Protein AF-0000000069363353 (afdb_homodimer)

pLDDT: mean 86.97, std 22.38, range [24.91, 98.94]

Radius of gyration: 28.48 Å; Cα contacts (8 Å, |Δi|>4): 946; chains: 2; bounding box: 95×82×66 Å

Sequence (576 aa):
MSLVAIIFIVVYPNDLRLQCLVTAGCQPRPQLSAAPKPALRLLLGVFTVPDAYARRSLVRHAYLLQRASLPADAAVDVRFVLCNLTKEEQRVLVAMEIMLYDDIIILDCAENVNDGKTYDYLSSLPRVLGAGRAYDYVVKTDDDTYYLLDRLAETLRRLPREDVYLGLRVPCWGKDEVSGFMSGMGYLLSWDLVEWIATSEVVRKKMKGPEDIMTGAWLNEAGRGRNRFDMNPRMYDYPEGPDTCFRHGFTPDTIAVHKLKDDLKWAKTLQYFNVTQGLRSSKLFHIHMSLVAIIFIVVYPNDLRLQCLVTAGCQPRPQLSAAPKPALRLLLGVFTVPDAYARRSLVRHAYLLQRASLPADAAVDVRFVLCNLTKEEQRVLVAMEIMLYDDIIILDCAENVNDGKTYDYLSSLPRVLGAGRAYDYVVKTDDDTYYLLDRLAETLRRLPREDVYLGLRVPCWGKDEVSGFMSGMGYLLSWDLVEWIATSEVVRKKMKGPEDIMTGAWLNEAGRGRNRFDMNPRMYDYPEGPDTCFRHGFTPDTIAVHKLKDDLKWAKTLQYFNVTQGLRSSKLFHIH

InterPro domains:
  IPR002659 Glycosyl transferase, fa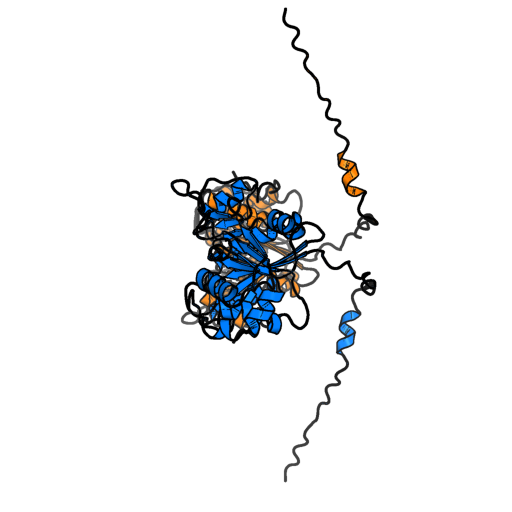mily 31 [PF01762] (54-159)
  IPR002659 Glycosyl transferase, family 31 [PTHR11214] (31-225)

Nearest PDB structures (foldseek):
  6te3-assembly1_A-2  TM=5.191E-01  e=2.453E-05  Homo sapiens
  6fxr-assembly1_A  TM=5.306E-01  e=4.024E-05  Homo sapiens
  5a08-assembly1_B  TM=4.151E-01  e=4.778E-04  Saccharomyces cerevisiae S288C
  6xhp-assembly1_A  TM=5.208E-01  e=2.663E-02  Staphylococcus aureus
  4f97-assembly1_B  TM=4.023E-01  e=3.578E-01  Streptomyces hygroscopicus subsp. limoneus

Foldseek 3Di:
DDDPDPPPPPPDPPPPPPVPPDDPPVPPPPVPPPPPQQLFEEEEEAEDELPPLVLCVLLVVLVVLLPVVADPRYHYQYAYEYEDDDDPVSVVSVVVVCVVPVRYHYFHDDDDQFAQSLLRVLLCCDVVVDDDDPGLKYKYAYSQKDFNVNLVVVVCSPDDSFLAKEAAWPPHPDPDLQQIWHDRRMIMHGNVVSNCSNDDPLNVVQRGGNRRNSVSVSCSVVVTSSNYYHPPPQAAEQADDDDDSRHDDDDQSHGMYGDNPDDVSVVVVCVVNCSCVPPDDDPVDDDD/DDDPPPPPPPPPPPPPPPVPPPDPPVPPPPVPPPPPQQLFEEEEEAEDELPPLVLCVLLVVLVVLLVVVADPRYHYQYAYEYEDDDDPVSVVSVVVVCVVPVRYDYFHDDDDQFAQSLLRVLLCCDVVVDDDDPGLKYKYAYSQKDFNVNLVVVVCSPDDSFLAKEAAWPPHPDPPLQQIWHDRNMIMHGNVVSNCSNDDPLNVVQRGGNRRNSVSVSCSVVVTSSNYYHPPPQAAEQADDDDDSRHDYDDQSHGMYGPNPDDVSVVVVCVVNCSCVPPDDDPVDDDD

Solvent-accessible surface area (backbone atoms only — not comparable to full-atom values): 32395 Å² total; per-residue (Å²): 136,84,82,78,81,82,81,78,77,76,77,78,81,71,71,72,67,58,74,71,60,71,64,82,79,69,57,66,72,63,78,64,63,74,70,75,76,55,81,38,33,36,37,41,37,28,39,59,54,77,84,44,54,49,58,49,51,53,53,48,51,60,53,58,71,43,56,83,66,39,53,91,43,48,42,74,46,67,28,38,35,26,37,54,69,87,48,72,34,42,46,45,55,50,43,47,48,35,70,75,64,66,33,58,32,36,43,97,41,75,78,59,76,38,71,26,49,62,48,53,52,47,37,41,44,57,68,48,71,36,92,66,84,82,37,42,31,39,30,49,29,35,74,31,40,50,69,38,61,44,53,44,50,61,56,52,71,76,46,75,65,57,36,28,33,34,21,34,49,36,63,70,86,54,83,60,88,65,81,40,26,37,37,67,63,31,32,35,34,11,37,60,49,36,53,43,52,48,72,33,66,74,40,71,76,51,45,62,39,61,52,31,59,41,51,24,49,46,27,52,75,69,71,41,44,74,48,63,45,66,39,66,79,23,37,29,31,51,67,76,76,78,74,52,86,51,22,40,71,91,60,91,77,41,33,31,40,19,75,34,83,46,62,54,54,42,27,53,52,41,53,74,70,49,69,61,67,78,59,73,88,50,72,42,41,72,85,126,137,84,82,79,82,80,81,78,78,77,75,78,80,70,72,73,67,59,75,70,59,71,64,80,79,68,54,66,69,63,77,66,65,76,69,76,77,55,82,37,33,37,37,41,36,28,38,56,54,77,84,44,54,49,57,51,51,53,52,48,51,61,52,59,71,44,57,83,66,38,53,91,44,48,45,76,47,66,27,38,35,27,35,54,71,87,48,74,33,43,48,44,57,52,44,48,48,35,70,75,64,66,33,58,33,38,42,98,41,75,79,59,76,37,71,25,48,61,50,53,52,48,36,41,44,57,67,49,70,35,92,65,83,81,38,40,31,40,30,50,29,36,75,32,40,49,68,37,61,44,55,46,50,58,58,52,71,76,47,74,66,56,37,27,33,35,22,34,48,35,64,70,87,53,83,62,87,66,80,40,25,36,38,67,62,31,32,35,34,11,36,61,49,36,53,44,52,47,70,35,68,74,40,70,75,52,47,62,38,62,53,31,59,40,53,25,49,46,27,50,75,69,71,40,45,73,49,62,46,66,41,65,81,22,38,28,30,50,68,74,76,77,74,51,85,53,22,40,72,91,57,92,76,41,34,32,40,19,73,35,83,45,63,54,54,42,27,54,53,39,54,74,70,49,69,61,66,79,60,72,89,52,72,43,40,72,84,125

Secondary structure (DSSP, 8-state):
------------SGGGGGGGSSSS--------------SEEEEEEEE--TT-HHHHHHHHHHHHTTGGGS-TTEEEEEEEEE----SHHHHHHHHHHHHHH--EEE-SS---SSSSHHHHHHHHHHHHS-SS---SEEEEEETT-EE-HHHHHHHHTTS-SSSEEEEEEESTT-S-SSS-EEEEEEEEEEHHHHHHHHH-HHHHTT--S-HHHHHHHHHHHHT---EEEE-TTTEEE-S-SS--SSB----SS-SEEE---SHHHHHHHHHHTTTTTTPPPBTTB---/------------SGGGGGGGTSSS--------------SEEEEEEEE--TT-HHHHHHHHHHHHTTGGGS-TTEEEEEEEEE----SHHHHHHHHHHHHHH--EEE-SS---SSSSHHHHHHHHHHHHH-SS---SEEEEEETT-EE-HHHHHHHHHTS-SSSEEEEEEESTT-S-SSS-EEEEEEEEEEHHHHHHHHH-HHHHT--SS-HHHHHHHHHHHHT---EEEE-TTSEEE-S-SS--SSB----TT-SEEE---SHHHHHHHHHHTTTTTTPPPBTTB---

Structure (mmCIF, N/CA/C/O backbone):
data_AF-0000000069363353-model_v1
#
loop_
_entity.id
_entity.type
_entity.pdbx_description
1 polymer Hexosyltransferase
#
loop_
_atom_site.group_PDB
_atom_site.id
_atom_site.type_symbol
_atom_site.label_atom_id
_atom_site.label_alt_id
_atom_site.label_comp_id
_atom_site.label_asym_id
_atom_site.label_entity_id
_atom_site.label_seq_id
_atom_site.pdbx_PDB_ins_code
_atom_site.Cartn_x
_atom_site.Cartn_y
_atom_site.Cartn_z
_atom_site.occupancy
_atom_site.B_iso_or_equiv
_atom_site.auth_seq_id
_atom_site.auth_comp_id
_atom_site.auth_asym_id
_atom_site.auth_atom_id
_atom_site.pdbx_PDB_model_num
ATOM 1 N N . MET A 1 1 ? -41.312 -34.812 34.281 1 27.86 1 MET A N 1
ATOM 2 C CA . MET A 1 1 ? -40.531 -34.031 35.25 1 27.86 1 MET A CA 1
ATOM 3 C C . MET A 1 1 ? -39.031 -34.094 34.906 1 27.86 1 MET A C 1
ATOM 5 O O . MET A 1 1 ? -38.312 -34.906 35.5 1 27.86 1 MET A O 1
ATOM 9 N N . SER A 1 2 ? -38.594 -34.094 33.625 1 30.98 2 SER A N 1
ATOM 10 C CA . SER A 1 2 ? -37.281 -34.469 33.062 1 30.98 2 SER A CA 1
ATOM 11 C C . SER A 1 2 ? -36.219 -33.5 33.5 1 30.98 2 SER A C 1
ATOM 13 O O . SER A 1 2 ? -36.344 -32.281 33.312 1 30.98 2 SER A O 1
ATOM 15 N N . LEU A 1 3 ? -35.312 -33.875 34.406 1 28.72 3 LEU A N 1
ATOM 16 C CA . LEU A 1 3 ? -34.281 -33.125 35.156 1 28.72 3 LEU A CA 1
ATOM 17 C C . LEU A 1 3 ? -33.125 -32.719 34.219 1 28.72 3 LEU A C 1
ATOM 19 O O . LEU A 1 3 ? -32.469 -33.562 33.625 1 28.72 3 LEU A O 1
ATOM 23 N N . VAL A 1 4 ? -33.188 -31.625 33.469 1 29.03 4 VAL A N 1
ATOM 24 C CA . VAL A 1 4 ? -32.188 -31.141 32.5 1 29.03 4 VAL A CA 1
ATOM 25 C C . VAL A 1 4 ? -30.953 -30.641 33.219 1 29.03 4 VAL A C 1
ATOM 27 O O . VAL A 1 4 ? -31.016 -29.688 34 1 29.03 4 VAL A O 1
ATOM 30 N N . ALA A 1 5 ? -29.922 -31.5 33.594 1 28.77 5 ALA A N 1
ATOM 31 C CA . ALA A 1 5 ? -28.734 -31.094 34.344 1 28.77 5 ALA A CA 1
ATOM 32 C C . ALA A 1 5 ? -27.875 -30.125 33.531 1 28.77 5 ALA A C 1
ATOM 34 O O . ALA A 1 5 ? -27.578 -30.375 32.344 1 28.77 5 ALA A O 1
ATOM 35 N N . ILE A 1 6 ? -27.703 -28.812 33.906 1 27.78 6 ILE A N 1
ATOM 36 C CA . ILE A 1 6 ? -27 -27.625 33.438 1 27.78 6 ILE A CA 1
ATOM 37 C C . ILE A 1 6 ? -25.5 -27.812 33.594 1 27.78 6 ILE A C 1
ATOM 39 O O . ILE A 1 6 ? -25.016 -28 34.719 1 27.78 6 ILE A O 1
ATOM 43 N N . ILE A 1 7 ? -24.797 -28.531 32.719 1 27.16 7 ILE A N 1
ATOM 44 C CA . ILE A 1 7 ? -23.375 -28.812 32.875 1 27.16 7 ILE A CA 1
ATOM 45 C C . ILE A 1 7 ? -22.578 -27.516 32.812 1 27.16 7 ILE A C 1
ATOM 47 O O . ILE A 1 7 ? -22.625 -26.797 31.812 1 27.16 7 ILE A O 1
ATOM 51 N N . PHE A 1 8 ? -22.312 -26.797 33.938 1 26.91 8 PHE A N 1
ATOM 52 C CA . PHE A 1 8 ? -21.531 -25.578 34.094 1 26.91 8 PHE A CA 1
ATOM 53 C C . PHE A 1 8 ? -20.062 -25.812 33.75 1 26.91 8 PHE A C 1
ATOM 55 O O . PHE A 1 8 ? -19.391 -26.625 34.375 1 26.91 8 PHE A O 1
ATOM 62 N N . ILE A 1 9 ? -19.703 -25.969 32.469 1 27.17 9 ILE A N 1
ATOM 63 C CA . ILE A 1 9 ? -18.297 -26.172 32.156 1 27.17 9 ILE A CA 1
ATOM 64 C C . ILE A 1 9 ? -17.5 -24.953 32.594 1 27.17 9 ILE A C 1
ATOM 66 O O . ILE A 1 9 ? -17.75 -23.828 32.156 1 27.17 9 ILE A O 1
ATOM 70 N N . VAL A 1 10 ? -17 -24.953 33.812 1 26.72 10 VAL A N 1
ATOM 71 C CA . VAL A 1 10 ? -16.125 -23.938 34.406 1 26.72 10 VAL A CA 1
ATOM 72 C C . VAL A 1 10 ? -14.812 -23.875 33.625 1 26.72 10 VAL A C 1
ATOM 74 O O . VAL A 1 10 ? -14.055 -2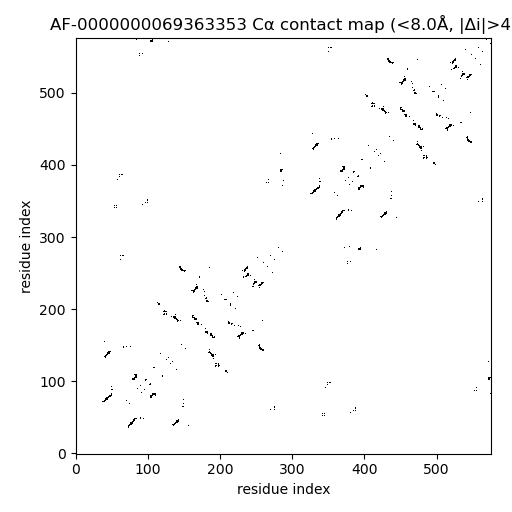4.844 33.594 1 26.72 10 VAL A O 1
ATOM 77 N N . VAL A 1 11 ? -14.828 -23.375 32.438 1 27.8 11 VAL A N 1
ATOM 78 C CA . VAL A 1 11 ? -13.57 -23.234 31.719 1 27.8 11 VAL A CA 1
ATOM 79 C C . VAL A 1 11 ? -12.633 -22.312 32.5 1 27.8 11 VAL A C 1
ATOM 81 O O . VAL A 1 11 ? -13.008 -21.188 32.844 1 27.8 11 VAL A O 1
ATOM 84 N N . TYR A 1 12 ? -11.703 -22.938 33.25 1 25.8 12 TYR A N 1
ATOM 85 C CA . TYR A 1 12 ? -10.672 -22.312 34.094 1 25.8 12 TYR A CA 1
ATOM 86 C C . TYR A 1 12 ? -9.844 -21.328 33.281 1 25.8 12 TYR A C 1
ATOM 88 O O . TYR A 1 12 ? -9.469 -21.609 32.125 1 25.8 12 TYR A O 1
ATOM 96 N N . PRO A 1 13 ? -9.789 -20 33.688 1 28.25 13 PRO A N 1
ATOM 97 C CA . PRO A 1 13 ? -9.266 -18.734 33.156 1 28.25 13 PRO A CA 1
ATOM 98 C C . PRO A 1 13 ? -7.758 -18.781 32.906 1 28.25 13 PRO A C 1
ATOM 100 O O . PRO A 1 13 ? -7.219 -17.938 32.188 1 28.25 13 PRO A O 1
ATOM 103 N N . ASN A 1 14 ? -7.031 -19.672 33.562 1 27.39 14 ASN A N 1
ATOM 104 C CA . ASN A 1 14 ? -5.648 -19.312 33.844 1 27.39 14 ASN A CA 1
ATOM 105 C C . ASN A 1 14 ? -4.762 -19.469 32.625 1 27.39 14 ASN A C 1
ATOM 107 O O . ASN A 1 14 ? -3.541 -19.328 32.719 1 27.39 14 ASN A O 1
ATOM 111 N N . ASP A 1 15 ? -5.168 -20.156 31.641 1 26.03 15 ASP A N 1
ATOM 112 C CA . ASP A 1 15 ? -4.125 -20.688 30.766 1 26.03 15 ASP A CA 1
ATOM 113 C C . ASP A 1 15 ? -3.512 -19.578 29.922 1 26.03 15 ASP A C 1
ATOM 115 O O . ASP A 1 15 ? -2.898 -19.844 28.891 1 26.03 15 ASP A O 1
ATOM 119 N N . LEU A 1 16 ? -3.797 -18.328 30.219 1 26.12 16 LEU A N 1
ATOM 120 C CA . LEU A 1 16 ? -3.24 -17.297 29.344 1 26.12 16 LEU A CA 1
ATOM 121 C C . LEU A 1 16 ? -1.721 -17.234 29.469 1 26.12 16 LEU A C 1
ATOM 123 O O . LEU A 1 16 ? -1.054 -16.547 28.688 1 26.12 16 LEU A O 1
ATOM 127 N N . ARG A 1 17 ? -1.114 -17.719 30.562 1 29.56 17 ARG A N 1
ATOM 128 C CA . ARG A 1 17 ? 0.297 -17.469 30.844 1 29.56 17 ARG A CA 1
ATOM 129 C C . ARG A 1 17 ? 1.188 -18.312 29.922 1 29.56 17 ARG A C 1
ATOM 131 O O . ARG A 1 17 ? 2.414 -18.203 29.984 1 29.56 17 ARG A O 1
ATOM 138 N N . LEU A 1 18 ? 0.654 -19.328 29.469 1 25.16 18 LEU A N 1
ATOM 139 C CA . LEU A 1 18 ? 1.618 -20.266 28.906 1 25.16 18 LEU A CA 1
ATOM 140 C C . LEU A 1 18 ? 2.232 -19.703 27.625 1 25.16 18 LEU A C 1
ATOM 142 O O . LEU A 1 18 ? 3.154 -20.297 27.062 1 25.16 18 LEU A O 1
ATOM 146 N N . GLN A 1 19 ? 1.549 -18.797 27.047 1 26.56 19 GLN A N 1
ATOM 147 C CA . GLN A 1 19 ? 2.057 -18.609 25.703 1 26.56 19 GLN A CA 1
ATOM 148 C C . GLN A 1 19 ? 3.445 -17.969 25.719 1 26.56 19 GLN A C 1
ATOM 150 O O . GLN A 1 19 ? 4.062 -17.797 24.656 1 26.56 19 GLN A O 1
ATOM 155 N N . CYS A 1 20 ? 3.836 -17.344 26.812 1 27.59 20 CYS A N 1
ATOM 156 C CA . CYS A 1 20 ? 5.141 -16.688 26.844 1 27.59 20 CYS A CA 1
ATOM 157 C C . CYS A 1 20 ? 6.266 -17.719 26.812 1 27.59 20 CYS A C 1
ATOM 159 O O . CYS A 1 20 ? 7.441 -17.359 26.797 1 27.59 20 CYS A O 1
ATOM 161 N N . LEU A 1 21 ? 5.984 -18.953 27.234 1 25.5 21 LEU A N 1
ATOM 162 C CA . LEU A 1 21 ? 7.117 -19.797 27.594 1 25.5 21 LEU A CA 1
ATOM 163 C C . LEU A 1 21 ? 7.941 -20.156 26.375 1 25.5 21 LEU A C 1
ATOM 165 O O . LEU A 1 21 ? 9.078 -20.609 26.484 1 25.5 21 LEU A O 1
ATOM 169 N N . VAL A 1 22 ? 7.352 -20.625 25.328 1 27.95 22 VAL A N 1
ATOM 170 C CA . VAL A 1 22 ? 8.219 -21.5 24.547 1 27.95 22 VAL A CA 1
ATOM 171 C C . VAL A 1 22 ? 9.414 -20.719 24.031 1 27.95 22 VAL A C 1
ATOM 173 O O . VAL A 1 22 ? 10.383 -21.297 23.531 1 27.95 22 VAL A O 1
ATOM 176 N N . THR A 1 23 ? 9.305 -19.547 23.344 1 27.72 23 THR A N 1
ATOM 177 C CA . THR A 1 23 ? 10.594 -19.219 22.75 1 27.72 23 THR A CA 1
ATOM 178 C C . THR A 1 23 ? 11.594 -18.812 23.828 1 27.72 23 THR A C 1
ATOM 180 O O . THR A 1 23 ? 11.211 -18.281 24.875 1 27.72 23 THR A O 1
ATOM 183 N N . ALA A 1 24 ? 12.914 -19.422 23.719 1 31.66 24 ALA A N 1
ATOM 184 C CA . ALA A 1 24 ? 13.953 -19.328 24.734 1 31.66 24 ALA A CA 1
ATOM 185 C C . ALA A 1 24 ? 13.914 -17.984 25.453 1 31.66 24 ALA A C 1
ATOM 187 O O . ALA A 1 24 ? 13.828 -17.922 26.672 1 31.66 24 ALA A O 1
ATOM 188 N N . GLY A 1 25 ? 15.023 -17.188 25.219 1 29.33 25 GLY A N 1
ATOM 189 C CA . GLY A 1 25 ? 15.523 -16.094 26.016 1 29.33 25 GLY A CA 1
ATOM 190 C C . GLY A 1 25 ? 14.586 -14.891 26.031 1 29.33 25 GLY A C 1
ATOM 191 O O . GLY A 1 25 ? 14.773 -13.945 25.266 1 29.33 25 GLY A O 1
ATOM 192 N N . CYS A 1 26 ? 13.383 -15.148 26 1 28.03 26 CYS A N 1
ATOM 193 C CA . CYS A 1 26 ? 12.664 -13.891 26.141 1 28.03 26 CYS A CA 1
ATOM 194 C C . CYS A 1 26 ? 13.125 -13.141 27.391 1 28.03 26 CYS A C 1
ATOM 196 O O . CYS A 1 26 ? 12.711 -13.477 28.5 1 28.03 26 CYS A O 1
ATOM 198 N N . GLN A 1 27 ? 14.516 -12.992 27.422 1 29.27 27 GLN A N 1
ATOM 199 C CA . GLN A 1 27 ? 14.891 -12.156 28.562 1 29.27 27 GLN A CA 1
ATOM 200 C C . GLN A 1 27 ? 13.883 -11.023 28.766 1 29.27 27 GLN A C 1
ATOM 202 O O . GLN A 1 27 ? 13.242 -10.578 27.812 1 29.27 27 GLN A O 1
ATOM 207 N N . PRO A 1 28 ? 13.25 -10.953 29.859 1 31.08 28 PRO A N 1
ATOM 208 C CA . PRO A 1 28 ? 12.477 -9.727 30.031 1 31.08 28 PRO A CA 1
ATOM 209 C C . PRO A 1 28 ? 13.078 -8.531 29.297 1 31.08 28 PRO A C 1
ATOM 211 O O . PRO A 1 28 ? 14.289 -8.477 29.078 1 31.08 28 PRO A O 1
ATOM 214 N N . ARG A 1 29 ? 12.398 -8.102 28.219 1 28.88 29 ARG A N 1
ATOM 215 C CA . ARG A 1 29 ? 12.969 -6.848 27.734 1 28.88 29 ARG A CA 1
ATOM 216 C C . ARG A 1 29 ? 13.703 -6.109 28.844 1 28.88 29 ARG A C 1
ATOM 218 O O . ARG A 1 29 ? 13.156 -5.922 29.938 1 28.88 29 ARG A O 1
ATOM 225 N N . PRO A 1 30 ? 15.047 -6.352 28.875 1 32.12 30 PRO A N 1
ATOM 226 C CA . PRO A 1 30 ? 15.539 -5.527 29.984 1 32.12 30 PRO A CA 1
ATOM 227 C C . PRO A 1 30 ? 14.633 -4.336 30.281 1 32.12 30 PRO A C 1
ATOM 229 O O . PRO A 1 30 ? 13.891 -3.889 29.406 1 32.12 30 PRO A O 1
ATOM 232 N N . GLN A 1 31 ? 14.258 -4.215 31.5 1 31.81 31 GLN A N 1
ATOM 233 C CA . GLN A 1 31 ? 13.711 -2.912 31.859 1 31.81 31 GLN A CA 1
ATOM 234 C C . GLN A 1 31 ? 14.266 -1.816 30.953 1 31.81 31 GLN A C 1
ATOM 236 O O . GLN A 1 31 ? 15.469 -1.544 30.969 1 31.81 31 GLN A O 1
ATOM 241 N N . LEU A 1 32 ? 13.93 -1.875 29.625 1 35.25 32 LEU A N 1
ATOM 242 C CA . LEU A 1 32 ? 14.383 -0.719 28.859 1 35.25 32 LEU A CA 1
ATOM 243 C C . LEU A 1 32 ? 14.648 0.471 29.766 1 35.25 32 LEU A C 1
ATOM 245 O O . LEU A 1 32 ? 13.805 0.831 30.594 1 35.25 32 LEU A O 1
ATOM 249 N N . SER A 1 33 ? 15.75 0.642 30.156 1 35.62 33 SER A N 1
ATOM 250 C CA . SER A 1 33 ? 15.969 2.016 30.594 1 35.62 33 SER A CA 1
ATOM 251 C C . SER A 1 33 ? 15.008 2.979 29.922 1 35.62 33 SER A C 1
ATOM 253 O O . SER A 1 33 ? 14.578 2.738 28.781 1 35.62 33 SER A O 1
ATOM 255 N N . ALA A 1 34 ? 14.141 3.621 30.5 1 42.28 34 ALA A N 1
ATOM 256 C CA . ALA A 1 34 ? 13.203 4.621 30 1 42.28 34 ALA A CA 1
ATOM 257 C C . ALA A 1 34 ? 13.742 5.285 28.734 1 42.28 34 ALA A C 1
ATOM 259 O O . ALA A 1 34 ? 14.672 6.094 28.797 1 42.28 34 ALA A O 1
ATOM 260 N N . ALA A 1 35 ? 13.875 4.465 27.641 1 53.38 35 ALA A N 1
ATOM 261 C CA . ALA A 1 35 ? 14.32 5.207 26.469 1 53.38 35 ALA A CA 1
ATOM 262 C C . ALA A 1 35 ? 13.961 6.688 26.578 1 53.38 35 ALA A C 1
ATOM 264 O O . ALA A 1 35 ? 12.852 7.035 26.984 1 53.38 35 ALA A O 1
ATOM 265 N N . PRO A 1 36 ? 14.867 7.551 26.688 1 61.12 36 PRO A N 1
ATOM 266 C CA . PRO A 1 36 ? 14.539 8.961 26.906 1 61.12 36 PRO A CA 1
ATOM 267 C C . PRO A 1 36 ? 13.422 9.453 25.984 1 61.12 36 PRO A C 1
ATOM 269 O O . PRO A 1 36 ? 13.281 8.969 24.859 1 61.12 36 PRO A O 1
ATOM 272 N N . LYS A 1 37 ? 12.281 10.062 26.484 1 73.38 37 LYS A N 1
ATOM 273 C CA . LYS A 1 37 ? 11.188 10.719 25.781 1 73.38 37 LYS A CA 1
ATOM 274 C C . LYS A 1 37 ? 11.719 11.594 24.641 1 73.38 37 LYS A C 1
ATOM 276 O O . LYS A 1 37 ? 12.648 12.383 24.844 1 73.38 37 LYS A O 1
ATOM 281 N N . PRO A 1 38 ? 11.219 11.281 23.422 1 82.12 38 PRO A N 1
ATOM 282 C CA . PRO A 1 38 ? 11.672 12.141 22.328 1 82.12 38 PRO A CA 1
ATOM 283 C C . PRO A 1 38 ? 11.531 13.625 22.641 1 82.12 38 PRO A C 1
ATOM 285 O O . PRO A 1 38 ? 10.617 14.023 23.375 1 82.12 38 PRO A O 1
ATOM 288 N N . ALA A 1 39 ? 12.422 14.344 22.125 1 88.06 39 ALA A N 1
ATOM 289 C CA . ALA A 1 39 ? 12.414 15.789 22.328 1 88.06 39 ALA A CA 1
ATOM 290 C C . ALA A 1 39 ? 11.234 16.438 21.594 1 88.06 39 ALA A C 1
ATOM 292 O O . ALA A 1 39 ? 10.75 17.5 22 1 88.06 39 ALA A O 1
ATOM 293 N N . LEU A 1 40 ? 10.766 15.773 20.578 1 95.69 40 LEU A N 1
ATOM 294 C CA . LEU A 1 40 ? 9.664 16.281 19.766 1 95.69 40 LEU A CA 1
ATOM 295 C C . LEU A 1 40 ? 8.719 15.148 19.375 1 95.69 40 LEU A C 1
ATOM 297 O O . LEU A 1 40 ? 9.156 14.109 18.875 1 95.69 40 LEU A O 1
ATOM 301 N N . ARG A 1 41 ? 7.465 15.328 19.641 1 96.5 41 ARG A N 1
ATOM 302 C CA . ARG A 1 41 ? 6.422 14.414 19.188 1 96.5 41 ARG A CA 1
ATOM 303 C C . ARG A 1 41 ? 5.395 15.133 18.328 1 96.5 41 ARG A C 1
ATOM 305 O O . ARG A 1 41 ? 4.746 16.078 18.781 1 96.5 41 ARG A O 1
ATOM 312 N N . LEU A 1 42 ? 5.277 14.703 17.141 1 97.62 42 LEU A N 1
ATOM 313 C CA . LEU A 1 42 ? 4.438 15.367 16.156 1 97.62 42 LEU A CA 1
ATOM 314 C C . LEU A 1 42 ? 3.428 14.391 15.562 1 97.62 42 LEU A C 1
ATOM 316 O O . LEU A 1 42 ? 3.785 13.281 15.172 1 97.62 42 LEU A O 1
ATOM 320 N N . LEU A 1 43 ? 2.119 14.766 15.562 1 98.25 43 LEU A N 1
ATOM 321 C CA . LEU A 1 43 ? 1.102 14.047 14.797 1 98.25 43 LEU A CA 1
ATOM 322 C C . LEU A 1 43 ? 0.805 14.766 13.484 1 98.25 43 LEU A C 1
ATOM 324 O O . LEU A 1 43 ? 0.401 15.93 13.484 1 98.25 43 LEU A O 1
ATOM 328 N N . LEU A 1 44 ? 1.077 14.125 12.445 1 98.69 44 LEU A N 1
ATOM 329 C CA . LEU A 1 44 ? 0.679 14.617 11.125 1 98.69 44 LEU A CA 1
ATOM 330 C C . LEU A 1 44 ? -0.614 13.945 10.664 1 98.69 44 LEU A C 1
ATOM 332 O O . LEU A 1 44 ? -0.601 12.797 10.227 1 98.69 44 LEU A O 1
ATOM 336 N N . GLY A 1 45 ? -1.735 14.648 10.812 1 98.81 45 GLY A N 1
ATOM 337 C CA . GLY A 1 45 ? -3.018 14.148 10.344 1 98.81 45 GLY A CA 1
ATOM 338 C C . GLY A 1 45 ? -3.279 14.453 8.883 1 98.81 45 GLY A C 1
ATOM 339 O O . GLY A 1 45 ? -3.424 15.617 8.508 1 98.81 45 GLY A O 1
ATOM 340 N N . VAL A 1 46 ? -3.342 13.445 8.055 1 98.94 46 VAL A N 1
ATOM 341 C CA . VAL A 1 46 ? -3.549 13.586 6.621 1 98.94 46 VAL A CA 1
ATOM 342 C C . VAL A 1 46 ? -5.004 13.281 6.273 1 98.94 46 VAL A C 1
ATOM 344 O O . VAL A 1 46 ? -5.422 12.117 6.301 1 98.94 46 VAL A O 1
ATOM 347 N N . PHE A 1 47 ? -5.707 14.297 5.887 1 98.81 47 PHE A N 1
ATOM 348 C CA . PHE A 1 47 ? -7.113 14.141 5.531 1 98.81 47 PHE A CA 1
ATOM 349 C C . PHE A 1 47 ? -7.254 13.453 4.18 1 98.81 47 PHE A C 1
ATOM 351 O O . PHE A 1 47 ? -6.605 13.844 3.207 1 98.81 47 PHE A O 1
ATOM 358 N N . THR A 1 48 ? -8.039 12.445 4.172 1 98.5 48 THR A N 1
ATOM 359 C CA . THR A 1 48 ? -8.352 11.68 2.969 1 98.5 48 THR A CA 1
ATOM 360 C C . THR A 1 48 ? -9.781 11.156 3.02 1 98.5 48 THR A C 1
ATOM 362 O O . THR A 1 48 ? -10.617 11.688 3.752 1 98.5 48 THR A O 1
ATOM 365 N N . VAL A 1 49 ? -10.188 10.281 2.053 1 98.44 49 VAL A N 1
ATOM 366 C CA . VAL A 1 49 ? -11.516 9.672 2.027 1 98.44 49 VAL A CA 1
ATOM 367 C C . VAL A 1 49 ? -11.375 8.148 1.966 1 98.44 49 VAL A C 1
ATOM 369 O O . VAL A 1 49 ? -10.359 7.629 1.502 1 98.44 49 VAL A O 1
ATOM 372 N N . PRO A 1 50 ? -12.336 7.445 2.439 1 98.12 50 PRO A N 1
ATOM 373 C CA . PRO A 1 50 ? -12.219 5.992 2.576 1 98.12 50 PRO A CA 1
ATOM 374 C C . PRO A 1 50 ? -11.836 5.309 1.267 1 98.12 50 PRO A C 1
ATOM 376 O O . PRO A 1 50 ? -11.047 4.359 1.27 1 98.12 50 PRO A O 1
ATOM 379 N N . ASP A 1 51 ? -12.266 5.805 0.135 1 98.06 51 ASP A N 1
ATOM 380 C CA . ASP A 1 51 ? -12.086 5.125 -1.146 1 98.06 51 ASP A CA 1
ATOM 381 C C . ASP A 1 51 ? -10.727 5.453 -1.755 1 98.06 51 ASP A C 1
ATOM 383 O O . ASP A 1 51 ? -10.336 4.863 -2.762 1 98.06 51 ASP A O 1
ATOM 387 N N . ALA A 1 52 ? -10 6.328 -1.122 1 98.12 52 ALA A N 1
ATOM 388 C CA . ALA A 1 52 ? -8.75 6.773 -1.729 1 98.12 52 ALA A CA 1
ATOM 389 C C . ALA A 1 52 ? -7.594 5.852 -1.342 1 98.12 52 ALA A C 1
ATOM 391 O O . ALA A 1 52 ? -6.547 6.316 -0.88 1 98.12 52 ALA A O 1
ATOM 392 N N . TYR A 1 53 ? -7.762 4.566 -1.668 1 98.19 53 TYR A N 1
ATOM 393 C CA . TYR A 1 53 ? -6.785 3.555 -1.284 1 98.19 53 TYR A CA 1
ATOM 394 C C . TYR A 1 53 ? -5.434 3.826 -1.934 1 98.19 53 TYR A C 1
ATOM 396 O O . TYR A 1 53 ? -4.398 3.807 -1.262 1 98.19 53 TYR A O 1
ATOM 404 N N . ALA A 1 54 ? -5.469 4.086 -3.182 1 97.5 54 ALA A N 1
ATOM 405 C CA . ALA A 1 54 ? -4.242 4.293 -3.945 1 97.5 54 ALA A CA 1
ATOM 406 C C . ALA A 1 54 ? -3.482 5.52 -3.443 1 97.5 54 ALA A C 1
ATOM 408 O O . ALA A 1 54 ? -2.258 5.48 -3.299 1 97.5 54 ALA A O 1
ATOM 409 N N . ARG A 1 55 ? -4.223 6.523 -3.195 1 98.38 55 ARG A N 1
ATOM 410 C CA . ARG A 1 55 ? -3.611 7.758 -2.717 1 98.38 55 ARG A CA 1
ATOM 411 C C . ARG A 1 55 ? -2.984 7.559 -1.34 1 98.38 55 ARG A C 1
ATOM 413 O O . ARG A 1 55 ? -1.856 7.992 -1.097 1 98.38 55 ARG A O 1
ATOM 420 N N . ARG A 1 56 ? -3.674 6.891 -0.434 1 98.69 56 ARG A N 1
ATOM 421 C CA . ARG A 1 56 ? -3.127 6.629 0.893 1 98.69 56 ARG A CA 1
ATOM 422 C C . ARG A 1 56 ? -1.863 5.777 0.806 1 98.69 56 ARG A C 1
ATOM 424 O O . ARG A 1 56 ? -0.896 6.02 1.53 1 98.69 56 ARG A O 1
ATOM 431 N N . SER A 1 57 ? -1.882 4.844 -0.083 1 98.56 57 SER A N 1
ATOM 432 C CA . SER A 1 57 ? -0.697 4.008 -0.253 1 98.56 57 SER A CA 1
ATOM 433 C C . SER A 1 57 ? 0.493 4.828 -0.736 1 98.56 57 SER A C 1
ATOM 435 O O . SER A 1 57 ? 1.602 4.695 -0.212 1 98.56 57 SER A O 1
ATOM 437 N N . LEU A 1 58 ? 0.271 5.652 -1.721 1 98.75 58 LEU A N 1
ATOM 438 C CA . LEU A 1 58 ? 1.326 6.504 -2.254 1 98.75 58 LEU A CA 1
ATOM 439 C C . LEU A 1 58 ? 1.89 7.414 -1.167 1 98.75 58 LEU A C 1
ATOM 441 O O . LEU A 1 58 ? 3.105 7.477 -0.971 1 98.75 58 LEU A O 1
ATOM 445 N N . VAL A 1 59 ? 1.005 8.047 -0.497 1 98.81 59 VAL A N 1
ATOM 446 C CA . VAL A 1 59 ? 1.397 9 0.541 1 98.81 59 VAL A CA 1
ATOM 447 C C . VAL A 1 59 ? 2.107 8.258 1.673 1 98.81 59 VAL A C 1
ATOM 449 O O . VAL A 1 59 ? 3.139 8.719 2.172 1 98.81 59 VAL A O 1
ATOM 452 N N . ARG A 1 60 ? 1.601 7.098 2.051 1 98.75 60 ARG A N 1
ATOM 453 C CA . ARG A 1 60 ? 2.221 6.258 3.07 1 98.75 60 ARG A CA 1
ATOM 454 C C . ARG A 1 60 ? 3.648 5.887 2.682 1 98.75 60 ARG A C 1
ATOM 456 O O . ARG A 1 60 ? 4.566 5.984 3.5 1 98.75 60 ARG A O 1
ATOM 463 N N . HIS A 1 61 ? 3.801 5.48 1.435 1 98.69 61 HIS A N 1
ATOM 464 C CA . HIS A 1 61 ? 5.129 5.113 0.962 1 98.69 61 HIS A CA 1
ATOM 465 C C . HIS A 1 61 ? 6.094 6.293 1.057 1 98.69 61 HIS A C 1
ATOM 467 O O . HIS A 1 61 ? 7.223 6.141 1.532 1 98.69 61 HIS A O 1
ATOM 473 N N . ALA A 1 62 ? 5.621 7.414 0.64 1 98.62 62 ALA A N 1
ATOM 474 C CA . ALA A 1 62 ? 6.453 8.617 0.652 1 98.62 62 ALA A CA 1
ATOM 475 C C . ALA A 1 62 ? 6.91 8.953 2.068 1 98.62 62 ALA A C 1
ATOM 477 O O . ALA A 1 62 ? 8.078 9.289 2.285 1 98.62 62 ALA A O 1
ATOM 478 N N . TYR A 1 63 ? 6.043 8.805 3.025 1 98.62 63 TYR A N 1
ATOM 479 C CA . TYR A 1 63 ? 6.387 9.172 4.395 1 98.62 63 TYR A CA 1
ATOM 480 C C . TYR A 1 63 ? 7.219 8.086 5.062 1 98.62 63 TYR A C 1
ATOM 482 O O . TYR A 1 63 ? 8.117 8.383 5.855 1 98.62 63 TYR A O 1
ATOM 490 N N . LEU A 1 64 ? 6.906 6.832 4.746 1 98.06 64 LEU A N 1
ATOM 491 C CA . LEU A 1 64 ? 7.695 5.742 5.309 1 98.06 64 LEU A CA 1
ATOM 492 C C . LEU A 1 64 ? 9.156 5.863 4.898 1 98.06 64 LEU A C 1
ATOM 494 O O . LEU A 1 64 ? 10.055 5.578 5.695 1 98.06 64 LEU A O 1
ATOM 498 N N . LEU A 1 65 ? 9.414 6.309 3.758 1 97.88 65 LEU A N 1
ATOM 499 C CA . LEU A 1 65 ? 10.773 6.395 3.232 1 97.88 65 LEU A CA 1
ATOM 500 C C . LEU A 1 65 ? 11.523 7.566 3.854 1 97.88 65 LEU A C 1
ATOM 502 O O . LEU A 1 65 ? 12.75 7.664 3.723 1 97.88 65 LEU A O 1
ATOM 506 N N . GLN A 1 66 ? 10.812 8.406 4.598 1 96.94 66 GLN A N 1
ATOM 507 C CA . GLN A 1 66 ? 11.461 9.523 5.27 1 96.94 66 GLN A CA 1
ATOM 508 C C . GLN A 1 66 ? 11.891 9.148 6.684 1 96.94 66 GLN A C 1
ATOM 510 O O . GLN A 1 66 ? 12.641 9.883 7.328 1 96.94 66 GLN A O 1
ATOM 515 N N . ARG A 1 67 ? 11.453 8.047 7.172 1 94.44 67 ARG A N 1
ATOM 516 C CA . ARG A 1 67 ? 11.633 7.711 8.578 1 94.44 67 ARG A CA 1
ATOM 517 C C . ARG A 1 67 ? 13.117 7.66 8.945 1 94.44 67 ARG A C 1
ATOM 519 O O . ARG A 1 67 ? 13.508 8.102 10.031 1 94.44 67 ARG A O 1
ATOM 526 N N . ALA A 1 68 ? 13.922 7.188 8.023 1 90.25 68 ALA A N 1
ATOM 527 C CA . ALA A 1 68 ? 15.352 7.008 8.289 1 90.25 68 ALA A CA 1
ATOM 528 C C . ALA A 1 68 ? 16.047 8.352 8.43 1 90.25 68 ALA A C 1
ATOM 530 O O . ALA A 1 68 ? 17.109 8.445 9.055 1 90.25 68 ALA A O 1
ATOM 531 N N . SER A 1 69 ? 15.469 9.359 7.906 1 91.94 69 SER A N 1
ATOM 532 C CA . SER A 1 69 ? 16.125 10.664 7.895 1 91.94 69 SER A CA 1
ATOM 533 C C . SER A 1 69 ? 15.664 11.531 9.062 1 91.94 69 SER A C 1
ATOM 535 O O . SER A 1 69 ? 16.188 12.633 9.273 1 91.94 69 SER A O 1
ATOM 537 N N . LEU A 1 70 ? 14.734 11.07 9.828 1 94.75 70 LEU A N 1
ATOM 538 C CA . LEU A 1 70 ? 14.234 11.844 10.969 1 94.75 70 LEU A CA 1
ATOM 539 C C . LEU A 1 70 ? 15.297 11.945 12.062 1 94.75 70 LEU A C 1
ATOM 541 O O . LEU A 1 70 ? 16.016 10.984 12.32 1 94.75 70 LEU A O 1
ATOM 545 N N . PRO A 1 71 ? 15.336 13.086 12.688 1 92.94 71 PRO A N 1
ATOM 546 C CA . PRO A 1 71 ? 16.203 13.156 13.867 1 92.94 71 PRO A CA 1
ATOM 547 C C . PRO A 1 71 ? 15.859 12.102 14.922 1 92.94 71 PRO A C 1
ATOM 549 O O . PRO A 1 71 ? 14.688 11.781 15.117 1 92.94 71 PRO A O 1
ATOM 552 N N . ALA A 1 72 ? 16.891 11.648 15.602 1 90.12 72 ALA A N 1
ATOM 553 C CA . ALA A 1 72 ? 16.75 10.547 16.547 1 90.12 72 ALA A CA 1
ATOM 554 C C . ALA A 1 72 ? 15.797 10.914 17.688 1 90.12 72 ALA A C 1
ATOM 556 O O . ALA A 1 72 ? 15.125 10.039 18.25 1 90.12 72 ALA A O 1
ATOM 557 N N . ASP A 1 73 ? 15.703 12.156 17.922 1 92.44 73 ASP A N 1
ATOM 558 C CA . ASP A 1 73 ? 14.906 12.562 19.078 1 92.44 73 ASP A CA 1
ATOM 559 C C . ASP A 1 73 ? 13.555 13.133 18.641 1 92.44 73 ASP A C 1
ATOM 561 O O . ASP A 1 73 ? 12.891 13.82 19.406 1 92.44 73 ASP A O 1
ATOM 565 N N . ALA A 1 74 ? 13.25 12.875 17.406 1 94.81 74 ALA A N 1
ATOM 566 C CA . ALA A 1 74 ? 11.945 13.297 16.891 1 94.81 74 ALA A CA 1
ATOM 567 C C . ALA A 1 74 ? 11.078 12.094 16.531 1 94.81 74 ALA A C 1
ATOM 569 O O . ALA A 1 74 ? 11.523 11.195 15.812 1 94.81 74 ALA A O 1
ATOM 570 N N . ALA A 1 75 ? 9.922 12.102 17.078 1 94.75 75 ALA A N 1
ATOM 571 C CA . ALA A 1 75 ? 8.914 11.094 16.734 1 94.75 75 ALA A CA 1
ATOM 572 C C . ALA A 1 75 ? 7.773 11.719 15.938 1 94.75 75 ALA A C 1
ATOM 574 O O . ALA A 1 75 ? 7.098 12.633 16.422 1 94.75 75 ALA A O 1
ATOM 575 N N . VAL A 1 76 ? 7.594 11.258 14.781 1 96.81 76 VAL A N 1
ATOM 576 C CA . VAL A 1 76 ? 6.531 11.766 13.922 1 96.81 76 VAL A CA 1
ATOM 577 C C . VAL A 1 76 ? 5.57 10.633 13.562 1 96.81 76 VAL A C 1
ATOM 579 O O . VAL A 1 76 ? 5.973 9.641 12.961 1 96.81 76 VAL A O 1
ATOM 582 N N . ASP A 1 77 ? 4.34 10.758 13.969 1 96.69 77 ASP A N 1
ATOM 583 C CA . ASP A 1 77 ? 3.283 9.828 13.578 1 96.69 77 ASP A CA 1
ATOM 584 C C . ASP A 1 77 ? 2.447 10.391 12.438 1 96.69 77 ASP A C 1
ATOM 586 O O . ASP A 1 77 ? 1.794 11.422 12.586 1 96.69 77 ASP A O 1
ATOM 590 N N . VAL A 1 78 ? 2.52 9.766 11.328 1 98.44 78 VAL A N 1
ATOM 591 C CA . VAL A 1 78 ? 1.657 10.109 10.203 1 98.44 78 VAL A CA 1
ATOM 592 C C . VAL A 1 78 ? 0.394 9.25 10.242 1 98.44 78 VAL A C 1
ATOM 594 O O . VAL A 1 78 ? 0.471 8.023 10.25 1 98.44 78 VAL A O 1
ATOM 597 N N . ARG A 1 79 ? -0.745 9.891 10.297 1 98.62 79 ARG A N 1
ATOM 598 C CA . ARG A 1 79 ? -1.999 9.148 10.344 1 98.62 79 ARG A CA 1
ATOM 599 C C . ARG A 1 79 ? -2.998 9.703 9.328 1 98.62 79 ARG A C 1
ATOM 601 O O . ARG A 1 79 ? -3.143 10.914 9.195 1 98.62 79 ARG A O 1
ATOM 608 N N . PHE A 1 80 ? -3.637 8.797 8.617 1 98.88 80 PHE A N 1
ATOM 609 C CA . PHE A 1 80 ? -4.695 9.164 7.684 1 98.88 80 PHE A CA 1
ATOM 610 C C . PHE A 1 80 ? -6.023 9.344 8.414 1 98.88 80 PHE A C 1
ATOM 612 O O . PHE A 1 80 ? -6.391 8.516 9.25 1 98.88 80 PHE A O 1
ATOM 619 N N . VAL A 1 81 ? -6.695 10.383 8.109 1 98.88 81 VAL A N 1
ATOM 620 C CA . VAL A 1 81 ? -7.934 10.742 8.797 1 98.88 81 VAL A CA 1
ATOM 621 C C . VAL A 1 81 ? -9.117 10.578 7.844 1 98.88 81 VAL A C 1
ATOM 623 O O . VAL A 1 81 ? -9.18 11.242 6.805 1 98.88 81 VAL A O 1
ATOM 626 N N . LEU A 1 82 ? -9.992 9.703 8.219 1 98.19 82 LEU A N 1
ATOM 627 C CA . LEU A 1 82 ? -11.211 9.398 7.477 1 98.19 82 LEU A CA 1
ATOM 628 C C . LEU A 1 82 ? -12.445 9.602 8.352 1 98.19 82 LEU A C 1
ATOM 630 O O . LEU A 1 82 ? -12.344 9.633 9.578 1 98.19 82 LEU A O 1
ATOM 634 N N . CYS A 1 83 ? -13.617 9.758 7.676 1 98.38 83 CYS A N 1
ATOM 635 C CA . CYS A 1 83 ? -14.883 9.617 8.383 1 98.38 83 CYS A CA 1
ATOM 636 C C . CYS A 1 83 ? -15.438 8.211 8.227 1 98.38 83 CYS A C 1
ATOM 638 O O . CYS A 1 83 ? -14.719 7.285 7.844 1 98.38 83 CYS A O 1
ATOM 640 N N . ASN A 1 84 ? -16.656 7.992 8.555 1 98.31 84 ASN A N 1
ATOM 641 C CA . ASN A 1 84 ? -17.297 6.684 8.633 1 98.31 84 ASN A CA 1
ATOM 642 C C . ASN A 1 84 ? -17.203 5.93 7.312 1 98.31 84 ASN A C 1
ATOM 644 O O . ASN A 1 84 ? -17.328 6.527 6.238 1 98.31 84 ASN A O 1
ATOM 648 N N . LEU A 1 85 ? -16.984 4.652 7.414 1 98.19 85 LEU A N 1
ATOM 649 C CA . LEU A 1 85 ? -16.984 3.756 6.262 1 98.19 85 LEU A CA 1
ATOM 650 C C . LEU A 1 85 ? -18.406 3.363 5.883 1 98.19 85 LEU A C 1
ATOM 652 O O . LEU A 1 85 ? -19.188 2.957 6.746 1 98.19 85 LEU A O 1
ATOM 656 N N . THR A 1 86 ? -18.719 3.428 4.594 1 97.69 86 THR A N 1
ATOM 657 C CA . THR A 1 86 ? -20.109 3.242 4.215 1 97.69 86 THR A CA 1
ATOM 658 C C . THR A 1 86 ? -20.266 2.057 3.264 1 97.69 86 THR A C 1
ATOM 660 O O . THR A 1 86 ? -21.375 1.654 2.934 1 97.69 86 THR A O 1
ATOM 663 N N . LYS A 1 87 ? -19.219 1.516 2.764 1 97.81 87 LYS A N 1
ATOM 664 C CA . LYS A 1 87 ? -19.25 0.395 1.83 1 97.81 87 LYS A CA 1
ATOM 665 C C . LYS A 1 87 ? -18.609 -0.849 2.439 1 97.81 87 LYS A C 1
ATOM 667 O O . LYS A 1 87 ? -17.734 -0.744 3.291 1 97.81 87 LYS A O 1
ATOM 672 N N . GLU A 1 88 ? -19 -1.971 1.937 1 96.75 88 GLU A N 1
ATOM 673 C CA . GLU A 1 88 ? -18.469 -3.242 2.424 1 96.75 88 GLU A CA 1
ATOM 674 C C . GLU A 1 88 ? -16.969 -3.359 2.164 1 96.75 88 GLU A C 1
ATOM 676 O O . GLU A 1 88 ? -16.219 -3.754 3.051 1 96.75 88 GLU A O 1
ATOM 681 N N . GLU A 1 89 ? -16.609 -3.037 0.973 1 98.12 89 GLU A N 1
ATOM 682 C CA . GLU A 1 89 ? -15.188 -3.184 0.629 1 98.12 89 GLU A CA 1
ATOM 683 C C . GLU A 1 89 ? -14.32 -2.23 1.444 1 98.12 89 GLU A C 1
ATOM 685 O O . GLU A 1 89 ? -13.18 -2.559 1.783 1 98.12 89 GLU A O 1
ATOM 690 N N . GLN A 1 90 ? -14.859 -1.056 1.802 1 98.5 90 GLN A N 1
ATOM 691 C CA . GLN A 1 90 ? -14.109 -0.118 2.633 1 98.5 90 GLN A CA 1
ATOM 692 C C . GLN A 1 90 ? -13.758 -0.739 3.982 1 98.5 90 GLN A C 1
ATOM 694 O O . GLN A 1 90 ? -12.633 -0.607 4.457 1 98.5 90 GLN A O 1
ATOM 699 N N . ARG A 1 91 ? -14.703 -1.395 4.547 1 98.06 91 ARG A N 1
ATOM 700 C CA . ARG A 1 91 ? -14.523 -1.966 5.879 1 98.06 91 ARG A CA 1
ATOM 701 C C . ARG A 1 91 ? -13.383 -2.98 5.895 1 98.06 91 ARG A C 1
ATOM 703 O O . ARG A 1 91 ? -12.57 -2.992 6.82 1 98.06 91 ARG A O 1
ATOM 710 N N . VAL A 1 92 ? -13.273 -3.727 4.867 1 98.38 92 VAL A N 1
ATOM 711 C CA . VAL A 1 92 ? -12.25 -4.766 4.812 1 98.38 92 VAL A CA 1
ATOM 712 C C . VAL A 1 92 ? -10.906 -4.148 4.438 1 98.38 92 VAL A C 1
ATOM 714 O O . VAL A 1 92 ? -9.891 -4.402 5.098 1 98.38 92 VAL A O 1
ATOM 717 N N . LEU A 1 93 ? -10.891 -3.35 3.393 1 98.62 93 LEU A N 1
ATOM 718 C CA . LEU A 1 93 ? -9.641 -2.812 2.873 1 98.62 93 LEU A CA 1
ATOM 719 C C . LEU A 1 93 ? -9.008 -1.84 3.865 1 98.62 93 LEU A C 1
ATOM 721 O O . LEU A 1 93 ? -7.793 -1.851 4.066 1 98.62 93 LEU A O 1
ATOM 725 N N . VAL A 1 94 ? -9.781 -1.027 4.531 1 98.62 94 VAL A N 1
ATOM 726 C CA . VAL A 1 94 ? -9.266 -0.103 5.535 1 98.62 94 VAL A CA 1
ATOM 727 C C . VAL A 1 94 ? -8.82 -0.881 6.77 1 98.62 94 VAL A C 1
ATOM 729 O O . VAL A 1 94 ? -7.809 -0.545 7.391 1 98.62 94 VAL A O 1
ATOM 732 N N . ALA A 1 95 ? -9.594 -1.909 7.141 1 98.56 95 ALA A N 1
ATOM 733 C CA . ALA A 1 95 ? -9.172 -2.762 8.25 1 98.56 95 ALA A CA 1
ATOM 734 C C . ALA A 1 95 ? -7.793 -3.357 7.992 1 98.56 95 ALA A C 1
ATOM 736 O O . ALA A 1 95 ? -6.969 -3.441 8.906 1 98.56 95 ALA A O 1
ATOM 737 N N . MET A 1 96 ? -7.527 -3.777 6.797 1 98.56 96 MET A N 1
ATOM 738 C CA . MET A 1 96 ? -6.211 -4.312 6.461 1 98.56 96 MET A CA 1
ATOM 739 C C . MET A 1 96 ? -5.129 -3.258 6.652 1 98.56 96 MET A C 1
ATOM 741 O O . MET A 1 96 ? -4.047 -3.555 7.164 1 98.56 96 MET A O 1
ATOM 745 N N . GLU A 1 97 ? -5.406 -2.02 6.234 1 98.56 97 GLU A N 1
ATOM 746 C CA . GLU A 1 97 ? -4.449 -0.936 6.434 1 98.56 97 GLU A CA 1
ATOM 747 C C . GLU A 1 97 ? -4.172 -0.716 7.918 1 98.56 97 GLU A C 1
ATOM 749 O O . GLU A 1 97 ? -3.02 -0.54 8.32 1 98.56 97 GLU A O 1
ATOM 754 N N . ILE A 1 98 ? -5.23 -0.773 8.711 1 98.56 98 ILE A N 1
ATOM 755 C CA . ILE A 1 98 ? -5.074 -0.576 10.148 1 98.56 98 ILE A CA 1
ATOM 756 C C . ILE A 1 98 ? -4.223 -1.7 10.742 1 98.56 98 ILE A C 1
ATOM 758 O O . ILE A 1 98 ? -3.305 -1.447 11.523 1 98.56 98 ILE A O 1
ATOM 762 N N . MET A 1 99 ? -4.488 -2.879 10.344 1 98.06 99 MET A N 1
ATOM 763 C CA . MET A 1 99 ? -3.789 -4.039 10.891 1 98.06 99 MET A CA 1
ATOM 764 C C . MET A 1 99 ? -2.312 -4.012 10.516 1 98.06 99 MET A C 1
ATOM 766 O O . MET A 1 99 ? -1.458 -4.422 11.305 1 98.06 99 MET A O 1
ATOM 770 N N . LEU A 1 100 ? -2.016 -3.525 9.383 1 98.06 100 LEU A N 1
ATOM 771 C CA . LEU A 1 100 ? -0.649 -3.58 8.867 1 98.06 100 LEU A CA 1
ATOM 772 C C . LEU A 1 100 ? 0.153 -2.367 9.328 1 98.06 100 LEU A C 1
ATOM 774 O O . LEU A 1 100 ? 1.344 -2.482 9.625 1 98.06 100 LEU A O 1
ATOM 778 N N . TYR A 1 101 ? -0.546 -1.188 9.375 1 97.88 101 TYR A N 1
ATOM 779 C CA . TYR A 1 101 ? 0.245 0.029 9.531 1 97.88 101 TYR A CA 1
ATOM 780 C C . TYR A 1 101 ? -0.177 0.803 10.773 1 97.88 101 TYR A C 1
ATOM 782 O O . TYR A 1 101 ? 0.558 1.672 11.25 1 97.88 101 TYR A O 1
ATOM 790 N N . ASP A 1 102 ? -1.419 0.57 11.25 1 97.5 102 ASP A N 1
ATOM 791 C CA . ASP A 1 102 ? -1.952 1.267 12.414 1 97.5 102 ASP A CA 1
ATOM 792 C C . ASP A 1 102 ? -1.823 2.779 12.258 1 97.5 102 ASP A C 1
ATOM 794 O O . ASP A 1 102 ? -1.361 3.467 13.172 1 97.5 102 ASP A O 1
ATOM 798 N N . ASP A 1 103 ? -2.203 3.236 11.062 1 98.31 103 ASP A N 1
ATOM 799 C CA . ASP A 1 103 ? -1.991 4.648 10.766 1 98.31 103 ASP A CA 1
ATOM 800 C C . ASP A 1 103 ? -3.285 5.312 10.297 1 98.31 103 ASP A C 1
ATOM 802 O O . ASP A 1 103 ? -3.258 6.219 9.461 1 98.31 103 ASP A O 1
ATOM 806 N N . ILE A 1 104 ? -4.414 4.828 10.789 1 98.5 104 ILE A N 1
ATOM 807 C CA . ILE A 1 104 ? -5.688 5.375 10.336 1 98.5 104 ILE A CA 1
ATOM 808 C C . ILE A 1 104 ? -6.5 5.844 11.547 1 98.5 104 ILE A C 1
ATOM 810 O O . ILE A 1 104 ? -6.555 5.16 12.57 1 98.5 104 ILE A O 1
ATOM 814 N N . ILE A 1 105 ? -7.02 7.004 11.461 1 98.38 105 ILE A N 1
ATOM 815 C CA . ILE A 1 105 ? -8.039 7.523 12.367 1 98.38 105 ILE A CA 1
ATOM 816 C C . ILE A 1 105 ? -9.383 7.59 11.641 1 98.38 105 ILE A C 1
ATOM 818 O O . ILE A 1 105 ? -9.492 8.188 10.57 1 98.38 105 ILE A O 1
ATOM 822 N N . ILE A 1 106 ? -10.367 6.945 12.172 1 98.62 106 ILE A N 1
ATOM 823 C CA . ILE A 1 106 ? -11.719 7.062 11.633 1 98.62 106 ILE A CA 1
ATOM 824 C C . ILE A 1 106 ? -12.586 7.898 12.57 1 98.62 106 ILE A C 1
ATOM 826 O O . ILE A 1 106 ? -12.891 7.469 13.688 1 98.62 106 ILE A O 1
ATOM 830 N N . LEU A 1 107 ? -12.914 9.031 12.141 1 98.19 107 LEU A N 1
ATOM 831 C CA . LEU A 1 107 ? -13.789 9.93 12.883 1 98.19 107 LEU A CA 1
ATOM 832 C C . LEU A 1 107 ? -15.25 9.492 12.758 1 98.19 107 LEU A C 1
ATOM 834 O O . LEU A 1 107 ? -15.617 8.812 11.797 1 98.19 107 LEU A O 1
ATOM 838 N N . ASP A 1 108 ? -16.062 9.883 13.703 1 96.56 108 ASP A N 1
ATOM 839 C CA . ASP A 1 108 ? -17.5 9.633 13.617 1 96.56 108 ASP A CA 1
ATOM 840 C C . ASP A 1 108 ? -18.219 10.758 12.883 1 96.56 108 ASP A C 1
ATOM 842 O O . ASP A 1 108 ? -18.859 11.609 13.508 1 96.56 108 ASP A O 1
ATOM 846 N N . CYS A 1 109 ? -18.156 10.719 11.602 1 97.38 109 CYS A N 1
ATOM 847 C CA . CYS A 1 109 ? -18.766 11.734 10.742 1 97.38 109 CYS A CA 1
ATOM 848 C C . CYS A 1 109 ? -19.031 11.18 9.352 1 97.38 109 CYS A C 1
ATOM 850 O O . CYS A 1 109 ? -18.516 10.117 8.992 1 97.38 109 CYS A O 1
ATOM 852 N N . ALA A 1 110 ? -19.906 11.922 8.609 1 97.31 110 ALA A N 1
ATOM 853 C CA . ALA A 1 110 ? -19.984 11.734 7.16 1 97.31 110 ALA A CA 1
ATOM 854 C C . ALA A 1 110 ? -18.859 12.5 6.453 1 97.31 110 ALA A C 1
ATOM 856 O O . ALA A 1 110 ? -18.5 13.609 6.859 1 97.31 110 ALA A O 1
ATOM 857 N N . GLU A 1 111 ? -18.375 11.883 5.414 1 96.75 111 GLU A N 1
ATOM 858 C CA . GLU A 1 111 ? -17.297 12.555 4.707 1 96.75 111 GLU A CA 1
ATOM 859 C C . GLU A 1 111 ? -17.719 13.953 4.262 1 96.75 111 GLU A C 1
ATOM 861 O O . GLU A 1 111 ? -18.844 14.148 3.787 1 96.75 111 GLU A O 1
ATOM 866 N N . ASN A 1 112 ? -16.891 14.883 4.492 1 95.31 112 ASN A N 1
ATOM 867 C CA . ASN A 1 112 ? -17.141 16.281 4.148 1 95.31 112 ASN A CA 1
ATOM 868 C C . ASN A 1 112 ? -15.836 17.078 4.098 1 95.31 112 ASN A C 1
ATOM 870 O O . ASN A 1 112 ? -14.812 16.641 4.621 1 95.31 112 ASN A O 1
ATOM 874 N N . VAL A 1 113 ? -15.852 18.234 3.484 1 91.81 113 VAL A N 1
ATOM 875 C CA . VAL A 1 113 ? -14.688 19.125 3.439 1 91.81 113 VAL A CA 1
ATOM 876 C C . VAL A 1 113 ? -14.914 20.312 4.363 1 91.81 113 VAL A C 1
ATOM 878 O O . VAL A 1 113 ? -14 20.734 5.082 1 91.81 113 VAL A O 1
ATOM 881 N N . ASN A 1 114 ? -16.125 20.781 4.414 1 94.44 114 ASN A N 1
ATOM 882 C CA . ASN A 1 114 ? -16.422 22.047 5.094 1 94.44 114 ASN A CA 1
ATOM 883 C C . ASN A 1 114 ? -17.547 21.891 6.113 1 94.44 114 ASN A C 1
ATOM 885 O O . ASN A 1 114 ? -18.141 22.875 6.551 1 94.44 114 ASN A O 1
ATOM 889 N N . ASP A 1 115 ? -17.797 20.656 6.422 1 96.25 115 ASP A N 1
ATOM 890 C CA . ASP A 1 115 ? -18.938 20.406 7.309 1 96.25 115 ASP A CA 1
ATOM 891 C C . ASP A 1 115 ? -18.469 19.828 8.641 1 96.25 115 ASP A C 1
ATOM 893 O O . ASP A 1 115 ? -19.078 18.859 9.141 1 96.25 115 ASP A O 1
ATOM 897 N N . GLY A 1 116 ? -17.297 20.312 9.133 1 96.62 116 GLY A N 1
ATOM 898 C CA . GLY A 1 116 ? -16.922 20.062 10.516 1 96.62 116 GLY A CA 1
ATOM 899 C C . GLY A 1 116 ? -15.914 18.938 10.68 1 96.62 116 GLY A C 1
ATOM 900 O O . GLY A 1 116 ? -15.531 18.609 11.805 1 96.62 116 GLY A O 1
ATOM 901 N N . LYS A 1 117 ? -15.43 18.328 9.625 1 97.94 117 LYS A N 1
ATOM 902 C CA . LYS A 1 117 ? -14.477 17.234 9.742 1 97.94 117 LYS A CA 1
ATOM 903 C C . LYS A 1 117 ? -13.227 17.672 10.5 1 97.94 117 LYS A C 1
ATOM 905 O O . LYS A 1 117 ? -12.695 16.922 11.32 1 97.94 117 LYS A O 1
ATOM 910 N N . THR A 1 118 ? -12.766 18.906 10.211 1 98.06 118 THR A N 1
ATOM 911 C CA . THR A 1 118 ? -11.578 19.422 10.883 1 98.06 118 THR A CA 1
ATOM 912 C C . THR A 1 118 ? -11.844 19.609 12.375 1 98.06 118 THR A C 1
ATOM 914 O O . THR A 1 118 ? -11 19.25 13.211 1 98.06 118 THR A O 1
ATOM 917 N N . TYR A 1 119 ? -12.984 20.125 12.711 1 97.5 119 TYR A N 1
ATOM 918 C CA . TYR A 1 119 ? -13.359 20.234 14.117 1 97.5 119 TYR A CA 1
ATOM 919 C C . TYR A 1 119 ? -13.398 18.859 14.781 1 97.5 119 TYR A C 1
ATOM 921 O O . TYR A 1 119 ? -12.859 18.672 15.867 1 97.5 119 TYR A O 1
ATOM 929 N N . ASP A 1 120 ? -14.031 17.891 14.109 1 97.75 120 ASP A N 1
ATOM 930 C CA . ASP A 1 120 ? -14.125 16.547 14.648 1 97.75 120 ASP A CA 1
ATOM 931 C C . ASP A 1 120 ? -12.742 15.938 14.883 1 97.75 120 ASP A C 1
ATOM 933 O O . ASP A 1 120 ? -12.5 15.289 15.906 1 97.75 120 ASP A O 1
ATOM 937 N N . TYR A 1 121 ? -11.906 16.188 13.953 1 98.5 121 TYR A N 1
ATOM 938 C CA . TYR A 1 121 ? -10.539 15.695 14.055 1 98.5 121 TYR A CA 1
ATOM 939 C C . TYR A 1 121 ? -9.836 16.297 15.266 1 98.5 121 TYR A C 1
ATOM 941 O O . TYR A 1 121 ? -9.438 15.578 16.188 1 98.5 121 TYR A O 1
ATOM 949 N N . LEU A 1 122 ? -9.742 17.594 15.375 1 97.94 122 LEU A N 1
ATOM 950 C CA . LEU A 1 122 ? -8.977 18.266 16.422 1 97.94 122 LEU A CA 1
ATOM 951 C C . LEU A 1 122 ? -9.609 18.047 17.781 1 97.94 122 LEU A C 1
ATOM 953 O O . LEU A 1 122 ? -8.914 17.781 18.766 1 97.94 122 LEU A O 1
ATOM 957 N N . SER A 1 123 ? -10.914 18.062 17.844 1 96.69 123 SER A N 1
ATOM 958 C CA . SER A 1 123 ? -11.594 18 19.125 1 96.69 123 SER A CA 1
ATOM 959 C C . SER A 1 123 ? -11.594 16.578 19.688 1 96.69 123 SER A C 1
ATOM 961 O O . SER A 1 123 ? -11.711 16.375 20.906 1 96.69 123 SER A O 1
ATOM 963 N N . SER A 1 124 ? -11.438 15.555 18.797 1 96.69 124 SER A N 1
ATOM 964 C CA . SER A 1 124 ? -11.508 14.18 19.266 1 96.69 124 SER A CA 1
ATOM 965 C C . SER A 1 124 ? -10.148 13.703 19.781 1 96.69 124 SER A C 1
ATOM 967 O O . SER A 1 124 ? -10.07 12.742 20.547 1 96.69 124 SER A O 1
ATOM 969 N N . LEU A 1 125 ? -9.117 14.336 19.438 1 97.38 125 LEU A N 1
ATOM 970 C CA . LEU A 1 125 ? -7.766 13.828 19.656 1 97.38 125 LEU A CA 1
ATOM 971 C C . LEU A 1 125 ? -7.477 13.656 21.141 1 97.38 125 LEU A C 1
ATOM 973 O O . LEU A 1 125 ? -6.98 12.609 21.562 1 97.38 125 LEU A O 1
ATOM 977 N N . PRO A 1 126 ? -7.793 14.656 22.016 1 95.94 126 PRO A N 1
ATOM 978 C CA . PRO A 1 126 ? -7.492 14.461 23.438 1 95.94 126 PRO A CA 1
ATOM 979 C C . PRO A 1 126 ? -8.219 13.25 24.031 1 95.94 126 PRO A C 1
ATOM 981 O O . PRO A 1 126 ? -7.668 12.562 24.891 1 95.94 126 PRO A O 1
ATOM 984 N N . ARG A 1 127 ? -9.391 13 23.531 1 93.69 127 ARG A N 1
ATOM 985 C CA . ARG A 1 127 ? -10.18 11.883 24.047 1 93.69 127 ARG A CA 1
ATOM 986 C C . ARG A 1 127 ? -9.641 10.555 23.531 1 93.69 127 ARG A C 1
ATOM 988 O O . ARG A 1 127 ? -9.484 9.602 24.312 1 93.69 127 ARG A O 1
ATOM 995 N N . VAL A 1 128 ? -9.32 10.445 22.281 1 93.44 128 VAL A N 1
ATOM 996 C CA . VAL A 1 128 ? -9 9.148 21.672 1 93.44 128 VAL A CA 1
ATOM 997 C C . VAL A 1 128 ? -7.551 8.781 21.984 1 93.44 128 VAL A C 1
ATOM 999 O O . VAL A 1 128 ? -7.188 7.602 21.984 1 93.44 128 VAL A O 1
ATOM 1002 N N . LEU A 1 129 ? -6.703 9.734 22.172 1 91.62 129 LEU A N 1
ATOM 1003 C CA . LEU A 1 129 ? -5.297 9.453 22.453 1 91.62 129 LEU A CA 1
ATOM 1004 C C . LEU A 1 129 ? -5.043 9.375 23.953 1 91.62 129 LEU A C 1
ATOM 1006 O O . LEU A 1 129 ? -3.984 8.922 24.391 1 91.62 129 LEU A O 1
ATOM 1010 N N . GLY A 1 130 ? -6.012 9.539 24.719 1 78.31 130 GLY A N 1
ATOM 1011 C CA . GLY A 1 130 ? -5.93 9.391 26.172 1 78.31 130 GLY A CA 1
ATOM 1012 C C . GLY A 1 130 ? -5.426 10.641 26.859 1 78.31 130 GLY A C 1
ATOM 1013 O O . GLY A 1 130 ? -5.145 11.648 26.219 1 78.31 130 GLY A O 1
ATOM 1014 N N . ALA A 1 131 ? -5.301 10.32 28.281 1 66.75 131 ALA A N 1
ATOM 1015 C CA . ALA A 1 131 ? -4.945 11.438 29.156 1 66.75 131 ALA A CA 1
ATOM 1016 C C . ALA A 1 131 ? -3.451 11.734 29.078 1 66.75 131 ALA A C 1
ATOM 1018 O O . ALA A 1 131 ? -2.637 10.82 28.953 1 66.75 131 ALA A O 1
ATOM 1019 N N . GLY A 1 132 ? -3.09 12.961 28.984 1 71.44 132 GLY A N 1
ATOM 1020 C CA . GLY A 1 132 ? -1.722 13.453 28.922 1 71.44 132 GLY A CA 1
ATOM 1021 C C . GLY A 1 132 ? -1.32 13.953 27.547 1 71.44 132 GLY A C 1
ATOM 1022 O O . GLY A 1 132 ? -2.062 13.781 26.578 1 71.44 132 GLY A O 1
ATOM 1023 N N . ARG A 1 133 ? -0.265 14.625 27.609 1 72.62 133 ARG A N 1
ATOM 1024 C CA . ARG A 1 133 ? 0.241 15.211 26.375 1 72.62 133 ARG A CA 1
ATOM 1025 C C . ARG A 1 133 ? 0.804 14.141 25.453 1 72.62 133 ARG A C 1
ATOM 1027 O O . ARG A 1 133 ? 1.944 13.703 25.625 1 72.62 133 ARG A O 1
ATOM 1034 N N . ALA A 1 134 ? -0.039 13.812 24.469 1 77.94 134 ALA A N 1
ATOM 1035 C CA . ALA A 1 134 ? 0.346 12.75 23.531 1 77.94 134 ALA A CA 1
ATOM 1036 C C . ALA A 1 134 ? 1.344 13.266 22.5 1 77.94 134 ALA A C 1
ATOM 1038 O O . ALA A 1 134 ? 2.271 12.547 22.125 1 77.94 134 ALA A O 1
ATOM 1039 N N . TYR A 1 135 ? 1.163 14.57 22.188 1 95.88 135 TYR A N 1
ATOM 1040 C CA . TYR A 1 135 ? 2.008 15.195 21.172 1 95.88 135 TYR A CA 1
ATOM 1041 C C . TYR A 1 135 ? 2.355 16.625 21.562 1 95.88 135 TYR A C 1
ATOM 1043 O O . TYR A 1 135 ? 1.719 17.219 22.438 1 95.88 135 TYR A O 1
ATOM 1051 N N . ASP A 1 136 ? 3.439 17.109 21.047 1 97.19 136 ASP A N 1
ATOM 1052 C CA . ASP A 1 136 ? 3.764 18.516 21.156 1 97.19 136 ASP A CA 1
ATOM 1053 C C . ASP A 1 136 ? 2.965 19.359 20.156 1 97.19 136 ASP A C 1
ATOM 1055 O O . ASP A 1 136 ? 2.498 20.438 20.484 1 97.19 136 ASP A O 1
ATOM 1059 N N . TYR A 1 137 ? 2.828 18.844 19 1 98 137 TYR A N 1
ATOM 1060 C CA . TYR A 1 137 ? 2.133 19.531 17.922 1 98 137 TYR A CA 1
ATOM 1061 C C . TYR A 1 137 ? 1.244 18.562 17.141 1 98 137 TYR A C 1
ATOM 1063 O O . TYR A 1 137 ? 1.506 17.359 17.109 1 98 137 TYR A O 1
ATOM 1071 N N . VAL A 1 138 ? 0.214 19.109 16.5 1 98.5 138 VAL A N 1
ATOM 1072 C CA . VAL A 1 138 ? -0.678 18.406 15.586 1 98.5 138 VAL A CA 1
ATOM 1073 C C . VAL A 1 138 ? -0.779 19.172 14.266 1 98.5 138 VAL A C 1
ATOM 1075 O O . VAL A 1 138 ? -0.947 20.391 14.258 1 98.5 138 VAL A O 1
ATOM 1078 N N . VAL A 1 139 ? -0.656 18.438 13.219 1 98.88 139 VAL A N 1
ATOM 1079 C CA . VAL A 1 139 ? -0.805 19.016 11.883 1 98.88 139 VAL A CA 1
ATOM 1080 C C . VAL A 1 139 ? -2.113 18.531 11.258 1 98.88 139 VAL A C 1
ATOM 1082 O O . VAL A 1 139 ? -2.471 17.359 11.367 1 98.88 139 VAL A O 1
ATOM 1085 N N . LYS A 1 140 ? -2.828 19.438 10.672 1 98.81 140 LYS A N 1
ATOM 1086 C CA . LYS A 1 140 ? -3.859 19.109 9.688 1 98.81 140 LYS A CA 1
ATOM 1087 C C . LYS A 1 140 ? -3.365 19.375 8.273 1 98.81 140 LYS A C 1
ATOM 1089 O O . LYS A 1 140 ? -2.924 20.484 7.957 1 98.81 140 LYS A O 1
ATOM 1094 N N . THR A 1 141 ? -3.381 18.422 7.441 1 98.75 141 THR A N 1
ATOM 1095 C CA . THR A 1 141 ? -3.057 18.578 6.027 1 98.75 141 THR A CA 1
ATOM 1096 C C . THR A 1 141 ? -3.895 17.625 5.176 1 98.75 141 THR A C 1
ATOM 1098 O O . THR A 1 141 ? -4.738 16.891 5.695 1 98.75 141 THR A O 1
ATOM 1101 N N . ASP A 1 142 ? -3.773 17.719 3.869 1 98.5 142 ASP A N 1
ATOM 1102 C CA . ASP A 1 142 ? -4.535 16.875 2.959 1 98.5 142 ASP A CA 1
ATOM 1103 C C . ASP A 1 142 ? -3.619 15.883 2.24 1 98.5 142 ASP A C 1
ATOM 1105 O O . ASP A 1 142 ? -2.393 15.977 2.338 1 98.5 142 ASP A O 1
ATOM 1109 N N . ASP A 1 143 ? -4.25 14.953 1.519 1 98.62 143 ASP A N 1
ATOM 1110 C CA . ASP A 1 143 ? -3.484 13.859 0.919 1 98.62 143 ASP A CA 1
ATOM 1111 C C . ASP A 1 143 ? -2.859 14.297 -0.406 1 98.62 143 ASP A C 1
ATOM 1113 O O . ASP A 1 143 ? -2.314 13.469 -1.141 1 98.62 143 ASP A O 1
ATOM 1117 N N . ASP A 1 144 ? -2.924 15.633 -0.691 1 98.75 144 ASP A N 1
ATOM 1118 C CA . ASP A 1 144 ? -2.219 16.156 -1.855 1 98.75 144 ASP A CA 1
ATOM 1119 C C . ASP A 1 144 ? -1.062 17.062 -1.434 1 98.75 144 ASP A C 1
ATOM 1121 O O . ASP A 1 144 ? -0.596 17.891 -2.219 1 98.75 144 ASP A O 1
ATOM 1125 N N . THR A 1 145 ? -0.645 16.953 -0.171 1 98.88 145 THR A N 1
ATOM 1126 C CA . THR A 1 145 ? 0.472 17.734 0.354 1 98.88 145 THR A CA 1
ATOM 1127 C C . THR A 1 145 ? 1.586 16.812 0.848 1 98.88 145 THR A C 1
ATOM 1129 O O . THR A 1 145 ? 1.324 15.836 1.552 1 98.88 145 THR A O 1
ATOM 1132 N N . TYR A 1 146 ? 2.807 17.078 0.424 1 98.88 146 TYR A N 1
ATOM 1133 C CA . TYR A 1 146 ? 3.986 16.344 0.854 1 98.88 146 TYR A CA 1
ATOM 1134 C C . TYR A 1 146 ? 4.844 17.172 1.797 1 98.88 146 TYR A C 1
ATOM 1136 O O . TYR A 1 146 ? 5.367 18.219 1.406 1 98.88 146 TYR A O 1
ATOM 1144 N N . TYR A 1 147 ? 4.973 16.719 3.057 1 98.81 147 TYR A N 1
ATOM 1145 C CA . TYR A 1 147 ? 5.836 17.359 4.039 1 98.81 147 TYR A CA 1
ATOM 1146 C C . TYR A 1 147 ? 7.223 16.719 4.047 1 98.81 147 TYR A C 1
ATOM 1148 O O . TYR A 1 147 ? 7.348 15.5 3.969 1 98.81 147 TYR A O 1
ATOM 1156 N N . LEU A 1 148 ? 8.211 17.5 4.023 1 98.62 148 LEU A N 1
ATOM 1157 C CA . LEU A 1 148 ? 9.555 17.062 4.387 1 98.62 148 LEU A CA 1
ATOM 1158 C C . LEU A 1 148 ? 9.734 17.047 5.902 1 98.62 148 LEU A C 1
ATOM 1160 O O . LEU A 1 148 ? 10.008 18.094 6.504 1 98.62 148 LEU A O 1
ATOM 1164 N N . LEU A 1 149 ? 9.664 15.906 6.5 1 98.12 149 LEU A N 1
ATOM 1165 C CA . LEU A 1 149 ? 9.477 15.742 7.934 1 98.12 149 LEU A CA 1
ATOM 1166 C C . LEU A 1 149 ? 10.734 16.156 8.703 1 98.12 149 LEU A C 1
ATOM 1168 O O . LEU A 1 149 ? 10.641 16.672 9.812 1 98.12 149 LEU A O 1
ATOM 1172 N N . ASP A 1 150 ? 11.898 15.867 8.156 1 96.75 150 ASP A N 1
ATOM 1173 C CA . ASP A 1 150 ? 13.141 16.25 8.828 1 96.75 150 ASP A CA 1
ATOM 1174 C C . ASP A 1 150 ? 13.258 17.766 8.938 1 96.75 150 ASP A C 1
ATOM 1176 O O . ASP A 1 150 ? 13.641 18.297 9.984 1 96.75 150 ASP A O 1
ATOM 1180 N N . ARG A 1 151 ? 12.875 18.469 7.887 1 97.31 151 ARG A N 1
ATOM 1181 C CA . ARG A 1 151 ? 12.906 19.922 7.891 1 97.31 151 ARG A CA 1
ATOM 1182 C C . ARG A 1 151 ? 11.867 20.5 8.844 1 97.31 151 ARG A C 1
ATOM 1184 O O . ARG A 1 151 ? 12.133 21.469 9.562 1 97.31 151 ARG A O 1
ATOM 1191 N N . LEU A 1 152 ? 10.711 19.875 8.82 1 98.19 152 LEU A N 1
ATOM 1192 C CA . LEU A 1 152 ? 9.672 20.297 9.75 1 98.19 152 LEU A CA 1
ATOM 1193 C C . LEU A 1 152 ? 10.117 20.094 11.195 1 98.19 152 LEU A C 1
ATOM 1195 O O . LEU A 1 152 ? 9.992 21.016 12.016 1 98.19 152 LEU A O 1
ATOM 1199 N N . ALA A 1 153 ? 10.664 18.969 11.469 1 97.19 153 ALA A N 1
ATOM 1200 C CA . ALA A 1 153 ? 11.109 18.656 12.82 1 97.19 153 ALA A CA 1
ATOM 1201 C C . ALA A 1 153 ? 12.195 19.625 13.281 1 97.19 153 ALA A C 1
ATOM 1203 O O . ALA A 1 153 ? 12.164 20.109 14.406 1 97.19 153 ALA A O 1
ATOM 1204 N N . GLU A 1 154 ? 13.133 19.891 12.406 1 95.81 154 GLU A N 1
ATOM 1205 C CA . GLU A 1 154 ? 14.211 20.812 12.734 1 95.81 154 GLU A CA 1
ATOM 1206 C C . GLU A 1 154 ? 13.664 22.203 13.039 1 95.81 154 GLU A C 1
ATOM 1208 O O . GLU A 1 154 ? 14.133 22.875 13.961 1 95.81 154 GLU A O 1
ATOM 1213 N N . THR A 1 155 ? 12.711 22.609 12.305 1 97.12 155 THR A N 1
ATOM 1214 C CA . THR A 1 155 ? 12.078 23.906 12.516 1 97.12 155 THR A CA 1
ATOM 1215 C C . THR A 1 155 ? 11.359 23.953 13.859 1 97.12 155 THR A C 1
ATOM 1217 O O . THR A 1 155 ? 11.508 24.906 14.617 1 97.12 155 THR A O 1
ATOM 1220 N N . LEU A 1 156 ? 10.664 22.875 14.219 1 97.56 156 LEU A N 1
ATOM 1221 C CA . LEU A 1 156 ? 9.812 22.828 15.398 1 97.56 156 LEU A CA 1
ATOM 1222 C C . LEU A 1 156 ? 10.648 22.734 16.672 1 97.56 156 LEU A C 1
ATOM 1224 O O . LEU A 1 156 ? 10.219 23.156 17.75 1 97.56 156 LEU A O 1
ATOM 1228 N N . ARG A 1 157 ? 11.805 22.234 16.547 1 93.5 157 ARG A N 1
ATOM 1229 C CA . ARG A 1 157 ? 12.68 22.047 17.688 1 93.5 157 ARG A CA 1
ATOM 1230 C C . ARG A 1 157 ? 13.039 23.391 18.328 1 93.5 157 ARG A C 1
ATOM 1232 O O . ARG A 1 157 ? 13.305 23.453 19.531 1 93.5 157 ARG A O 1
ATOM 1239 N N . ARG A 1 158 ? 12.938 24.422 17.562 1 93.31 158 ARG A N 1
ATOM 1240 C CA . ARG A 1 158 ? 13.383 25.75 18.016 1 93.31 158 ARG A CA 1
ATOM 1241 C C . ARG A 1 158 ? 12.195 26.594 18.438 1 93.31 158 ARG A C 1
ATOM 1243 O O . ARG A 1 158 ? 12.367 27.734 18.875 1 93.31 158 ARG A O 1
ATOM 1250 N N . LEU A 1 159 ? 11.031 26.031 18.375 1 96.69 159 LEU A N 1
ATOM 1251 C CA . LEU A 1 159 ? 9.828 26.812 18.641 1 96.69 159 LEU A CA 1
ATOM 1252 C C . LEU A 1 159 ? 9.258 26.484 20.016 1 96.69 159 LEU A C 1
ATOM 1254 O O . LEU A 1 159 ? 9.555 25.422 20.578 1 96.69 159 LEU A O 1
ATOM 1258 N N . PRO A 1 160 ? 8.461 27.422 20.547 1 97.06 160 PRO A N 1
ATOM 1259 C CA . PRO A 1 160 ? 7.754 27.078 21.781 1 97.06 160 PRO A CA 1
ATOM 1260 C C . PRO A 1 160 ? 6.82 25.891 21.609 1 97.06 160 PRO A C 1
ATOM 1262 O O . PRO A 1 160 ? 6.438 25.547 20.484 1 97.06 160 PRO A O 1
ATOM 1265 N N . ARG A 1 161 ? 6.492 25.328 22.734 1 96.56 161 ARG A N 1
ATOM 1266 C CA . ARG A 1 161 ? 5.629 24.156 22.688 1 96.56 161 ARG A CA 1
ATOM 1267 C C . ARG A 1 161 ? 4.188 24.516 23 1 96.56 161 ARG A C 1
ATOM 1269 O O . ARG A 1 161 ? 3.305 23.656 23.016 1 96.56 161 ARG A O 1
ATOM 1276 N N . GLU A 1 162 ? 3.99 25.844 23.203 1 97.31 162 GLU A N 1
ATOM 1277 C CA . GLU A 1 162 ? 2.658 26.297 23.594 1 97.31 162 GLU A CA 1
ATOM 1278 C C . GLU A 1 162 ? 2.191 27.453 22.703 1 97.31 162 GLU A C 1
ATOM 1280 O O . GLU A 1 162 ? 3 28.266 22.266 1 97.31 162 GLU A O 1
ATOM 1285 N N . ASP A 1 163 ? 0.877 27.391 22.484 1 98.19 163 ASP A N 1
ATOM 1286 C CA . ASP A 1 163 ? 0.164 28.484 21.812 1 98.19 163 ASP A CA 1
ATOM 1287 C C . ASP A 1 163 ? 0.749 28.75 20.438 1 98.19 163 ASP A C 1
ATOM 1289 O O . ASP A 1 163 ? 0.87 29.906 20.016 1 98.19 163 ASP A O 1
ATOM 1293 N N . VAL A 1 164 ? 1.138 27.688 19.797 1 98.25 164 VAL A N 1
ATOM 1294 C CA . VAL A 1 164 ? 1.795 27.812 18.5 1 98.25 164 VAL A CA 1
ATOM 1295 C C . VAL A 1 164 ? 0.786 27.562 17.375 1 98.25 164 VAL A C 1
ATOM 1297 O O . VAL A 1 164 ? 0.003 26.625 17.438 1 98.25 164 VAL A O 1
ATOM 1300 N N . TYR A 1 165 ? 0.745 28.438 16.438 1 98.25 165 TYR A N 1
ATOM 1301 C CA . TYR A 1 165 ? 0.012 28.375 15.188 1 98.25 165 TYR A CA 1
ATOM 1302 C C . TYR A 1 165 ? 0.938 28.609 14 1 98.25 165 TYR A C 1
ATOM 1304 O O . TYR A 1 165 ? 1.438 29.734 13.82 1 98.25 165 TYR A O 1
ATOM 1312 N N . LEU A 1 166 ? 1.226 27.531 13.227 1 98.06 166 LEU A N 1
ATOM 1313 C CA . LEU A 1 166 ? 2.258 27.594 12.203 1 98.06 166 LEU A CA 1
ATOM 1314 C C . LEU A 1 166 ? 1.713 27.125 10.859 1 98.06 166 LEU A C 1
ATOM 1316 O O . LEU A 1 166 ? 0.959 26.141 10.789 1 98.06 166 LEU A O 1
ATOM 1320 N N . GLY A 1 167 ? 2.02 27.719 9.719 1 97.44 167 GLY A N 1
ATOM 1321 C CA . GLY A 1 167 ? 1.655 27.391 8.352 1 97.44 167 GLY A CA 1
ATOM 1322 C C . GLY A 1 167 ? 2.035 28.453 7.352 1 97.44 167 GLY A C 1
ATOM 1323 O O . GLY A 1 167 ? 2.973 29.219 7.582 1 97.44 167 GLY A O 1
ATOM 1324 N N . LEU A 1 168 ? 1.438 28.359 6.27 1 96.69 168 LEU A N 1
ATOM 1325 C CA . LEU A 1 168 ? 1.539 29.469 5.312 1 96.69 168 LEU A CA 1
ATOM 1326 C C . LEU A 1 168 ? 0.464 30.516 5.57 1 96.69 168 LEU A C 1
ATOM 1328 O O . LEU A 1 168 ? -0.728 30.234 5.414 1 96.69 168 LEU A O 1
ATOM 1332 N N . ARG A 1 169 ? 0.868 31.656 5.832 1 95 169 ARG A N 1
ATOM 1333 C CA . ARG A 1 169 ? -0.051 32.719 6.258 1 95 169 ARG A CA 1
ATOM 1334 C C . ARG A 1 169 ? -0.816 33.281 5.066 1 95 169 ARG A C 1
ATOM 1336 O O . ARG A 1 169 ? -0.237 33.5 4.004 1 95 169 ARG A O 1
ATOM 1343 N N . VAL A 1 170 ? -2.053 33.531 5.336 1 93.25 170 VAL A N 1
ATOM 1344 C CA . VAL A 1 170 ? -2.932 34.219 4.395 1 93.25 170 VAL A CA 1
ATOM 1345 C C . VAL A 1 170 ? -3.564 35.406 5.062 1 93.25 170 VAL A C 1
ATOM 1347 O O . VAL A 1 170 ? -4.145 35.312 6.145 1 93.25 170 VAL A O 1
ATOM 1350 N N . PRO A 1 171 ? -3.604 36.594 4.406 1 90.38 171 PRO A N 1
ATOM 1351 C CA . PRO A 1 171 ? -2.902 36.875 3.154 1 90.38 171 PRO A CA 1
ATOM 1352 C C . PRO A 1 171 ? -1.385 36.875 3.312 1 90.38 171 PRO A C 1
ATOM 1354 O O . PRO A 1 171 ? -0.873 37.062 4.418 1 90.38 171 PRO A O 1
ATOM 1357 N N . CYS A 1 172 ? -0.848 36.688 2.164 1 86.25 172 CYS A N 1
ATOM 1358 C CA . CYS A 1 172 ? 0.61 36.688 2.164 1 86.25 172 CYS A CA 1
ATOM 1359 C C . CYS A 1 172 ? 1.138 38.094 2.518 1 86.25 172 CYS A C 1
ATOM 1361 O O . CYS A 1 172 ? 0.568 39.094 2.102 1 86.25 172 CYS A O 1
ATOM 1363 N N . TRP A 1 173 ? 2.127 38.219 3.293 1 73.38 173 TRP A N 1
ATOM 1364 C CA . TRP A 1 173 ? 2.879 39.406 3.604 1 73.38 173 TRP A CA 1
ATOM 1365 C C . TRP A 1 173 ? 2.006 40.438 4.34 1 73.38 173 TRP A C 1
ATOM 1367 O O . TRP A 1 173 ? 2.26 41.625 4.281 1 73.38 173 TRP A O 1
ATOM 1377 N N . GLY A 1 174 ? 0.933 39.844 4.785 1 68.06 174 GLY A N 1
ATOM 1378 C CA . GLY A 1 174 ? 0.088 40.75 5.527 1 68.06 174 GLY A CA 1
ATOM 1379 C C . GLY A 1 174 ? 0.773 41.344 6.742 1 68.06 174 GLY A C 1
ATOM 1380 O O . GLY A 1 174 ? 1.631 40.719 7.352 1 68.06 174 GLY A O 1
ATOM 1381 N N . LYS A 1 175 ? 0.586 42.688 6.906 1 65.12 175 LYS A N 1
ATOM 1382 C CA . LYS A 1 175 ? 1.223 43.469 7.965 1 65.12 175 LYS A CA 1
ATOM 1383 C C . LYS A 1 175 ? 0.598 43.156 9.32 1 65.12 175 LYS A C 1
ATOM 1385 O O . LYS A 1 175 ? 1.266 43.25 10.359 1 65.12 175 LYS A O 1
ATOM 1390 N N . ASP A 1 176 ? -0.694 42.781 9.219 1 64.88 176 ASP A N 1
ATOM 1391 C CA . ASP A 1 176 ? -1.359 42.562 10.5 1 64.88 176 ASP A CA 1
ATOM 1392 C C . ASP A 1 176 ? -1.146 41.125 10.984 1 64.88 176 ASP A C 1
ATOM 1394 O O . ASP A 1 176 ? -1.589 40.188 10.336 1 64.88 176 ASP A O 1
ATOM 1398 N N . GLU A 1 177 ? -0.327 41.031 12.023 1 61.97 177 GLU A N 1
ATOM 1399 C CA . GLU A 1 177 ? 0.151 39.719 12.508 1 61.97 177 GLU A CA 1
ATOM 1400 C C . GLU A 1 177 ? -0.993 38.906 13.078 1 61.97 177 GLU A C 1
ATOM 1402 O O . GLU A 1 177 ? -0.916 37.656 13.109 1 61.97 177 GLU A O 1
ATOM 1407 N N . VAL A 1 178 ? -2.16 39.531 13.273 1 65.25 178 VAL A N 1
ATOM 1408 C CA . VAL A 1 178 ? -3.148 38.812 14.062 1 65.25 178 VAL A CA 1
ATOM 1409 C C . VAL A 1 178 ? -4.355 38.469 13.188 1 65.25 178 VAL A C 1
ATOM 1411 O O . VAL A 1 178 ? -5.043 37.469 13.43 1 65.25 178 VAL A O 1
ATOM 1414 N N . SER A 1 179 ? -4.57 39.094 12.102 1 70.88 179 SER A N 1
ATOM 1415 C CA . SER A 1 179 ? -5.852 38.938 11.422 1 70.88 179 SER A CA 1
ATOM 1416 C C . SER A 1 179 ? -5.77 37.906 10.305 1 70.88 179 SER A C 1
ATOM 1418 O O . SER A 1 179 ? -6.793 37.531 9.734 1 70.88 179 SER A O 1
ATOM 1420 N N . GLY A 1 180 ? -4.93 37.062 10.242 1 89.06 180 GLY A N 1
ATOM 1421 C CA . GLY A 1 180 ? -4.785 36.094 9.172 1 89.06 180 GLY A CA 1
ATOM 1422 C C . GLY A 1 180 ? -4.945 34.656 9.648 1 89.06 180 GLY A C 1
ATOM 1423 O O . GLY A 1 180 ? -5.426 34.438 10.758 1 89.06 180 GLY A O 1
ATOM 1424 N N . PHE A 1 181 ? -5.004 33.812 8.734 1 95.38 181 PHE A N 1
ATOM 1425 C CA . PHE A 1 181 ? -5.059 32.406 9.039 1 95.38 181 PHE A CA 1
ATOM 1426 C C . PHE A 1 181 ? -3.992 31.641 8.258 1 95.38 181 PHE A C 1
ATOM 1428 O O . PHE A 1 181 ? -3.305 32.219 7.414 1 95.38 181 PHE A O 1
ATOM 1435 N N . MET A 1 182 ? -3.732 30.438 8.68 1 96.75 182 MET A N 1
ATOM 1436 C CA . MET A 1 182 ? -2.795 29.594 7.957 1 96.75 182 MET A CA 1
ATOM 1437 C C . MET A 1 182 ? -3.514 28.781 6.879 1 96.75 182 MET A C 1
ATOM 1439 O O . MET A 1 182 ? -4.59 28.234 7.121 1 96.75 182 MET A O 1
ATOM 1443 N N . SER A 1 183 ? -2.949 28.688 5.738 1 96.75 183 SER A N 1
ATOM 1444 C CA . SER A 1 183 ? -3.51 28.078 4.531 1 96.75 183 SER A CA 1
ATOM 1445 C C . SER A 1 183 ? -3.928 26.641 4.777 1 96.75 183 SER A C 1
ATOM 1447 O O . SER A 1 183 ? -3.254 25.906 5.508 1 96.75 183 SER A O 1
ATOM 1449 N N . GLY A 1 184 ? -4.895 26.188 3.955 1 97.38 184 GLY A N 1
ATOM 1450 C CA . GLY A 1 184 ? -5.453 24.859 4.047 1 97.38 184 GLY A CA 1
ATOM 1451 C C . GLY A 1 184 ? -4.527 23.781 3.498 1 97.38 184 GLY A C 1
ATOM 1452 O O . GLY A 1 184 ? -4.805 22.594 3.631 1 97.38 184 GLY A O 1
ATOM 1453 N N . MET A 1 185 ? -3.471 24.234 2.848 1 97.5 185 MET A N 1
ATOM 1454 C CA . MET A 1 185 ? -2.512 23.219 2.4 1 97.5 185 MET A CA 1
ATOM 1455 C C . MET A 1 185 ? -2.004 22.406 3.576 1 97.5 185 MET A C 1
ATOM 1457 O O . MET A 1 185 ? -1.663 21.219 3.414 1 97.5 185 MET A O 1
ATOM 1461 N N . GLY A 1 186 ? -1.894 23.047 4.727 1 98.38 186 GLY A N 1
ATOM 1462 C CA . GLY A 1 186 ? -1.522 22.406 5.984 1 98.38 186 GLY A CA 1
ATOM 1463 C C . GLY A 1 186 ? -1.104 23.406 7.051 1 98.38 186 GLY A C 1
ATOM 1464 O O . GLY A 1 186 ? -0.447 24.406 6.75 1 98.38 186 GLY A O 1
ATOM 1465 N N . TYR A 1 187 ? -1.477 23.141 8.242 1 98.69 187 TYR A N 1
ATOM 1466 C CA . TYR A 1 187 ? -1.084 23.984 9.359 1 98.69 187 TYR A CA 1
ATOM 1467 C C . TYR A 1 187 ? -0.952 23.172 10.641 1 98.69 187 TYR A C 1
ATOM 1469 O O . TYR A 1 187 ? -1.42 22.031 10.719 1 98.69 187 TYR A O 1
ATOM 1477 N N . LEU A 1 188 ? -0.284 23.766 11.562 1 98.69 188 LEU A N 1
ATOM 1478 C CA . LEU A 1 188 ? 0.133 23.094 12.789 1 98.69 188 LEU A CA 1
ATOM 1479 C C . LEU A 1 188 ? -0.341 23.859 14.016 1 98.69 188 LEU A C 1
ATOM 1481 O O . LEU A 1 188 ? -0.249 25.094 14.055 1 98.69 188 LEU A O 1
ATOM 1485 N N . LEU A 1 189 ? -0.858 23.125 15 1 98.62 189 LEU A N 1
ATOM 1486 C CA . LEU A 1 189 ? -1.235 23.656 16.312 1 98.62 189 LEU A CA 1
ATOM 1487 C C . LEU A 1 189 ? -0.469 22.953 17.422 1 98.62 189 LEU A C 1
ATOM 1489 O O . LEU A 1 189 ? -0.274 21.734 17.375 1 98.62 189 LEU A O 1
ATOM 1493 N N . SER A 1 190 ? -0.046 23.734 18.406 1 98.25 190 SER A N 1
ATOM 1494 C CA . SER A 1 190 ? 0.459 23.078 19.609 1 98.25 190 SER A CA 1
ATOM 1495 C C . SER A 1 190 ? -0.647 22.328 20.328 1 98.25 190 SER A C 1
ATOM 1497 O O . SER A 1 190 ? -1.827 22.656 20.203 1 98.25 190 SER A O 1
ATOM 1499 N N . TRP A 1 191 ? -0.265 21.375 21.109 1 97.5 191 TRP A N 1
ATOM 1500 C CA . TRP A 1 191 ? -1.203 20.453 21.75 1 97.5 191 TRP A CA 1
ATOM 1501 C C . TRP A 1 191 ? -2.174 21.203 22.656 1 97.5 191 TRP A C 1
ATOM 1503 O O . TRP A 1 191 ? -3.354 20.844 22.734 1 97.5 191 TRP A O 1
ATOM 1513 N N . ASP A 1 192 ? -1.71 22.234 23.328 1 97.06 192 ASP A N 1
ATOM 1514 C CA . ASP A 1 192 ? -2.572 22.984 24.234 1 97.06 192 ASP A CA 1
ATOM 1515 C C . ASP A 1 192 ? -3.734 23.625 23.469 1 97.06 192 ASP A C 1
ATOM 1517 O O . ASP A 1 192 ? -4.844 23.734 24 1 97.06 192 ASP A O 1
ATOM 1521 N N . LEU A 1 193 ? -3.455 24.062 22.266 1 97.88 193 LEU A N 1
ATOM 1522 C CA . LEU A 1 193 ? -4.531 24.609 21.453 1 97.88 193 LEU A CA 1
ATOM 1523 C C . LEU A 1 193 ? -5.531 23.531 21.062 1 97.88 193 LEU A C 1
ATOM 1525 O O . LEU A 1 193 ? -6.734 23.781 21 1 97.88 193 LEU A O 1
ATOM 1529 N N . VAL A 1 194 ? -5.059 22.344 20.781 1 97.88 194 VAL A N 1
ATOM 1530 C CA . VAL A 1 194 ? -5.926 21.219 20.453 1 97.88 194 VAL A CA 1
ATOM 1531 C C . VAL A 1 194 ? -6.82 20.891 21.656 1 97.88 194 VAL A C 1
ATOM 1533 O O . VAL A 1 194 ? -8.023 20.672 21.5 1 97.88 194 VAL A O 1
ATOM 1536 N N . GLU A 1 195 ? -6.27 20.891 22.812 1 97 195 GLU A N 1
ATOM 1537 C CA . GLU A 1 195 ? -7.047 20.672 24.031 1 97 195 GLU A CA 1
ATOM 1538 C C . GLU A 1 195 ? -8.109 21.75 24.203 1 97 195 GLU A C 1
ATOM 1540 O O . GLU A 1 195 ? -9.242 21.453 24.594 1 97 195 GLU A O 1
ATOM 1545 N N . TRP A 1 196 ? -7.695 22.938 23.953 1 97.44 196 TRP A N 1
ATOM 1546 C CA . TRP A 1 196 ? -8.633 24.047 24.062 1 97.44 196 TRP A CA 1
ATOM 1547 C C . TRP A 1 196 ? -9.789 23.891 23.094 1 97.44 196 TRP A C 1
ATOM 1549 O O . TRP A 1 196 ? -10.953 24.094 23.453 1 97.44 196 TRP A O 1
ATOM 1559 N N . ILE A 1 197 ? -9.508 23.547 21.875 1 97.56 197 ILE A N 1
ATOM 1560 C CA . ILE A 1 197 ? -10.516 23.375 20.828 1 97.56 197 ILE A CA 1
ATOM 1561 C C . ILE A 1 197 ? -11.539 22.328 21.281 1 97.56 197 ILE A C 1
ATOM 1563 O O . ILE A 1 197 ? -12.734 22.484 21.047 1 97.56 197 ILE A O 1
ATOM 1567 N N . ALA A 1 198 ? -11.109 21.312 21.953 1 96.19 198 ALA A N 1
ATOM 1568 C CA . ALA A 1 198 ? -11.953 20.188 22.359 1 96.19 198 ALA A CA 1
ATOM 1569 C C . ALA A 1 198 ? -13.016 20.656 23.359 1 96.19 198 ALA A C 1
ATOM 1571 O O . ALA A 1 198 ? -14.055 20 23.5 1 96.19 198 ALA A O 1
ATOM 1572 N N . THR A 1 199 ? -12.82 21.797 24 1 96.38 199 THR A N 1
ATOM 1573 C CA . THR A 1 199 ? -13.719 22.156 25.094 1 96.38 199 THR A CA 1
ATOM 1574 C C . THR A 1 199 ? -14.281 23.562 24.891 1 96.38 199 THR A C 1
ATOM 1576 O O . THR A 1 199 ? -15.125 24.016 25.672 1 96.38 199 THR A O 1
ATOM 1579 N N . SER A 1 200 ? -13.906 24.219 23.906 1 97.19 200 SER A N 1
ATOM 1580 C CA . SER A 1 200 ? -14.219 25.625 23.734 1 97.19 200 SER A CA 1
ATOM 1581 C C . SER A 1 200 ? -15.625 25.812 23.172 1 97.19 200 SER A C 1
ATOM 1583 O O . SER A 1 200 ? -15.969 25.234 22.141 1 97.19 200 SER A O 1
ATOM 1585 N N . GLU A 1 201 ? -16.344 26.703 23.734 1 95.12 201 GLU A N 1
ATOM 1586 C CA . GLU A 1 201 ? -17.672 27.062 23.234 1 95.12 201 GLU A CA 1
ATOM 1587 C C . GLU A 1 201 ? -17.562 27.906 21.969 1 95.12 201 GLU A C 1
ATOM 1589 O O . GLU A 1 201 ? -18.406 27.812 21.078 1 95.12 201 GLU A O 1
ATOM 1594 N N . VAL A 1 202 ? -16.531 28.688 21.953 1 94 202 VAL A N 1
ATOM 1595 C CA . VAL A 1 202 ? -16.281 29.531 20.797 1 94 202 VAL A CA 1
ATOM 1596 C C . VAL A 1 202 ? -16.172 28.656 19.531 1 94 202 VAL A C 1
ATOM 1598 O O . VAL A 1 202 ? -16.766 28.969 18.516 1 94 202 VAL A O 1
ATOM 1601 N N . VAL A 1 203 ? -15.477 27.578 19.641 1 96.12 203 VAL A N 1
ATOM 1602 C CA . VAL A 1 203 ? -15.219 26.672 18.516 1 96.12 203 VAL A CA 1
ATOM 1603 C C . VAL A 1 203 ? -16.5 25.922 18.172 1 96.12 203 VAL A C 1
ATOM 1605 O O . VAL A 1 203 ? -16.844 25.797 16.984 1 96.12 203 VAL A O 1
ATOM 1608 N N . ARG A 1 204 ? -17.25 25.5 19.078 1 93.81 204 ARG A N 1
ATOM 1609 C CA . ARG A 1 204 ? -18.438 24.688 18.891 1 93.81 204 ARG A CA 1
ATOM 1610 C C . ARG A 1 204 ? -19.5 25.453 18.109 1 93.81 204 ARG A C 1
ATOM 1612 O O . ARG A 1 204 ? -20.312 24.844 17.391 1 93.81 204 ARG A O 1
ATOM 1619 N N . LYS A 1 205 ? -19.453 26.703 18.172 1 92.5 205 LYS A N 1
ATOM 1620 C CA . LYS A 1 205 ? -20.469 27.531 17.516 1 92.5 205 LYS A CA 1
ATOM 1621 C C . LYS A 1 205 ? -20.094 27.797 16.062 1 92.5 205 LYS A C 1
ATOM 1623 O O . LYS A 1 205 ? -20.906 28.312 15.289 1 92.5 205 LYS A O 1
ATOM 1628 N N . LYS A 1 206 ? -18.891 27.453 15.664 1 92.5 206 LYS A N 1
ATOM 1629 C CA . LYS A 1 206 ? -18.375 27.781 14.336 1 92.5 206 LYS A CA 1
ATOM 1630 C C . LYS A 1 206 ? -17.641 26.609 13.719 1 92.5 206 LYS A C 1
ATOM 1632 O O . LYS A 1 206 ? -16.516 26.75 13.234 1 92.5 206 LYS A O 1
ATOM 1637 N N . MET A 1 207 ? -18.297 25.547 13.594 1 89.44 207 MET A N 1
ATOM 1638 C CA . MET A 1 207 ? -17.625 24.312 13.188 1 89.44 207 MET A CA 1
ATOM 1639 C C . MET A 1 207 ? -17.625 24.156 11.672 1 89.44 207 MET A C 1
ATOM 1641 O O . MET A 1 207 ? -16.828 23.406 11.117 1 89.44 207 MET A O 1
ATOM 1645 N N . LYS A 1 208 ? -18.578 24.859 11 1 91.81 208 LYS A N 1
ATOM 1646 C CA . LYS A 1 208 ? -18.781 24.641 9.57 1 91.81 208 LYS A CA 1
ATOM 1647 C C . LYS A 1 208 ? -18.219 25.781 8.742 1 91.81 208 LYS A C 1
ATOM 1649 O O . LYS A 1 208 ? -18.312 26.953 9.133 1 91.81 208 LYS A O 1
ATOM 1654 N N . GLY A 1 209 ? -17.625 25.391 7.586 1 94.56 209 GLY A N 1
ATOM 1655 C CA . GLY A 1 209 ? -17 26.359 6.688 1 94.56 209 GLY A CA 1
ATOM 1656 C C . GLY A 1 209 ? -15.625 25.938 6.219 1 94.56 209 GLY A C 1
ATOM 1657 O O . GLY A 1 209 ? -15.133 24.859 6.586 1 94.56 209 GLY A O 1
ATOM 1658 N N . PRO A 1 210 ? -15.039 26.812 5.352 1 95.81 210 PRO A N 1
ATOM 1659 C CA . PRO A 1 210 ? -13.656 26.484 4.988 1 95.81 210 PRO A CA 1
ATOM 1660 C C . PRO A 1 210 ? -12.75 26.328 6.203 1 95.81 210 PRO A C 1
ATOM 1662 O O . PRO A 1 210 ? -12.594 27.266 6.992 1 95.81 210 PRO A O 1
ATOM 1665 N N . GLU A 1 211 ? -12.242 25.188 6.336 1 96.19 211 GLU A N 1
ATOM 1666 C CA . GLU A 1 211 ? -11.688 24.75 7.613 1 96.19 211 GLU A CA 1
ATOM 1667 C C . GLU A 1 211 ? -10.508 25.609 8.039 1 96.19 211 GLU A C 1
ATOM 1669 O O . GLU A 1 211 ? -10.305 25.844 9.227 1 96.19 211 GLU A O 1
ATOM 1674 N N . ASP A 1 212 ? -9.617 26.125 7.094 1 96.19 212 ASP A N 1
ATOM 1675 C CA . ASP A 1 212 ? -8.461 26.938 7.465 1 96.19 212 ASP A CA 1
ATOM 1676 C C . ASP A 1 212 ? -8.891 28.328 7.93 1 96.19 212 ASP A C 1
ATOM 1678 O O . ASP A 1 212 ? -8.367 28.844 8.914 1 96.19 212 ASP A O 1
ATOM 1682 N N . ILE A 1 213 ? -9.891 28.859 7.277 1 95.38 213 ILE A N 1
ATOM 1683 C CA . ILE A 1 213 ? -10.445 30.141 7.684 1 95.38 213 ILE A CA 1
ATOM 1684 C C . ILE A 1 213 ? -11.094 30.016 9.062 1 95.38 213 ILE A C 1
ATOM 1686 O O . ILE A 1 213 ? -10.898 30.875 9.93 1 95.38 213 ILE A O 1
ATOM 1690 N N . MET A 1 214 ? -11.828 28.938 9.266 1 95.94 214 MET A N 1
ATOM 1691 C CA . MET A 1 214 ? -12.5 28.719 10.547 1 95.94 214 MET A CA 1
ATOM 1692 C C . MET A 1 214 ? -11.492 28.578 11.672 1 95.94 214 MET A C 1
ATOM 1694 O O . MET A 1 214 ? -11.664 29.156 12.75 1 95.94 214 MET A O 1
ATOM 1698 N N . THR A 1 215 ? -10.43 27.875 11.445 1 97 215 THR A N 1
ATOM 1699 C CA . THR A 1 215 ? -9.406 27.688 12.469 1 97 215 THR A CA 1
ATOM 1700 C C . THR A 1 215 ? -8.781 29.016 12.859 1 97 215 THR A C 1
ATOM 1702 O O . THR A 1 215 ? -8.617 29.312 14.039 1 97 215 THR A O 1
ATOM 1705 N N . GLY A 1 216 ? -8.438 29.812 11.852 1 96.06 216 GLY A N 1
ATOM 1706 C CA . GLY A 1 216 ? -7.945 31.141 12.133 1 96.06 216 GLY A CA 1
ATOM 1707 C C . GLY A 1 216 ? -8.922 31.984 12.93 1 96.06 216 GLY A C 1
ATOM 1708 O O . GLY A 1 216 ? -8.531 32.688 13.875 1 96.06 216 GLY A O 1
ATOM 1709 N N . ALA A 1 217 ? -10.156 31.891 12.594 1 95.06 217 ALA A N 1
ATOM 1710 C CA . ALA A 1 217 ? -11.195 32.656 13.258 1 95.06 217 ALA A CA 1
ATOM 1711 C C . ALA A 1 217 ? -11.336 32.25 14.719 1 95.06 217 ALA A C 1
ATOM 1713 O O . ALA A 1 217 ? -11.508 33.094 15.602 1 95.06 217 ALA A O 1
ATOM 1714 N N . TRP A 1 218 ? -11.328 30.906 14.992 1 97.19 218 TRP A N 1
ATOM 1715 C CA . TRP A 1 218 ? -11.383 30.422 16.359 1 97.19 218 TRP A CA 1
ATOM 1716 C C . TRP A 1 218 ? -10.297 31.047 17.219 1 97.19 218 TRP A C 1
ATOM 1718 O O . TRP A 1 218 ? -10.57 31.594 18.281 1 97.19 218 TRP A O 1
ATOM 1728 N N . LEU A 1 219 ? -9.094 31.047 16.719 1 96.75 219 LEU A N 1
ATOM 1729 C CA . LEU A 1 219 ? -7.926 31.5 17.453 1 96.75 219 LEU A CA 1
ATOM 1730 C C . LEU A 1 219 ? -7.949 33 17.641 1 96.75 219 LEU A C 1
ATOM 1732 O O . LEU A 1 219 ? -7.664 33.531 18.734 1 96.75 219 LEU A O 1
ATOM 1736 N N . ASN A 1 220 ? -8.32 33.719 16.625 1 94.56 220 ASN A N 1
ATOM 1737 C CA . ASN A 1 220 ? -8.391 35.156 16.672 1 94.56 220 ASN A CA 1
ATOM 1738 C C . ASN A 1 220 ? -9.422 35.625 17.703 1 94.56 220 ASN A C 1
ATOM 1740 O O . ASN A 1 220 ? -9.141 36.531 18.516 1 94.56 220 ASN A O 1
ATOM 1744 N N . GLU A 1 221 ? -10.516 35.062 17.656 1 94.56 221 GLU A N 1
ATOM 1745 C CA . GLU A 1 221 ? -11.602 35.469 18.547 1 94.56 221 GLU A CA 1
ATOM 1746 C C . GLU A 1 221 ? -11.242 35.188 20.016 1 94.56 221 GLU A C 1
ATOM 1748 O O . GLU A 1 221 ? -11.578 36 20.891 1 94.56 221 GLU A O 1
ATOM 1753 N N . ALA A 1 222 ? -10.586 34.125 20.25 1 96 222 ALA A N 1
ATOM 1754 C CA . ALA A 1 222 ? -10.273 33.719 21.625 1 96 222 ALA A CA 1
ATOM 1755 C C . ALA A 1 222 ? -8.938 34.312 22.078 1 96 222 ALA A C 1
ATOM 1757 O O . ALA A 1 222 ? -8.555 34.156 23.234 1 96 222 ALA A O 1
ATOM 1758 N N . GLY A 1 223 ? -8.18 34.969 21.172 1 94.88 223 GLY A N 1
ATOM 1759 C CA . GLY A 1 223 ? -6.855 35.469 21.516 1 94.88 223 GLY A CA 1
ATOM 1760 C C . GLY A 1 223 ? -5.848 34.375 21.797 1 94.88 223 GLY A C 1
ATOM 1761 O O . GLY A 1 223 ? -5.062 34.469 22.734 1 94.88 223 GLY A O 1
ATOM 1762 N N . ARG A 1 224 ? -5.953 33.344 21.016 1 96.44 224 ARG A N 1
ATOM 1763 C CA . ARG A 1 224 ? -5.047 32.188 21.156 1 96.44 224 ARG A CA 1
ATOM 1764 C C . ARG A 1 224 ? -4.191 32.031 19.906 1 96.44 224 ARG A C 1
ATOM 1766 O O . ARG A 1 224 ? -4.406 32.719 18.891 1 96.44 224 ARG A O 1
ATOM 1773 N N . GLY A 1 22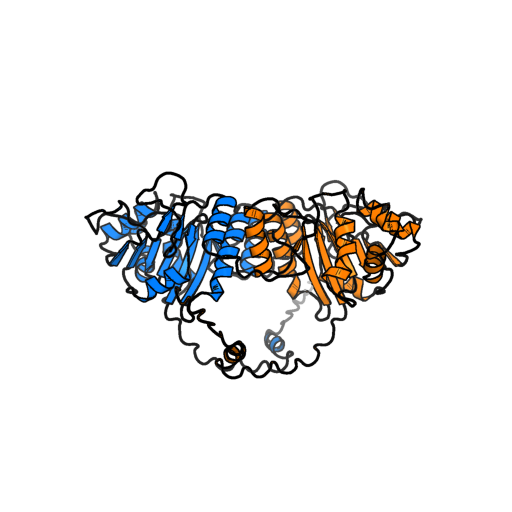5 ? -3.26 31.156 20.016 1 96.38 225 GLY A N 1
ATOM 1774 C CA . GLY A 1 225 ? -2.357 31 18.891 1 96.38 225 GLY A CA 1
ATOM 1775 C C . GLY A 1 225 ? -1.543 32.25 18.578 1 96.38 225 GLY A C 1
ATOM 1776 O O . GLY A 1 225 ? -1.433 32.656 17.422 1 96.38 225 GLY A O 1
ATOM 1777 N N . ARG A 1 226 ? -1.038 32.844 19.578 1 94.69 226 ARG A N 1
ATOM 1778 C CA . ARG A 1 226 ? -0.35 34.125 19.422 1 94.69 226 ARG A CA 1
ATOM 1779 C C . ARG A 1 226 ? 1.073 33.906 18.906 1 94.69 226 ARG A C 1
ATOM 1781 O O . ARG A 1 226 ? 1.652 34.812 18.297 1 94.69 226 ARG A O 1
ATOM 1788 N N . ASN A 1 227 ? 1.634 32.75 19.266 1 95.44 227 ASN A N 1
ATOM 1789 C CA . ASN A 1 227 ? 2.902 32.406 18.625 1 95.44 227 ASN A CA 1
ATOM 1790 C C . ASN A 1 227 ? 2.697 31.859 17.219 1 95.44 227 ASN A C 1
ATOM 1792 O O . ASN A 1 227 ? 2.498 30.672 17.016 1 95.44 227 ASN A O 1
ATOM 1796 N N . ARG A 1 228 ? 2.734 32.812 16.312 1 95.12 228 ARG A N 1
ATOM 1797 C CA . ARG A 1 228 ? 2.471 32.469 14.914 1 95.12 228 ARG A CA 1
ATOM 1798 C C . ARG A 1 228 ? 3.762 32.469 14.102 1 95.12 228 ARG A C 1
ATOM 1800 O O . ARG A 1 228 ? 4.617 33.344 14.266 1 95.12 228 ARG A O 1
ATOM 1807 N N . PHE A 1 229 ? 3.883 31.453 13.344 1 95.44 229 PHE A N 1
ATOM 1808 C CA . PHE A 1 229 ? 5.086 31.312 12.531 1 95.44 229 PHE A CA 1
ATOM 1809 C C . PHE A 1 229 ? 4.723 31.047 11.07 1 95.44 229 PHE A C 1
ATOM 1811 O O . PHE A 1 229 ? 4.141 30.016 10.75 1 95.44 229 PHE A O 1
ATOM 1818 N N . ASP A 1 230 ? 5.02 32.031 10.234 1 95.06 230 ASP A N 1
ATOM 1819 C CA . ASP A 1 230 ? 4.805 31.922 8.797 1 95.06 230 ASP A CA 1
ATOM 1820 C C . ASP A 1 230 ? 5.945 31.156 8.125 1 95.06 230 ASP A C 1
ATOM 1822 O O . ASP A 1 230 ? 7.113 31.531 8.258 1 95.06 230 ASP A O 1
ATOM 1826 N N . MET A 1 231 ? 5.625 30.141 7.359 1 95.5 231 MET A N 1
ATOM 1827 C CA . MET A 1 231 ? 6.637 29.266 6.75 1 95.5 231 MET A CA 1
ATOM 1828 C C . MET A 1 231 ? 6.883 29.672 5.297 1 95.5 231 MET A C 1
ATOM 1830 O O . MET A 1 231 ? 7.602 28.969 4.574 1 95.5 231 MET A O 1
ATOM 1834 N N . ASN A 1 232 ? 6.207 30.75 4.906 1 93.31 232 ASN A N 1
ATOM 1835 C CA . ASN A 1 232 ? 6.594 31.281 3.605 1 93.31 232 ASN A CA 1
ATOM 1836 C C . ASN A 1 232 ? 8.086 31.578 3.539 1 93.31 232 ASN A C 1
ATOM 1838 O O . ASN A 1 232 ? 8.641 32.219 4.445 1 93.31 232 ASN A O 1
ATOM 1842 N N . PRO A 1 233 ? 8.781 31.125 2.453 1 95.5 233 PRO A N 1
ATOM 1843 C CA . PRO A 1 233 ? 8.336 30.438 1.23 1 95.5 233 PRO A CA 1
ATOM 1844 C C . PRO A 1 233 ? 8.562 28.938 1.274 1 95.5 233 PRO A C 1
ATOM 1846 O O . PRO A 1 233 ? 8.711 28.297 0.228 1 95.5 233 PRO A O 1
ATOM 1849 N N . ARG A 1 234 ? 8.656 28.328 2.467 1 97.88 234 ARG A N 1
ATOM 1850 C CA . ARG A 1 234 ? 9.062 26.938 2.615 1 97.88 234 ARG A CA 1
ATOM 1851 C C . ARG A 1 234 ? 7.879 25.984 2.438 1 97.88 234 ARG A C 1
ATOM 1853 O O . ARG A 1 234 ? 8.047 24.766 2.43 1 97.88 234 ARG A O 1
ATOM 1860 N N . MET A 1 235 ? 6.676 26.516 2.395 1 98.19 235 MET A N 1
ATOM 1861 C CA . MET A 1 235 ? 5.445 25.812 2.029 1 98.19 235 MET A CA 1
ATOM 1862 C C . MET A 1 235 ? 4.801 26.453 0.806 1 98.19 235 MET A C 1
ATOM 1864 O O . MET A 1 235 ? 4.605 27.672 0.768 1 98.19 235 MET A O 1
ATOM 1868 N N . TYR A 1 236 ? 4.504 25.688 -0.141 1 98.19 236 TYR A N 1
ATOM 1869 C CA . TYR A 1 236 ? 4.039 26.297 -1.384 1 98.19 236 TYR A CA 1
ATOM 1870 C C . TYR A 1 236 ? 3.326 25.266 -2.256 1 98.19 236 TYR A C 1
ATOM 1872 O O . TYR A 1 236 ? 3.377 24.062 -1.983 1 98.19 236 TYR A O 1
ATOM 1880 N N . ASP A 1 237 ? 2.648 25.719 -3.293 1 98.19 237 ASP A N 1
ATOM 1881 C CA . ASP A 1 237 ? 1.968 24.875 -4.273 1 98.19 237 ASP A CA 1
ATOM 1882 C C . ASP A 1 237 ? 2.951 24.312 -5.301 1 98.19 237 ASP A C 1
ATOM 1884 O O . ASP A 1 237 ? 3.979 24.938 -5.582 1 98.19 237 ASP A O 1
ATOM 1888 N N . TYR A 1 238 ? 2.576 23.172 -5.785 1 98.56 238 TYR A N 1
ATOM 1889 C CA . TYR A 1 238 ? 3.332 22.578 -6.883 1 98.56 238 TYR A CA 1
ATOM 1890 C C . TYR A 1 238 ? 3.562 23.594 -7.992 1 98.56 238 TYR A C 1
ATOM 1892 O O . TYR A 1 238 ? 2.656 24.359 -8.352 1 98.56 238 TYR A O 1
ATOM 1900 N N . PRO A 1 239 ? 4.762 23.641 -8.602 1 96.81 239 PRO A N 1
ATOM 1901 C CA . PRO A 1 239 ? 5.117 24.703 -9.547 1 96.81 239 PRO A CA 1
ATOM 1902 C C . PRO A 1 239 ? 4.469 24.516 -10.914 1 96.81 239 PRO A C 1
ATOM 1904 O O . PRO A 1 239 ? 5.125 24.078 -11.859 1 96.81 239 PRO A O 1
ATOM 1907 N N . GLU A 1 240 ? 3.234 24.828 -10.922 1 94 240 GLU A N 1
ATOM 1908 C CA . GLU A 1 240 ? 2.5 24.859 -12.188 1 94 240 GLU A CA 1
ATOM 1909 C C . GLU A 1 240 ? 1.937 26.25 -12.461 1 94 240 GLU A C 1
ATOM 1911 O O . GLU A 1 240 ? 0.983 26.688 -11.805 1 94 240 GLU A O 1
ATOM 1916 N N . GLY A 1 241 ? 2.561 27.031 -13.367 1 91.06 241 GLY A N 1
ATOM 1917 C CA . GLY A 1 241 ? 2.158 28.406 -13.664 1 91.06 241 GLY A CA 1
ATOM 1918 C C . GLY A 1 241 ? 3.154 29.438 -13.18 1 91.06 241 GLY A C 1
ATOM 1919 O O . GLY A 1 241 ? 4.262 29.094 -12.758 1 91.06 241 GLY A O 1
ATOM 1920 N N . PRO A 1 242 ? 2.738 30.688 -13.148 1 93.44 242 PRO A N 1
ATOM 1921 C CA . PRO A 1 242 ? 3.643 31.75 -12.711 1 93.44 242 PRO A CA 1
ATOM 1922 C C . PRO A 1 242 ? 3.863 31.766 -11.203 1 93.44 242 PRO A C 1
ATOM 1924 O O . PRO A 1 242 ? 2.996 31.328 -10.445 1 93.44 242 PRO A O 1
ATOM 1927 N N . ASP A 1 243 ? 4.949 32.312 -10.805 1 94 243 ASP A N 1
ATOM 1928 C CA . ASP A 1 243 ? 5.273 32.438 -9.383 1 94 243 ASP A CA 1
ATOM 1929 C C . ASP A 1 243 ? 4.332 33.406 -8.68 1 94 243 ASP A C 1
ATOM 1931 O O . ASP A 1 243 ? 3.98 34.438 -9.234 1 94 243 ASP A O 1
ATOM 1935 N N . THR A 1 244 ? 3.902 33 -7.543 1 92.94 244 THR A N 1
ATOM 1936 C CA . THR A 1 244 ? 3.158 33.812 -6.594 1 92.94 244 THR A CA 1
ATOM 1937 C C . THR A 1 244 ? 3.689 33.625 -5.176 1 92.94 244 THR A C 1
ATOM 1939 O O . THR A 1 244 ? 4.684 32.938 -4.973 1 92.94 244 THR A O 1
ATOM 1942 N N . CYS A 1 245 ? 3.092 34.219 -4.305 1 90.06 245 CYS A N 1
ATOM 1943 C CA . CYS A 1 245 ? 3.473 34.031 -2.908 1 90.06 245 CYS A CA 1
ATOM 1944 C C . CYS A 1 245 ? 3.168 32.594 -2.461 1 90.06 245 CYS A C 1
ATOM 1946 O O . CYS A 1 245 ? 3.824 32.062 -1.561 1 90.06 245 CYS A O 1
ATOM 1948 N N . PHE A 1 246 ? 2.295 31.922 -3.166 1 92.69 246 PHE A N 1
ATOM 1949 C CA . PHE A 1 246 ? 1.853 30.578 -2.773 1 92.69 246 PHE A CA 1
ATOM 1950 C C . PHE A 1 246 ? 2.482 29.516 -3.662 1 92.69 246 PHE A C 1
ATOM 1952 O O . PHE A 1 246 ? 2.295 28.328 -3.436 1 92.69 246 PHE A O 1
ATOM 1959 N N . ARG A 1 247 ? 3.092 29.984 -4.684 1 95.88 247 ARG A N 1
ATOM 1960 C CA . ARG A 1 247 ? 3.58 29.047 -5.691 1 95.88 247 ARG A CA 1
ATOM 1961 C C . ARG A 1 247 ? 4.926 29.5 -6.25 1 95.88 247 ARG A C 1
ATOM 1963 O O . ARG A 1 247 ? 5.07 30.641 -6.688 1 95.88 247 ARG A O 1
ATOM 1970 N N . HIS A 1 248 ? 5.82 28.625 -6.289 1 96.81 248 HIS A N 1
ATOM 1971 C CA . HIS A 1 248 ? 7.121 28.828 -6.914 1 96.81 248 HIS A CA 1
ATOM 1972 C C . HIS A 1 248 ? 7.816 27.5 -7.188 1 96.81 248 HIS A C 1
ATOM 1974 O O . HIS A 1 248 ? 7.277 26.438 -6.875 1 96.81 248 HIS A O 1
ATOM 1980 N N . GLY A 1 249 ? 8.992 27.578 -7.828 1 97.25 249 GLY A N 1
ATOM 1981 C CA . GLY A 1 249 ? 9.742 26.375 -8.109 1 97.25 249 GLY A CA 1
ATOM 1982 C C . GLY A 1 249 ? 10.211 25.656 -6.859 1 97.25 249 GLY A C 1
ATOM 1983 O O . GLY A 1 249 ? 10.25 26.25 -5.777 1 97.25 249 GLY A O 1
ATOM 1984 N N . PHE A 1 250 ? 10.562 24.391 -7.094 1 98.06 250 PHE A N 1
ATOM 1985 C CA . PHE A 1 250 ? 11.086 23.609 -5.98 1 98.06 250 PHE A CA 1
ATOM 1986 C C . PHE A 1 250 ? 12.328 24.266 -5.398 1 98.06 250 PHE A C 1
ATOM 1988 O O . PHE A 1 250 ? 13.172 24.781 -6.141 1 98.06 250 PHE A O 1
ATOM 1995 N N . THR A 1 251 ? 12.422 24.266 -4.105 1 97.31 251 THR A N 1
ATOM 1996 C CA . THR A 1 251 ? 13.625 24.75 -3.428 1 97.31 251 THR A CA 1
ATOM 1997 C C . THR A 1 251 ? 14.102 23.734 -2.393 1 97.31 251 THR A C 1
ATOM 1999 O O . THR A 1 251 ? 13.305 23.016 -1.799 1 97.31 251 THR A O 1
ATOM 2002 N N . PRO A 1 252 ? 15.406 23.641 -2.096 1 96.44 252 PRO A N 1
ATOM 2003 C CA . PRO A 1 252 ? 15.938 22.672 -1.145 1 96.44 252 PRO A CA 1
ATOM 2004 C C . PRO A 1 252 ? 15.406 22.875 0.271 1 96.44 252 PRO A C 1
ATOM 2006 O O . PRO A 1 252 ? 15.266 21.906 1.027 1 96.44 252 PRO A O 1
ATOM 2009 N N . ASP A 1 253 ? 15.156 24.125 0.609 1 96.62 253 ASP A N 1
ATOM 2010 C CA . ASP A 1 253 ? 14.656 24.406 1.953 1 96.62 253 ASP A CA 1
ATOM 2011 C C . ASP A 1 253 ? 13.133 24.375 1.991 1 96.62 253 ASP A C 1
ATOM 2013 O O . ASP A 1 253 ? 12.492 25.344 2.387 1 96.62 253 ASP A O 1
ATOM 2017 N N . THR A 1 254 ? 12.547 23.312 1.572 1 98.44 254 THR A N 1
ATOM 2018 C CA . THR A 1 254 ? 11.102 23.109 1.504 1 98.44 254 THR A CA 1
ATOM 2019 C C . THR A 1 254 ? 10.609 22.328 2.725 1 98.44 254 THR A C 1
ATOM 2021 O O . THR A 1 254 ? 11.25 21.375 3.156 1 98.44 254 THR A O 1
ATOM 2024 N N . ILE A 1 255 ? 9.508 22.781 3.248 1 98.5 255 ILE A N 1
ATOM 2025 C CA . ILE A 1 255 ? 8.836 22.062 4.32 1 98.5 255 ILE A CA 1
ATOM 2026 C C . ILE A 1 255 ? 7.645 21.297 3.758 1 98.5 255 ILE A C 1
ATOM 2028 O O . ILE A 1 255 ? 7.379 20.156 4.168 1 98.5 255 ILE A O 1
ATOM 2032 N N . ALA A 1 256 ? 6.938 21.922 2.797 1 98.75 256 ALA A N 1
ATOM 2033 C CA . ALA A 1 256 ? 5.777 21.234 2.238 1 98.75 256 ALA A CA 1
ATOM 2034 C C . ALA A 1 256 ? 5.52 21.672 0.8 1 98.75 256 ALA A C 1
ATOM 2036 O O . ALA A 1 256 ? 5.691 22.844 0.459 1 98.75 256 ALA A O 1
ATOM 2037 N N . VAL A 1 257 ? 5.133 20.75 -0.001 1 98.88 257 VAL A N 1
ATOM 2038 C CA . VAL A 1 257 ? 4.652 21 -1.355 1 98.88 257 VAL A CA 1
ATOM 2039 C C . VAL A 1 257 ? 3.193 20.578 -1.472 1 98.88 257 VAL A C 1
ATOM 2041 O O . VAL A 1 257 ? 2.854 19.422 -1.184 1 98.88 257 VAL A O 1
ATOM 2044 N N . HIS A 1 258 ? 2.363 21.469 -1.884 1 98.75 258 HIS A N 1
ATOM 2045 C CA . HIS A 1 258 ? 0.92 21.266 -1.957 1 98.75 258 HIS A CA 1
ATOM 2046 C C . HIS A 1 258 ? 0.451 21.156 -3.404 1 98.75 258 HIS A C 1
ATOM 2048 O O . HIS A 1 258 ? 1.203 21.484 -4.328 1 98.75 258 HIS A O 1
ATOM 2054 N N . LYS A 1 259 ? -0.787 20.656 -3.66 1 98.5 259 LYS A N 1
ATOM 2055 C CA . LYS A 1 259 ? -1.469 20.5 -4.941 1 98.5 259 LYS A CA 1
ATOM 2056 C C . LYS A 1 259 ? -0.857 19.359 -5.754 1 98.5 259 LYS A C 1
ATOM 2058 O O . LYS A 1 259 ? -0.714 19.469 -6.973 1 98.5 259 LYS A O 1
ATOM 2063 N N . LEU A 1 260 ? -0.414 18.359 -5.016 1 98.75 260 LEU A N 1
ATOM 2064 C CA . LEU A 1 260 ? -0.012 17.125 -5.676 1 98.75 260 LEU A CA 1
ATOM 2065 C C . LEU A 1 260 ? -1.227 16.266 -5.996 1 98.75 260 LEU A C 1
ATOM 2067 O O . LEU A 1 260 ? -1.479 15.266 -5.316 1 98.75 260 LEU A O 1
ATOM 2071 N N . LYS A 1 261 ? -1.849 16.578 -7.09 1 97.88 261 LYS A N 1
ATOM 2072 C CA . LYS A 1 261 ? -3.191 16.078 -7.379 1 97.88 261 LYS A CA 1
ATOM 2073 C C . LYS A 1 261 ? -3.139 14.758 -8.141 1 97.88 261 LYS A C 1
ATOM 2075 O O . LYS A 1 261 ? -4.133 14.031 -8.203 1 97.88 261 LYS A O 1
ATOM 2080 N N . ASP A 1 262 ? -1.981 14.461 -8.75 1 97.88 262 ASP A N 1
ATOM 2081 C CA . ASP A 1 262 ? -1.87 13.234 -9.531 1 97.88 262 ASP A CA 1
ATOM 2082 C C . ASP A 1 262 ? -0.505 12.578 -9.336 1 97.88 262 ASP A C 1
ATOM 2084 O O . ASP A 1 262 ? 0.38 13.156 -8.703 1 97.88 262 ASP A O 1
ATOM 2088 N N . ASP A 1 263 ? -0.373 11.43 -9.883 1 98.31 263 ASP A N 1
ATOM 2089 C CA . ASP A 1 263 ? 0.817 10.609 -9.672 1 98.31 263 ASP A CA 1
ATOM 2090 C C . ASP A 1 263 ? 2.057 11.281 -10.258 1 98.31 263 ASP A C 1
ATOM 2092 O O . ASP A 1 263 ? 3.15 11.172 -9.695 1 98.31 263 ASP A O 1
ATOM 2096 N N . LEU A 1 264 ? 1.86 11.883 -11.375 1 98.38 264 LEU A N 1
ATOM 2097 C CA . LEU A 1 264 ? 3.004 12.516 -12.023 1 98.38 264 LEU A CA 1
ATOM 2098 C C . LEU A 1 264 ? 3.557 13.656 -11.172 1 98.38 264 LEU A C 1
ATOM 2100 O O . LEU A 1 264 ? 4.773 13.781 -11.008 1 98.38 264 LEU A O 1
ATOM 2104 N N . LYS A 1 265 ? 2.727 14.492 -10.609 1 98.69 265 LYS A N 1
ATOM 2105 C CA . LYS A 1 265 ? 3.162 15.578 -9.734 1 98.69 265 LYS A CA 1
ATOM 2106 C C . LYS A 1 265 ? 3.861 15.039 -8.492 1 98.69 265 LYS A C 1
ATOM 2108 O O . LYS A 1 265 ? 4.879 15.586 -8.055 1 98.69 265 LYS A O 1
ATOM 2113 N N . TRP A 1 266 ? 3.289 14 -7.945 1 98.81 266 TRP A N 1
ATOM 2114 C CA . TRP A 1 266 ? 3.955 13.328 -6.832 1 98.81 266 TRP A CA 1
ATOM 2115 C C . TRP A 1 266 ? 5.336 12.836 -7.242 1 98.81 266 TRP A C 1
ATOM 2117 O O . TRP A 1 266 ? 6.328 13.094 -6.551 1 98.81 266 TRP A O 1
ATOM 2127 N N . ALA A 1 267 ? 5.41 12.164 -8.352 1 98.62 267 ALA A N 1
ATOM 2128 C CA . ALA A 1 267 ? 6.664 11.578 -8.812 1 98.62 267 ALA A CA 1
ATOM 2129 C C . ALA A 1 267 ? 7.73 12.648 -9.023 1 98.62 267 ALA A C 1
ATOM 2131 O O . ALA A 1 267 ? 8.867 12.5 -8.578 1 98.62 267 ALA A O 1
ATOM 2132 N N . LYS A 1 268 ? 7.34 13.727 -9.648 1 98.5 268 LYS A N 1
ATOM 2133 C CA . LYS A 1 268 ? 8.281 14.82 -9.906 1 98.5 268 LYS A CA 1
ATOM 2134 C C . LYS A 1 268 ? 8.773 15.445 -8.609 1 98.5 268 LYS A C 1
ATOM 2136 O O . LYS A 1 268 ? 9.953 15.758 -8.469 1 98.5 268 LYS A O 1
ATOM 2141 N N . THR A 1 269 ? 7.895 15.633 -7.711 1 98.81 269 THR A N 1
ATOM 2142 C CA . THR A 1 269 ? 8.25 16.188 -6.41 1 98.81 269 THR A CA 1
ATOM 2143 C C . THR A 1 269 ? 9.211 15.266 -5.668 1 98.81 269 THR A C 1
ATOM 2145 O O . THR A 1 269 ? 10.25 15.703 -5.176 1 98.81 269 THR A O 1
ATOM 2148 N N . LEU A 1 270 ? 8.867 13.977 -5.637 1 98.62 270 LEU A N 1
ATOM 2149 C CA . LEU A 1 270 ? 9.672 12.992 -4.926 1 98.62 270 LEU A CA 1
ATOM 2150 C C . LEU A 1 270 ? 11.047 12.844 -5.578 1 98.62 270 LEU A C 1
ATOM 2152 O O . LEU A 1 270 ? 12.047 12.633 -4.891 1 98.62 270 LEU A O 1
ATOM 2156 N N . GLN A 1 271 ? 11.078 12.961 -6.848 1 97.56 271 GLN A N 1
ATOM 2157 C CA . GLN A 1 271 ? 12.344 12.922 -7.574 1 97.56 271 GLN A CA 1
ATOM 2158 C C . GLN A 1 271 ? 13.211 14.125 -7.219 1 97.56 271 GLN A C 1
ATOM 2160 O O . GLN A 1 271 ? 14.414 13.984 -6.988 1 97.56 271 GLN A O 1
ATOM 2165 N N . TYR A 1 272 ? 12.578 15.297 -7.184 1 98.12 272 TYR A N 1
ATOM 2166 C CA . TYR A 1 272 ? 13.344 16.484 -6.84 1 98.12 272 TYR A CA 1
ATOM 2167 C C . TYR A 1 272 ? 14.008 16.344 -5.477 1 98.12 272 TYR A C 1
ATOM 2169 O O . TYR A 1 272 ? 15.156 16.75 -5.289 1 98.12 272 TYR A O 1
ATOM 2177 N N . PHE A 1 273 ? 13.352 15.719 -4.594 1 97.94 273 PHE A N 1
ATOM 2178 C CA . PHE A 1 273 ? 13.867 15.641 -3.234 1 97.94 273 PHE A CA 1
ATOM 2179 C C . PHE A 1 273 ? 14.625 14.328 -3.02 1 97.94 273 PHE A C 1
ATOM 2181 O O . PHE A 1 273 ? 14.859 13.922 -1.881 1 97.94 273 PHE A O 1
ATOM 2188 N N . ASN A 1 274 ? 14.914 13.547 -4.043 1 96.25 274 ASN A N 1
ATOM 2189 C CA . ASN A 1 274 ? 15.812 12.398 -4.082 1 96.25 274 ASN A CA 1
ATOM 2190 C C . ASN A 1 274 ? 15.305 11.258 -3.201 1 96.25 274 ASN A C 1
ATOM 2192 O O . ASN A 1 274 ? 16.094 10.578 -2.543 1 96.25 274 ASN A O 1
ATOM 2196 N N . VAL A 1 275 ? 13.992 11.109 -3.189 1 96.44 275 VAL A N 1
ATOM 2197 C CA . VAL A 1 275 ? 13.375 10.125 -2.301 1 96.44 275 VAL A CA 1
ATOM 2198 C C . VAL A 1 275 ? 13.781 8.719 -2.73 1 96.44 275 VAL A C 1
ATOM 2200 O O . VAL A 1 275 ? 13.93 7.824 -1.893 1 96.44 275 VAL A O 1
ATOM 2203 N N . THR A 1 276 ? 13.984 8.469 -4.039 1 95.81 276 THR A N 1
ATOM 2204 C CA . THR A 1 276 ? 14.266 7.121 -4.52 1 95.81 276 THR A CA 1
ATOM 2205 C C . THR A 1 276 ? 15.742 6.969 -4.867 1 95.81 276 THR A C 1
ATOM 2207 O O . THR A 1 276 ? 16.125 6.012 -5.539 1 95.81 276 THR A O 1
ATOM 2210 N N . GLN A 1 277 ? 16.547 7.883 -4.469 1 92.31 277 GLN A N 1
ATOM 2211 C CA . GLN A 1 277 ? 17.969 7.867 -4.809 1 92.31 277 GLN A CA 1
ATOM 2212 C C . GLN A 1 277 ? 18.672 6.68 -4.164 1 92.31 277 GLN A C 1
ATOM 2214 O O . GLN A 1 277 ? 19.688 6.195 -4.684 1 92.31 277 GLN A O 1
ATOM 2219 N N . GLY A 1 278 ? 18.156 6.129 -3.074 1 91.5 278 GLY A N 1
ATOM 2220 C CA . GLY A 1 278 ? 18.781 5.031 -2.363 1 91.5 278 GLY A CA 1
ATOM 2221 C C . GLY A 1 278 ? 18.422 3.668 -2.92 1 91.5 278 GLY A C 1
ATOM 2222 O O . GLY A 1 278 ? 18.75 2.641 -2.322 1 91.5 278 GLY A O 1
ATOM 2223 N N . LEU A 1 279 ? 17.75 3.635 -4.059 1 94.75 279 LEU A N 1
ATOM 2224 C CA . LEU A 1 279 ? 17.375 2.355 -4.652 1 94.75 279 LEU A CA 1
ATOM 2225 C C . LEU A 1 279 ? 18.625 1.546 -5.023 1 94.75 279 LEU A C 1
ATOM 2227 O O . LEU A 1 279 ? 19.469 2.014 -5.793 1 94.75 279 LEU A O 1
ATOM 2231 N N . ARG A 1 280 ? 18.734 0.399 -4.531 1 93.81 280 ARG A N 1
ATOM 2232 C CA . ARG A 1 280 ? 19.875 -0.463 -4.785 1 93.81 280 ARG A CA 1
ATOM 2233 C C . ARG A 1 280 ? 19.781 -1.13 -6.152 1 93.81 280 ARG A C 1
ATOM 2235 O O . ARG A 1 280 ? 18.672 -1.338 -6.664 1 93.81 280 ARG A O 1
ATOM 2242 N N . SER A 1 281 ? 20.906 -1.46 -6.602 1 93.44 281 SER A N 1
ATOM 2243 C CA . SER A 1 281 ? 20.922 -2.256 -7.824 1 93.44 281 SER A CA 1
ATOM 2244 C C . SER A 1 281 ? 20.578 -3.713 -7.543 1 93.44 281 SER A C 1
ATOM 2246 O O . SER A 1 281 ? 20.875 -4.23 -6.461 1 93.44 281 SER A O 1
ATOM 2248 N N . SER A 1 282 ? 19.891 -4.273 -8.469 1 94.31 282 SER A N 1
ATOM 2249 C CA . SER A 1 282 ? 19.5 -5.672 -8.352 1 94.31 282 SER A CA 1
ATOM 2250 C C . SER A 1 282 ? 19.312 -6.309 -9.719 1 94.31 282 SER A C 1
ATOM 2252 O O . SER A 1 282 ? 18.969 -5.625 -10.688 1 94.31 282 SER A O 1
ATOM 2254 N N . LYS A 1 283 ? 19.516 -7.602 -9.781 1 93.38 283 LYS A N 1
ATOM 2255 C CA . LYS A 1 283 ? 19.234 -8.336 -11.016 1 93.38 283 LYS A CA 1
ATOM 2256 C C . LYS A 1 283 ? 17.734 -8.516 -11.219 1 93.38 283 LYS A C 1
ATOM 2258 O O . LYS A 1 283 ? 17.297 -8.875 -12.312 1 93.38 283 LYS A O 1
ATOM 2263 N N . LEU A 1 284 ? 16.984 -8.234 -10.203 1 94.88 284 LEU A N 1
ATOM 2264 C CA . LEU A 1 284 ? 15.547 -8.484 -10.25 1 94.88 284 LEU A CA 1
ATOM 2265 C C . LEU A 1 284 ? 14.812 -7.355 -10.969 1 94.88 284 LEU A C 1
ATOM 2267 O O . LEU A 1 284 ? 13.656 -7.516 -11.359 1 94.88 284 LEU A O 1
ATOM 2271 N N . PHE A 1 285 ? 15.469 -6.223 -11.023 1 96.38 285 PHE A N 1
ATOM 2272 C CA . PHE A 1 285 ? 14.781 -5.109 -11.664 1 96.38 285 PHE A CA 1
ATOM 2273 C C . PHE A 1 285 ? 15.773 -4.164 -12.328 1 96.38 285 PHE A C 1
ATOM 2275 O O . PHE A 1 285 ? 16.969 -4.184 -12.016 1 96.38 285 PHE A O 1
ATOM 2282 N N . HIS A 1 286 ? 15.312 -3.416 -13.25 1 93.19 286 HIS A N 1
ATOM 2283 C CA . HIS A 1 286 ? 15.992 -2.303 -13.906 1 93.19 286 HIS A CA 1
ATOM 2284 C C . HIS A 1 286 ? 15.062 -1.107 -14.07 1 93.19 286 HIS A C 1
ATOM 2286 O O . HIS A 1 286 ? 13.977 -1.234 -14.641 1 93.19 286 HIS A O 1
ATOM 2292 N N . ILE A 1 287 ? 15.438 -0.071 -13.32 1 88.75 287 ILE A N 1
ATOM 2293 C CA . ILE A 1 287 ? 14.633 1.145 -13.406 1 88.75 287 ILE A CA 1
ATOM 2294 C C . ILE A 1 287 ? 15.367 2.191 -14.242 1 88.75 287 ILE A C 1
ATOM 2296 O O . ILE A 1 287 ? 16.484 2.607 -13.891 1 88.75 287 ILE A O 1
ATOM 2300 N N . HIS A 1 288 ? 15.227 2.277 -15.594 1 73.44 288 HIS A N 1
ATOM 2301 C CA . HIS A 1 288 ? 15.898 3.223 -16.484 1 73.44 288 HIS A CA 1
ATOM 2302 C C . HIS A 1 288 ? 15.203 4.582 -16.453 1 73.44 288 HIS A C 1
ATOM 2304 O O . HIS A 1 288 ? 14 4.664 -16.234 1 73.44 288 HIS A O 1
ATOM 2310 N N . MET B 1 1 ? 54.219 29.891 -20.734 1 27.56 1 MET B N 1
ATOM 2311 C CA . MET B 1 1 ? 54.594 28.578 -20.172 1 27.56 1 MET B CA 1
ATOM 2312 C C . MET B 1 1 ? 53.812 28.297 -18.891 1 27.56 1 MET B C 1
ATOM 2314 O O . MET B 1 1 ? 54.25 28.719 -17.812 1 27.56 1 MET B O 1
ATOM 2318 N N . SER B 1 2 ? 52.469 28.484 -18.859 1 30.67 2 SER B N 1
ATOM 2319 C CA . SER B 1 2 ? 51.562 28.594 -17.734 1 30.67 2 SER B CA 1
ATOM 2320 C C . SER B 1 2 ? 51.438 27.266 -16.984 1 30.67 2 SER B C 1
ATOM 2322 O O . SER B 1 2 ? 51.188 26.219 -17.594 1 30.67 2 SER B O 1
ATOM 2324 N N . LEU B 1 3 ? 52 27.109 -15.758 1 27.12 3 LEU B N 1
ATOM 2325 C CA . LEU B 1 3 ? 52.25 25.984 -14.859 1 27.12 3 LEU B CA 1
ATOM 2326 C C . LEU B 1 3 ? 50.938 25.453 -14.289 1 27.12 3 LEU B C 1
ATOM 2328 O O . LEU B 1 3 ? 50.25 26.156 -13.57 1 27.12 3 LEU B O 1
ATOM 2332 N N . VAL B 1 4 ? 50.156 24.578 -14.945 1 28.48 4 VAL B N 1
ATOM 2333 C CA . VAL B 1 4 ? 48.844 24.031 -14.562 1 28.48 4 VAL B CA 1
ATOM 2334 C C . VAL B 1 4 ? 49.031 23.031 -13.422 1 28.48 4 VAL B C 1
ATOM 2336 O O . VAL B 1 4 ? 49.656 21.984 -13.602 1 28.48 4 VAL B O 1
ATOM 2339 N N . ALA B 1 5 ? 49.188 23.391 -12.094 1 26.81 5 ALA B N 1
ATOM 2340 C CA . ALA B 1 5 ? 49.406 22.453 -11 1 26.81 5 ALA B CA 1
ATOM 2341 C C . ALA B 1 5 ? 48.219 21.531 -10.797 1 26.81 5 ALA B C 1
ATOM 2343 O O . ALA B 1 5 ? 47.062 22.016 -10.664 1 26.81 5 ALA B O 1
ATOM 2344 N N . ILE B 1 6 ? 48.188 20.203 -11.188 1 26.92 6 ILE B N 1
ATOM 2345 C CA . ILE B 1 6 ? 47.25 19.094 -11.133 1 26.92 6 ILE B CA 1
ATOM 2346 C C . ILE B 1 6 ? 47.094 18.641 -9.68 1 26.92 6 ILE B C 1
ATOM 2348 O O . ILE B 1 6 ? 48.031 18.234 -9.039 1 26.92 6 ILE B O 1
ATOM 2352 N N . ILE B 1 7 ? 46.281 19.312 -8.828 1 26.52 7 ILE B N 1
ATOM 2353 C CA . ILE B 1 7 ? 46.188 18.938 -7.426 1 26.52 7 ILE B CA 1
ATOM 2354 C C . ILE B 1 7 ? 45.531 17.547 -7.316 1 26.52 7 ILE B C 1
ATOM 2356 O O . ILE B 1 7 ? 44.406 17.344 -7.805 1 26.52 7 ILE B O 1
ATOM 2360 N N . PHE B 1 8 ? 46.281 16.438 -7.219 1 26.05 8 PHE B N 1
ATOM 2361 C CA . PHE B 1 8 ? 45.906 15.039 -7.047 1 26.05 8 PHE B CA 1
ATOM 2362 C C . PHE B 1 8 ? 45.25 14.828 -5.688 1 26.05 8 PHE B C 1
ATOM 2364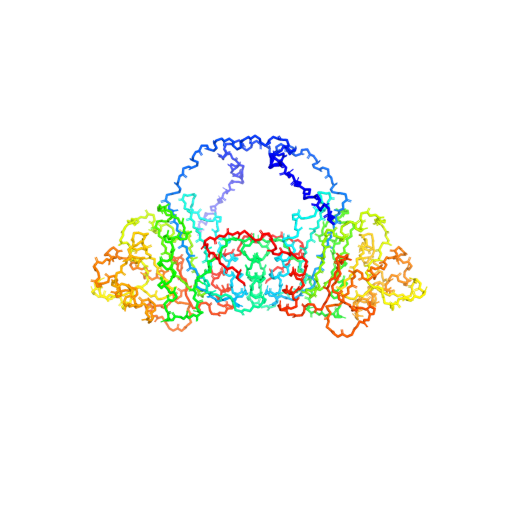 O O . PHE B 1 8 ? 45.875 15.047 -4.648 1 26.05 8 PHE B O 1
ATOM 2371 N N . ILE B 1 9 ? 44 15.25 -5.465 1 25.91 9 ILE B N 1
ATOM 2372 C CA . ILE B 1 9 ? 43.375 14.984 -4.168 1 25.91 9 ILE B CA 1
ATOM 2373 C C . ILE B 1 9 ? 43.25 13.477 -3.949 1 25.91 9 ILE B C 1
ATOM 2375 O O . ILE B 1 9 ? 42.625 12.781 -4.738 1 25.91 9 ILE B O 1
ATOM 2379 N N . VAL B 1 10 ? 44.219 12.867 -3.348 1 26.66 10 VAL B N 1
ATOM 2380 C CA . VAL B 1 10 ? 44.281 11.469 -2.941 1 26.66 10 VAL B CA 1
ATOM 2381 C C . VAL B 1 10 ? 43.188 11.188 -1.914 1 26.66 10 VAL B C 1
ATOM 2383 O O . VAL B 1 10 ? 43.188 11.75 -0.818 1 26.66 10 VAL B O 1
ATOM 2386 N N . VAL B 1 11 ? 42 11.148 -2.305 1 27.58 11 VAL B N 1
ATOM 2387 C CA . VAL B 1 11 ? 40.938 10.797 -1.367 1 27.58 11 VAL B CA 1
ATOM 2388 C C . VAL B 1 11 ? 41.125 9.375 -0.849 1 27.58 11 VAL B C 1
ATOM 2390 O O . VAL B 1 11 ? 41.25 8.438 -1.636 1 27.58 11 VAL B O 1
ATOM 2393 N N . TYR B 1 12 ? 41.812 9.281 0.326 1 25.05 12 TYR B N 1
ATOM 2394 C CA . TYR B 1 12 ? 42.156 8.047 1.034 1 25.05 12 TYR B CA 1
ATOM 2395 C C . TYR B 1 12 ? 40.906 7.191 1.233 1 25.05 12 TYR B C 1
ATOM 2397 O O . TYR B 1 12 ? 39.844 7.703 1.609 1 25.05 12 TYR B O 1
ATOM 2405 N N . PRO B 1 13 ? 40.844 5.938 0.689 1 27.73 13 PRO B N 1
ATOM 2406 C CA . PRO B 1 13 ? 39.812 4.891 0.535 1 27.73 13 PRO B CA 1
ATOM 2407 C C . PRO B 1 13 ? 39.281 4.398 1.872 1 27.73 13 PRO B C 1
ATOM 2409 O O . PRO B 1 13 ? 38.188 3.82 1.922 1 27.73 13 PRO B O 1
ATOM 2412 N N . ASN B 1 14 ? 40.031 4.473 2.969 1 27.08 14 ASN B N 1
ATOM 2413 C CA . ASN B 1 14 ? 39.875 3.465 4.012 1 27.08 14 ASN B CA 1
ATOM 2414 C C . ASN B 1 14 ? 38.656 3.766 4.887 1 27.08 14 ASN B C 1
ATOM 2416 O O . ASN B 1 14 ? 38.438 3.102 5.902 1 27.08 14 ASN B O 1
ATOM 2420 N N . ASP B 1 15 ? 38.125 4.883 4.867 1 25.91 15 ASP B N 1
ATOM 2421 C CA . ASP B 1 15 ? 37.344 5.242 6.047 1 25.91 15 ASP B CA 1
ATOM 2422 C C . ASP B 1 15 ? 36.031 4.469 6.086 1 25.91 15 ASP B C 1
ATOM 2424 O O . ASP B 1 15 ? 35.062 4.883 6.754 1 25.91 15 ASP B O 1
ATOM 2428 N N . LEU B 1 16 ? 35.844 3.445 5.281 1 26.88 16 LEU B N 1
ATOM 2429 C CA . LEU B 1 16 ? 34.562 2.754 5.328 1 26.88 16 LEU B CA 1
ATOM 2430 C C . LEU B 1 16 ? 34.375 2.045 6.668 1 26.88 16 LEU B C 1
ATOM 2432 O O . LEU B 1 16 ? 33.281 1.577 6.977 1 26.88 16 LEU B O 1
ATOM 2436 N N . ARG B 1 17 ? 35.438 1.706 7.414 1 30.06 17 ARG B N 1
ATOM 2437 C CA . ARG B 1 17 ? 35.344 0.824 8.57 1 30.06 17 ARG B CA 1
ATOM 2438 C C . ARG B 1 17 ? 34.688 1.537 9.75 1 30.06 17 ARG B C 1
ATOM 2440 O O . ARG B 1 17 ? 34.375 0.914 10.773 1 30.06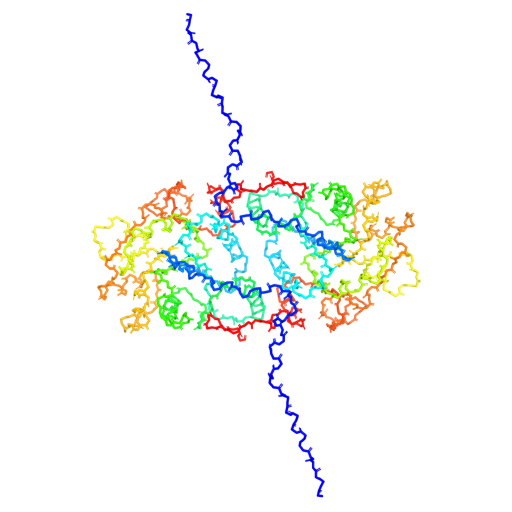 17 ARG B O 1
ATOM 2447 N N . LEU B 1 18 ? 34.781 2.758 9.734 1 24.91 18 LEU B N 1
ATOM 2448 C CA . LEU B 1 18 ? 34.469 3.365 11.023 1 24.91 18 LEU B CA 1
ATOM 2449 C C . LEU B 1 18 ? 33 3.283 11.32 1 24.91 18 LEU B C 1
ATOM 2451 O O . LEU B 1 18 ? 32.531 3.637 12.414 1 24.91 18 LEU B O 1
ATOM 2455 N N . GLN B 1 19 ? 32.219 3.135 10.305 1 26.61 19 GLN B N 1
ATOM 2456 C CA . GLN B 1 19 ? 30.844 3.408 10.695 1 26.61 19 GLN B CA 1
ATOM 2457 C C . GLN B 1 19 ? 30.312 2.328 11.633 1 26.61 19 GLN B C 1
ATOM 2459 O O . GLN B 1 19 ? 29.188 2.432 12.133 1 26.61 19 GLN B O 1
ATOM 2464 N N . CYS B 1 20 ? 30.922 1.158 11.664 1 27.77 20 CYS B N 1
ATOM 2465 C CA . CYS B 1 20 ? 30.422 0.107 12.539 1 27.77 20 CYS B CA 1
ATOM 2466 C C . CYS B 1 20 ? 30.641 0.469 14.008 1 27.77 20 CYS B C 1
ATOM 2468 O O . CYS B 1 20 ? 30.219 -0.263 14.898 1 27.77 20 CYS B O 1
ATOM 2470 N N . LEU B 1 21 ? 31.625 1.357 14.297 1 25.41 21 LEU B N 1
ATOM 2471 C CA . LEU B 1 21 ? 32.094 1.408 15.68 1 25.41 21 LEU B CA 1
ATOM 2472 C C . LEU B 1 21 ? 30.984 1.961 16.594 1 25.41 21 LEU B C 1
ATOM 2474 O O . LEU B 1 21 ? 31.031 1.765 17.812 1 25.41 21 LEU B O 1
ATOM 2478 N N . VAL B 1 22 ? 30.406 3.07 16.297 1 27.98 22 VAL B N 1
ATOM 2479 C CA . VAL B 1 22 ? 29.906 3.791 17.453 1 27.98 22 VAL B CA 1
ATOM 2480 C C . VAL B 1 22 ? 28.812 2.969 18.141 1 27.98 22 VAL B C 1
ATOM 2482 O O . VAL B 1 22 ? 28.359 3.311 19.234 1 27.98 22 VAL B O 1
ATOM 2485 N N . THR B 1 23 ? 27.734 2.498 17.5 1 27.62 23 THR B N 1
ATOM 2486 C CA . THR B 1 23 ? 26.781 1.999 18.484 1 27.62 23 THR B CA 1
ATOM 2487 C C . THR B 1 23 ? 27.328 0.759 19.188 1 27.62 23 THR B C 1
ATOM 2489 O O . THR B 1 23 ? 28.109 0.01 18.609 1 27.62 23 THR B O 1
ATOM 2492 N N . ALA B 1 24 ? 27.156 0.743 20.656 1 31.2 24 ALA B N 1
ATOM 2493 C CA . ALA B 1 24 ? 27.797 -0.23 21.547 1 31.2 24 ALA B CA 1
ATOM 2494 C C . ALA B 1 24 ? 27.922 -1.593 20.859 1 31.2 24 ALA B C 1
ATOM 2496 O O . ALA B 1 24 ? 29.016 -2.133 20.719 1 31.2 24 ALA B O 1
ATOM 2497 N N . GLY B 1 25 ? 27.234 -2.578 21.531 1 29.08 25 GLY B N 1
ATOM 2498 C CA . GLY B 1 25 ? 27.422 -4.02 21.453 1 29.08 25 GLY B CA 1
ATOM 2499 C C . GLY B 1 25 ? 27.078 -4.59 20.094 1 29.08 25 GLY B C 1
ATOM 2500 O O . GLY B 1 25 ? 25.969 -5.074 19.875 1 29.08 25 GLY B O 1
ATOM 2501 N N . CYS B 1 26 ? 27.391 -3.871 19.141 1 28.23 26 CYS B N 1
ATOM 2502 C CA . CYS B 1 26 ? 27.109 -4.637 17.922 1 28.23 26 CYS B CA 1
ATOM 2503 C C . CYS B 1 26 ? 27.797 -6.004 17.984 1 28.23 26 CYS B C 1
ATOM 2505 O O . CYS B 1 26 ? 29 -6.113 17.766 1 28.23 26 CYS B O 1
ATOM 2507 N N . GLN B 1 27 ? 27.484 -6.695 19.141 1 28.97 27 GLN B N 1
ATOM 2508 C CA . GLN B 1 27 ? 28.047 -8.039 19.078 1 28.97 27 GLN B CA 1
ATOM 2509 C C . GLN B 1 27 ? 27.938 -8.617 17.672 1 28.97 27 GLN B C 1
ATOM 2511 O O . GLN B 1 27 ? 27.047 -8.25 16.922 1 28.97 27 GLN B O 1
ATOM 2516 N N . PRO B 1 28 ? 29 -8.922 17.062 1 30.69 28 PRO B N 1
ATOM 2517 C CA . PRO B 1 28 ? 28.781 -9.648 15.812 1 30.69 28 PRO B CA 1
ATOM 2518 C C . PRO B 1 28 ? 27.469 -10.438 15.82 1 30.69 28 PRO B C 1
ATOM 2520 O O . PRO B 1 28 ? 27 -10.859 16.891 1 30.69 28 PRO B O 1
ATOM 2523 N N . ARG B 1 29 ? 26.5 -9.984 15.055 1 29.34 29 ARG B N 1
ATOM 2524 C CA . ARG B 1 29 ? 25.406 -10.938 15.016 1 29.34 29 ARG B CA 1
ATOM 2525 C C . ARG B 1 29 ? 25.891 -12.344 15.352 1 29.34 29 ARG B C 1
ATOM 2527 O O . ARG B 1 29 ? 26.875 -12.812 14.797 1 29.34 29 ARG B O 1
ATOM 2534 N N . PRO B 1 30 ? 25.719 -12.719 16.641 1 32.38 30 PRO B N 1
ATOM 2535 C CA . PRO B 1 30 ? 26.219 -14.094 16.703 1 32.38 30 PRO B CA 1
ATOM 2536 C C . PRO B 1 30 ? 26.172 -14.805 15.352 1 32.38 30 PRO B C 1
ATOM 2538 O O . PRO B 1 30 ? 25.375 -14.438 14.484 1 32.38 30 PRO B O 1
ATOM 2541 N N . GLN B 1 31 ? 27.266 -15.297 14.938 1 30.92 31 GLN B N 1
ATOM 2542 C CA . GLN B 1 31 ? 27.156 -16.266 13.852 1 30.92 31 GLN B CA 1
ATOM 2543 C C . GLN B 1 31 ? 25.797 -16.969 13.875 1 30.92 31 GLN B C 1
ATOM 2545 O O . GLN B 1 31 ? 25.453 -17.641 14.844 1 30.92 31 GLN B O 1
ATOM 2550 N N . LEU B 1 32 ? 24.656 -16.141 13.594 1 35.12 32 LEU B N 1
ATOM 2551 C CA . LEU B 1 32 ? 23.422 -16.922 13.492 1 35.12 32 LEU B CA 1
ATOM 2552 C C . LEU B 1 32 ? 23.734 -18.391 13.273 1 35.12 32 LEU B C 1
ATOM 2554 O O . LEU B 1 32 ? 24.5 -18.75 12.375 1 35.12 32 LEU B O 1
ATOM 2558 N N . SER B 1 33 ? 23.859 -19.062 14.227 1 36.97 33 SER B N 1
ATOM 2559 C CA . SER B 1 33 ? 23.703 -20.484 13.953 1 36.97 33 SER B CA 1
ATOM 2560 C C . SER B 1 33 ? 22.875 -20.719 12.695 1 36.97 33 SER B C 1
ATOM 2562 O O . SER B 1 33 ? 21.984 -19.922 12.383 1 36.97 33 SER B O 1
ATOM 2564 N N . ALA B 1 34 ? 23.312 -21.281 11.609 1 42.66 34 ALA B N 1
ATOM 2565 C CA . ALA B 1 34 ? 22.672 -21.641 10.344 1 42.66 34 ALA B CA 1
ATOM 2566 C C . ALA B 1 34 ? 21.172 -21.859 10.516 1 42.66 34 ALA B C 1
ATOM 2568 O O . ALA B 1 34 ? 20.75 -22.859 11.102 1 42.66 34 ALA B O 1
ATOM 2569 N N . ALA B 1 35 ? 20.391 -20.828 10.977 1 50.78 35 ALA B N 1
ATOM 2570 C CA . ALA B 1 35 ? 18.969 -21.125 11.008 1 50.78 35 ALA B CA 1
ATOM 2571 C C . ALA B 1 35 ? 18.625 -22.25 10.023 1 50.78 35 ALA B C 1
ATOM 2573 O O . ALA B 1 35 ? 19.156 -22.297 8.914 1 50.78 35 ALA B O 1
ATOM 2574 N N . PRO B 1 36 ? 18.203 -23.375 10.492 1 59.94 36 PRO B N 1
ATOM 2575 C CA . PRO B 1 36 ? 17.953 -24.484 9.578 1 59.94 36 PRO B CA 1
ATOM 2576 C C . PRO B 1 36 ? 17.188 -24.078 8.328 1 59.94 36 PRO B C 1
ATOM 2578 O O . PRO B 1 36 ? 16.375 -23.141 8.367 1 59.94 36 PRO B O 1
ATOM 2581 N N . LYS B 1 37 ? 17.688 -24.312 7.059 1 73 37 LYS B N 1
ATOM 2582 C CA . LYS B 1 37 ? 17.016 -24.109 5.773 1 73 37 LYS B CA 1
ATOM 2583 C C . LYS B 1 37 ? 15.555 -24.531 5.84 1 73 37 LYS B C 1
ATOM 2585 O O . LYS B 1 37 ? 15.234 -25.609 6.328 1 73 37 LYS B O 1
ATOM 2590 N N . PRO B 1 38 ? 14.688 -23.547 5.535 1 81.31 38 PRO B N 1
ATOM 2591 C CA . PRO B 1 38 ? 13.281 -23.938 5.535 1 81.31 38 PRO B CA 1
ATOM 2592 C C . PRO B 1 38 ? 13.031 -25.234 4.762 1 81.31 38 PRO B C 1
ATOM 2594 O O . PRO B 1 38 ? 13.742 -25.531 3.803 1 81.31 38 PRO B O 1
ATOM 2597 N N . ALA B 1 39 ? 12.086 -25.938 5.23 1 88.06 39 ALA B N 1
ATOM 2598 C CA . ALA B 1 39 ? 11.711 -27.203 4.59 1 88.06 39 ALA B CA 1
ATOM 2599 C C . ALA B 1 39 ? 11.07 -26.953 3.225 1 88.06 39 ALA B C 1
ATOM 2601 O O . ALA B 1 39 ? 11.141 -27.797 2.338 1 88.06 39 ALA B O 1
ATOM 2602 N N . LEU B 1 40 ? 10.5 -25.781 3.061 1 95.75 40 LEU B N 1
ATOM 2603 C CA . LEU B 1 40 ? 9.828 -25.406 1.822 1 95.75 40 LEU B CA 1
ATOM 2604 C C . LEU B 1 40 ? 10.125 -23.953 1.46 1 95.75 40 LEU B C 1
ATOM 2606 O O . LEU B 1 40 ? 9.984 -23.062 2.297 1 95.75 40 LEU B O 1
ATOM 2610 N N . ARG B 1 41 ? 10.578 -23.734 0.27 1 96.56 41 ARG B N 1
ATOM 2611 C CA . ARG B 1 41 ? 10.758 -22.391 -0.276 1 96.56 41 ARG B CA 1
ATOM 2612 C C . ARG B 1 41 ? 9.938 -22.203 -1.546 1 96.56 41 ARG B C 1
ATOM 2614 O O . ARG B 1 41 ? 10.125 -22.922 -2.531 1 96.56 41 ARG B O 1
ATOM 2621 N N . LEU B 1 42 ? 9.07 -21.281 -1.499 1 97.62 42 LEU B N 1
ATOM 2622 C CA . LEU B 1 42 ? 8.109 -21.062 -2.578 1 97.62 42 LEU B CA 1
ATOM 2623 C C . LEU B 1 42 ? 8.172 -19.625 -3.076 1 97.62 42 LEU B C 1
ATOM 2625 O O . LEU B 1 42 ? 8.18 -18.688 -2.277 1 97.62 42 LEU B O 1
ATOM 2629 N N . LEU B 1 43 ? 8.328 -19.422 -4.414 1 98.25 43 LEU B N 1
ATOM 2630 C CA . LEU B 1 43 ? 8.141 -18.125 -5.035 1 98.25 43 LEU B CA 1
ATOM 2631 C C . LEU B 1 43 ? 6.754 -18 -5.664 1 98.25 43 LEU B C 1
ATOM 2633 O O . LEU B 1 43 ? 6.402 -18.797 -6.543 1 98.25 43 LEU B O 1
ATOM 2637 N N . LEU B 1 44 ? 6.008 -17.141 -5.172 1 98.69 44 LEU B N 1
ATOM 2638 C CA . LEU B 1 44 ? 4.73 -16.797 -5.789 1 98.69 44 LEU B CA 1
ATOM 2639 C C . LEU B 1 44 ? 4.859 -15.562 -6.668 1 98.69 44 LEU B C 1
ATOM 2641 O O . LEU B 1 44 ? 4.895 -14.438 -6.164 1 98.69 44 LEU B O 1
ATOM 2645 N N . GLY B 1 45 ? 4.969 -15.758 -7.984 1 98.81 45 GLY B N 1
ATOM 2646 C CA . GLY B 1 45 ? 5.023 -14.656 -8.93 1 98.81 45 GLY B CA 1
ATOM 2647 C C . GLY B 1 45 ? 3.652 -14.164 -9.352 1 98.81 45 GLY B C 1
ATOM 2648 O O . GLY B 1 45 ? 2.902 -14.883 -10.008 1 98.81 45 GLY B O 1
ATOM 2649 N N . VAL B 1 46 ? 3.314 -12.953 -8.984 1 98.94 46 VAL B N 1
ATOM 2650 C CA . VAL B 1 46 ? 2.016 -12.359 -9.281 1 98.94 46 VAL B CA 1
ATOM 2651 C C . VAL B 1 46 ? 2.145 -11.398 -10.461 1 98.94 46 VAL B C 1
ATOM 2653 O O . VAL B 1 46 ? 2.709 -10.312 -10.328 1 98.94 46 VAL B O 1
ATOM 2656 N N . PHE B 1 47 ? 1.562 -11.789 -11.562 1 98.81 47 PHE B N 1
ATOM 2657 C CA . PHE B 1 47 ? 1.617 -10.961 -12.766 1 98.81 47 PHE B CA 1
ATOM 2658 C C . PHE B 1 47 ? 0.696 -9.758 -12.641 1 98.81 47 PHE B C 1
ATOM 2660 O O . PHE B 1 47 ? -0.469 -9.898 -12.258 1 98.81 47 PHE B O 1
ATOM 2667 N N . THR B 1 48 ? 1.257 -8.633 -12.891 1 98.5 48 THR B N 1
ATOM 2668 C CA . THR B 1 48 ? 0.543 -7.359 -12.875 1 98.5 48 THR B CA 1
ATOM 2669 C C . THR B 1 48 ? 1.11 -6.41 -13.922 1 98.5 48 THR B C 1
ATOM 2671 O O . THR B 1 48 ? 1.747 -6.848 -14.883 1 98.5 48 THR B O 1
ATOM 2674 N N . VAL B 1 49 ? 0.664 -5.125 -13.93 1 98.44 49 VAL B N 1
ATOM 2675 C CA . VAL B 1 49 ? 1.17 -4.109 -14.844 1 98.44 49 VAL B CA 1
ATOM 2676 C C . VAL B 1 49 ? 1.665 -2.9 -14.062 1 98.44 49 VAL B C 1
ATOM 2678 O O . VAL B 1 49 ? 1.222 -2.66 -12.93 1 98.44 49 VAL B O 1
ATOM 2681 N N . PRO B 1 50 ? 2.578 -2.17 -14.602 1 98.12 50 PRO B N 1
ATOM 2682 C CA . PRO B 1 50 ? 3.229 -1.092 -13.852 1 98.12 50 PRO B CA 1
ATOM 2683 C C . PRO B 1 50 ? 2.23 -0.107 -13.25 1 98.12 50 PRO B C 1
ATOM 2685 O O . PRO B 1 50 ? 2.422 0.36 -12.117 1 98.12 50 PRO B O 1
ATOM 2688 N N . ASP B 1 51 ? 1.119 0.152 -13.883 1 98.06 51 ASP B N 1
ATOM 2689 C CA . ASP B 1 51 ? 0.19 1.198 -13.469 1 98.06 51 ASP B CA 1
ATOM 2690 C C . ASP B 1 51 ? -0.786 0.679 -12.414 1 98.06 51 ASP B C 1
ATOM 2692 O O . ASP B 1 51 ? -1.553 1.452 -11.836 1 98.06 51 ASP B O 1
ATOM 2696 N N . ALA B 1 52 ? -0.713 -0.585 -12.125 1 98.19 52 ALA B N 1
ATOM 2697 C CA . ALA B 1 52 ? -1.706 -1.157 -11.219 1 98.19 52 ALA B CA 1
ATOM 2698 C C . ALA B 1 52 ? -1.265 -1.021 -9.766 1 98.19 52 ALA B C 1
ATOM 2700 O O . ALA B 1 52 ? -1.247 -2.002 -9.016 1 98.19 52 ALA B O 1
ATOM 2701 N N . TYR B 1 53 ? -1.027 0.228 -9.359 1 98.19 53 TYR B N 1
ATOM 2702 C CA . TYR B 1 53 ? -0.514 0.509 -8.023 1 98.19 53 TYR B CA 1
ATOM 2703 C C . TYR B 1 53 ? -1.502 0.056 -6.957 1 98.19 53 TYR B C 1
ATOM 2705 O O . TYR B 1 53 ? -1.121 -0.621 -5.996 1 98.19 53 TYR B O 1
ATOM 2713 N N . ALA B 1 54 ? -2.707 0.41 -7.145 1 97.56 54 ALA B N 1
ATOM 2714 C CA . ALA B 1 54 ? -3.744 0.112 -6.16 1 97.56 54 ALA B CA 1
ATOM 2715 C C . ALA B 1 54 ? -3.934 -1.394 -6 1 97.56 54 ALA B C 1
ATOM 2717 O O . ALA B 1 54 ? -4.066 -1.895 -4.883 1 97.56 54 ALA B O 1
ATOM 2718 N N . ARG B 1 55 ? -3.93 -2.035 -7.098 1 98.38 55 ARG B N 1
ATOM 2719 C CA . ARG B 1 55 ? -4.109 -3.482 -7.074 1 98.38 55 ARG B CA 1
ATOM 2720 C C . ARG B 1 55 ? -2.938 -4.168 -6.379 1 98.38 55 ARG B C 1
ATOM 2722 O O . ARG B 1 55 ? -3.139 -5.059 -5.551 1 98.38 55 ARG B O 1
ATOM 2729 N N . ARG B 1 56 ? -1.714 -3.762 -6.68 1 98.69 56 ARG B N 1
ATOM 2730 C CA . ARG B 1 56 ? -0.546 -4.344 -6.027 1 98.69 56 ARG B CA 1
ATOM 2731 C C . ARG B 1 56 ? -0.58 -4.094 -4.523 1 98.69 56 ARG B C 1
ATOM 2733 O O . ARG B 1 56 ? -0.236 -4.977 -3.734 1 98.69 56 ARG B O 1
ATOM 2740 N N . SER B 1 57 ? -1.017 -2.938 -4.156 1 98.56 57 SER B N 1
ATOM 2741 C CA . SER B 1 57 ? -1.112 -2.639 -2.732 1 98.56 57 SER B CA 1
ATOM 2742 C C . SER B 1 57 ? -2.123 -3.549 -2.043 1 98.56 57 SER B C 1
ATOM 2744 O O . SER B 1 57 ? -1.847 -4.094 -0.973 1 98.56 57 SER B O 1
ATOM 2746 N N . LEU B 1 58 ? -3.271 -3.695 -2.639 1 98.75 58 LEU B N 1
ATOM 2747 C CA . LEU B 1 58 ? -4.309 -4.559 -2.086 1 98.75 58 LEU B CA 1
ATOM 2748 C C . LEU B 1 58 ? -3.807 -5.992 -1.941 1 98.75 58 LEU B C 1
ATOM 2750 O O . LEU B 1 58 ? -3.922 -6.59 -0.87 1 98.75 58 LEU B O 1
ATOM 2754 N N . VAL B 1 59 ? -3.256 -6.461 -2.996 1 98.81 59 VAL B N 1
ATOM 2755 C CA . VAL B 1 59 ? -2.775 -7.84 -3.025 1 98.81 59 VAL B CA 1
ATOM 2756 C C . VAL B 1 59 ? -1.636 -8.008 -2.021 1 98.81 59 VAL B C 1
ATOM 2758 O O . VAL B 1 59 ? -1.593 -8.992 -1.284 1 98.81 59 VAL B O 1
ATOM 2761 N N . ARG B 1 60 ? -0.734 -7.039 -1.951 1 98.75 60 ARG B N 1
ATOM 2762 C CA . ARG B 1 60 ? 0.363 -7.047 -0.989 1 98.75 60 ARG B CA 1
ATOM 2763 C C . ARG B 1 60 ? -0.163 -7.121 0.441 1 98.75 60 ARG B C 1
ATOM 2765 O O . ARG B 1 60 ? 0.327 -7.914 1.248 1 98.75 60 ARG B O 1
ATOM 2772 N N . HIS B 1 61 ? -1.163 -6.297 0.714 1 98.69 61 HIS B N 1
ATOM 2773 C CA . HIS B 1 61 ? -1.741 -6.297 2.053 1 98.69 61 HIS B CA 1
ATOM 2774 C C . HIS B 1 61 ? -2.322 -7.664 2.4 1 98.69 61 HIS B C 1
ATOM 2776 O O . HIS B 1 61 ? -2.092 -8.18 3.496 1 98.69 61 HIS B O 1
ATOM 2782 N N . ALA B 1 62 ? -3.018 -8.211 1.463 1 98.62 62 ALA B N 1
ATOM 2783 C CA . ALA B 1 62 ? -3.652 -9.508 1.68 1 98.62 62 ALA B CA 1
ATOM 2784 C C . ALA B 1 62 ? -2.613 -10.578 1.994 1 98.62 62 ALA B C 1
ATOM 2786 O O . ALA B 1 62 ? -2.809 -11.398 2.898 1 98.62 62 ALA B O 1
ATOM 2787 N N . TYR B 1 63 ? -1.502 -10.555 1.314 1 98.62 63 TYR B N 1
ATOM 2788 C CA . TYR B 1 63 ? -0.495 -11.594 1.507 1 98.62 63 TYR B CA 1
ATOM 2789 C C . TYR B 1 63 ? 0.335 -11.328 2.756 1 98.62 63 TYR B C 1
ATOM 2791 O O . TYR B 1 63 ? 0.735 -12.258 3.457 1 98.62 63 TYR B O 1
ATOM 2799 N N . LEU B 1 64 ? 0.608 -10.039 3.016 1 98.06 64 LEU B N 1
ATOM 2800 C CA . LEU B 1 64 ? 1.353 -9.711 4.227 1 98.06 64 LEU B CA 1
ATOM 2801 C C . LEU B 1 64 ? 0.61 -10.188 5.469 1 98.06 64 LEU B C 1
ATOM 2803 O O . LEU B 1 64 ? 1.23 -10.648 6.43 1 98.06 64 LEU B O 1
ATOM 2807 N N . LEU B 1 65 ? -0.648 -10.148 5.461 1 97.88 65 LEU B N 1
ATOM 2808 C CA . LEU B 1 65 ? -1.457 -10.5 6.621 1 97.88 65 LEU B CA 1
ATOM 2809 C C . LEU B 1 65 ? -1.52 -12.016 6.793 1 97.88 65 LEU B C 1
ATOM 2811 O O . LEU B 1 65 ? -1.958 -12.508 7.836 1 97.88 65 LEU B O 1
ATOM 2815 N N . GLN B 1 66 ? -1.015 -12.75 5.812 1 96.94 66 GLN B N 1
ATOM 2816 C CA . GLN B 1 66 ? -0.989 -14.203 5.922 1 96.94 66 GLN B CA 1
ATOM 2817 C C . GLN B 1 66 ? 0.326 -14.688 6.527 1 96.94 66 GLN B C 1
ATOM 2819 O O . GLN B 1 66 ? 0.454 -15.859 6.891 1 96.94 66 GLN B O 1
ATOM 2824 N N . ARG B 1 67 ? 1.29 -13.844 6.637 1 94.38 67 ARG B N 1
ATOM 2825 C CA . ARG B 1 67 ? 2.643 -14.258 6.992 1 94.38 67 ARG B CA 1
ATOM 2826 C C . ARG B 1 67 ? 2.662 -14.953 8.352 1 94.38 67 ARG B C 1
ATOM 2828 O O . ARG B 1 67 ? 3.377 -15.938 8.539 1 94.38 67 ARG B O 1
ATOM 2835 N N . ALA B 1 68 ? 1.834 -14.469 9.258 1 90.31 68 ALA B N 1
ATOM 2836 C CA . ALA B 1 68 ? 1.827 -14.992 10.625 1 90.31 68 ALA B CA 1
ATOM 2837 C C . ALA B 1 68 ? 1.278 -16.422 10.664 1 90.31 68 ALA B C 1
ATOM 2839 O O . ALA B 1 68 ? 1.567 -17.172 11.594 1 90.31 68 ALA B O 1
ATOM 2840 N N . SER B 1 69 ? 0.552 -16.781 9.672 1 92.06 69 SER B N 1
ATOM 2841 C CA . SER B 1 69 ? -0.106 -18.078 9.68 1 92.06 69 SER B CA 1
ATOM 2842 C C . SER B 1 69 ? 0.719 -19.125 8.93 1 92.06 69 SER B C 1
ATOM 2844 O O . SER B 1 69 ? 0.361 -20.297 8.906 1 92.06 69 SER B O 1
ATOM 2846 N N . LEU B 1 70 ? 1.79 -18.734 8.328 1 94.81 70 LEU B N 1
ATOM 2847 C CA . LEU B 1 70 ? 2.629 -19.672 7.582 1 94.81 70 LEU B CA 1
ATOM 2848 C C . LEU B 1 70 ? 3.336 -20.641 8.523 1 94.81 70 LEU B C 1
ATOM 2850 O O . LEU B 1 70 ? 3.768 -20.25 9.609 1 94.81 70 LEU B O 1
ATOM 2854 N N . PRO B 1 71 ? 3.457 -21.844 8.086 1 93 71 PRO B N 1
ATOM 2855 C CA . PRO B 1 71 ? 4.293 -22.75 8.867 1 93 71 PRO B CA 1
ATOM 2856 C C . PRO B 1 71 ? 5.715 -22.234 9.07 1 93 71 PRO B C 1
ATOM 2858 O O . PRO B 1 71 ? 6.277 -21.609 8.164 1 93 71 PRO B O 1
ATOM 2861 N N . ALA B 1 72 ? 6.273 -22.547 10.211 1 90.31 72 ALA B N 1
ATOM 2862 C CA . ALA B 1 72 ? 7.574 -22.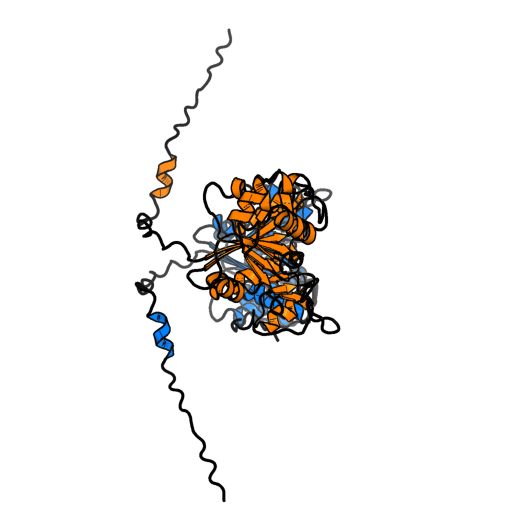016 10.602 1 90.31 72 ALA B CA 1
ATOM 2863 C C . ALA B 1 72 ? 8.664 -22.453 9.625 1 90.31 72 ALA B C 1
ATOM 2865 O O . ALA B 1 72 ? 9.648 -21.75 9.43 1 90.31 72 ALA B O 1
ATOM 2866 N N . ASP B 1 73 ? 8.422 -23.547 9.008 1 92.62 73 ASP B N 1
ATOM 2867 C CA . ASP B 1 73 ? 9.477 -24.078 8.148 1 92.62 73 ASP B CA 1
ATOM 2868 C C . ASP B 1 73 ? 9.164 -23.828 6.676 1 92.62 73 ASP B C 1
ATOM 2870 O O . ASP B 1 73 ? 9.727 -24.484 5.797 1 92.62 73 ASP B O 1
ATOM 2874 N N . ALA B 1 74 ? 8.242 -22.969 6.461 1 94.94 74 ALA B N 1
ATOM 2875 C CA . ALA B 1 74 ? 7.906 -22.594 5.09 1 94.94 74 ALA B CA 1
ATOM 2876 C C . ALA B 1 74 ? 8.234 -21.125 4.832 1 94.94 74 ALA B C 1
ATOM 2878 O O . ALA B 1 74 ? 7.844 -20.25 5.605 1 94.94 74 ALA B O 1
ATOM 2879 N N . ALA B 1 75 ? 8.984 -20.922 3.809 1 94.88 75 ALA B N 1
ATOM 2880 C CA . ALA B 1 75 ? 9.281 -19.562 3.338 1 94.88 75 ALA B CA 1
ATOM 2881 C C . ALA B 1 75 ? 8.586 -19.281 2.01 1 94.88 75 ALA B C 1
ATOM 2883 O O . ALA B 1 75 ? 8.82 -19.969 1.018 1 94.88 75 ALA B O 1
ATOM 2884 N N . VAL B 1 76 ? 7.75 -18.328 2.018 1 96.88 76 VAL B N 1
ATOM 2885 C CA . VAL B 1 76 ? 7.023 -17.953 0.809 1 96.88 76 VAL B CA 1
ATOM 2886 C C . VAL B 1 76 ? 7.348 -16.516 0.436 1 96.88 76 VAL B C 1
ATOM 2888 O O . VAL B 1 76 ? 7.098 -15.586 1.215 1 96.88 76 VAL B O 1
ATOM 2891 N N . ASP B 1 77 ? 7.934 -16.312 -0.709 1 96.75 77 ASP B N 1
ATOM 2892 C CA . ASP B 1 77 ? 8.172 -14.977 -1.263 1 96.75 77 ASP B CA 1
ATOM 2893 C C . ASP B 1 77 ? 7.113 -14.617 -2.301 1 96.75 77 ASP B C 1
ATOM 2895 O O . ASP B 1 77 ? 7 -15.273 -3.336 1 96.75 77 ASP B O 1
ATOM 2899 N N . VAL B 1 78 ? 6.355 -13.648 -1.991 1 98.44 78 VAL B N 1
ATOM 2900 C CA . VAL B 1 78 ? 5.406 -13.102 -2.955 1 98.44 78 VAL B CA 1
ATOM 2901 C C . VAL B 1 78 ? 6.047 -11.938 -3.711 1 98.44 78 VAL B C 1
ATOM 2903 O O . VAL B 1 78 ? 6.508 -10.977 -3.102 1 98.44 78 VAL B O 1
ATOM 2906 N N . ARG B 1 79 ? 6.109 -12.047 -5.02 1 98.62 79 ARG B N 1
ATOM 2907 C CA . ARG B 1 79 ? 6.711 -10.984 -5.816 1 98.62 79 ARG B CA 1
ATOM 2908 C C . ARG B 1 79 ? 5.812 -10.602 -6.988 1 98.62 79 ARG B C 1
ATOM 2910 O O . ARG B 1 79 ? 5.258 -11.477 -7.66 1 98.62 79 ARG B O 1
ATOM 2917 N N . PHE B 1 80 ? 5.66 -9.32 -7.18 1 98.88 80 PHE B N 1
ATOM 2918 C CA . PHE B 1 80 ? 4.918 -8.805 -8.32 1 98.88 80 PHE B CA 1
ATOM 2919 C C . PHE B 1 80 ? 5.797 -8.758 -9.562 1 98.88 80 PHE B C 1
ATOM 2921 O O . PHE B 1 80 ? 6.949 -8.32 -9.5 1 98.88 80 PHE B O 1
ATOM 2928 N N . VAL B 1 81 ? 5.277 -9.203 -10.648 1 98.88 81 VAL B N 1
ATOM 2929 C CA . VAL B 1 81 ? 6.031 -9.328 -11.891 1 98.88 81 VAL B CA 1
ATOM 2930 C C . VAL B 1 81 ? 5.504 -8.328 -12.914 1 98.88 81 VAL B C 1
ATOM 2932 O O . VAL B 1 81 ? 4.332 -8.375 -13.297 1 98.88 81 VAL B O 1
ATOM 2935 N N . LEU B 1 82 ? 6.367 -7.453 -13.297 1 98.19 82 LEU B N 1
ATOM 2936 C CA . LEU B 1 82 ? 6.094 -6.41 -14.281 1 98.19 82 LEU B CA 1
ATOM 2937 C C . LEU B 1 82 ? 7.07 -6.492 -15.445 1 98.19 82 LEU B C 1
ATOM 2939 O O . LEU B 1 82 ? 8.141 -7.098 -15.328 1 98.19 82 LEU B O 1
ATOM 2943 N N . CYS B 1 83 ? 6.668 -5.863 -16.594 1 98.38 83 CYS B N 1
ATOM 2944 C CA . CYS B 1 83 ? 7.641 -5.574 -17.641 1 98.38 83 CYS B CA 1
ATOM 2945 C C . CYS B 1 83 ? 8.156 -4.148 -17.516 1 98.38 83 CYS B C 1
ATOM 2947 O O . CYS B 1 83 ? 8.008 -3.508 -16.484 1 98.38 83 CYS B O 1
ATOM 2949 N N . ASN B 1 84 ? 8.812 -3.648 -18.5 1 98.31 84 ASN B N 1
ATOM 2950 C CA . ASN B 1 84 ? 9.523 -2.375 -18.5 1 98.31 84 ASN B CA 1
ATOM 2951 C C . ASN B 1 84 ? 8.602 -1.219 -18.125 1 98.31 84 ASN B C 1
ATOM 2953 O O . ASN B 1 84 ? 7.441 -1.187 -18.531 1 98.31 84 ASN B O 1
ATOM 2957 N N . LEU B 1 85 ? 9.133 -0.312 -17.359 1 98.19 85 LEU B N 1
ATOM 2958 C CA . LEU B 1 85 ? 8.445 0.925 -17.016 1 98.19 85 LEU B CA 1
ATOM 2959 C C . LEU B 1 85 ? 8.57 1.952 -18.141 1 98.19 85 LEU B C 1
ATOM 2961 O O . LEU B 1 85 ? 9.664 2.197 -18.641 1 98.19 85 LEU B O 1
ATOM 2965 N N . THR B 1 86 ? 7.465 2.598 -18.469 1 97.69 86 THR B N 1
ATOM 2966 C CA . THR B 1 86 ? 7.5 3.451 -19.656 1 97.69 86 THR B CA 1
ATOM 2967 C C . THR B 1 86 ? 7.137 4.887 -19.297 1 97.69 86 THR B C 1
ATOM 2969 O O . THR B 1 86 ? 7.238 5.789 -20.141 1 97.69 86 THR B O 1
ATOM 2972 N N . LYS B 1 87 ? 6.668 5.141 -18.125 1 97.81 87 LYS B N 1
ATOM 2973 C CA . LYS B 1 87 ? 6.27 6.477 -17.703 1 97.81 87 LYS B CA 1
ATOM 2974 C C . LYS B 1 87 ? 7.148 6.969 -16.547 1 97.81 87 LYS B C 1
ATOM 2976 O O . LYS B 1 87 ? 7.672 6.168 -15.773 1 97.81 87 LYS B O 1
ATOM 2981 N N . GLU B 1 88 ? 7.223 8.25 -16.422 1 96.75 88 GLU B N 1
ATOM 2982 C CA . GLU B 1 88 ? 8.023 8.859 -15.367 1 96.75 88 GLU B CA 1
ATOM 2983 C C . GLU B 1 88 ? 7.5 8.5 -13.984 1 96.75 88 GLU B C 1
ATOM 2985 O O . GLU B 1 88 ? 8.273 8.133 -13.094 1 96.75 88 GLU B O 1
ATOM 2990 N N . GLU B 1 89 ? 6.223 8.609 -13.836 1 98.12 89 GLU B N 1
ATOM 2991 C CA . GLU B 1 89 ? 5.652 8.344 -12.516 1 98.12 89 GLU B CA 1
ATOM 2992 C C . GLU B 1 89 ? 5.82 6.875 -12.133 1 98.12 89 GLU B C 1
ATOM 2994 O O . GLU B 1 89 ? 5.992 6.555 -10.953 1 98.12 89 GLU B O 1
ATOM 2999 N N . GLN B 1 90 ? 5.812 5.98 -13.133 1 98.5 90 GLN B N 1
ATOM 3000 C CA . GLN B 1 90 ? 6.031 4.566 -12.844 1 98.5 90 GLN B CA 1
ATOM 3001 C C . GLN B 1 90 ? 7.398 4.34 -12.203 1 98.5 90 GLN B C 1
ATOM 3003 O O . GLN B 1 90 ? 7.516 3.594 -11.227 1 98.5 90 GLN B O 1
ATOM 3008 N N . ARG B 1 91 ? 8.375 4.973 -12.734 1 98 91 ARG B N 1
ATOM 3009 C CA . ARG B 1 91 ? 9.75 4.781 -12.273 1 98 91 ARG B CA 1
ATOM 3010 C C . ARG B 1 91 ? 9.891 5.164 -10.805 1 98 91 ARG B C 1
ATOM 3012 O O . ARG B 1 91 ? 10.531 4.445 -10.031 1 98 91 ARG B O 1
ATOM 3019 N N . VAL B 1 92 ? 9.234 6.191 -10.414 1 98.38 92 VAL B N 1
ATOM 3020 C CA . VAL B 1 92 ? 9.359 6.668 -9.039 1 98.38 92 VAL B CA 1
ATOM 3021 C C . VAL B 1 92 ? 8.484 5.82 -8.117 1 98.38 92 VAL B C 1
ATOM 3023 O O . VAL B 1 92 ? 8.945 5.348 -7.078 1 98.38 92 VAL B O 1
ATOM 3026 N N . LEU B 1 93 ? 7.238 5.629 -8.5 1 98.62 93 LEU B N 1
ATOM 3027 C CA . LEU B 1 93 ? 6.285 4.945 -7.633 1 98.62 93 LEU B CA 1
ATOM 3028 C C . LEU B 1 93 ? 6.664 3.477 -7.461 1 98.62 93 LEU B C 1
ATOM 3030 O O . LEU B 1 93 ? 6.574 2.932 -6.359 1 98.62 93 LEU B O 1
ATOM 3034 N N . VAL B 1 94 ? 7.125 2.816 -8.492 1 98.62 94 VAL B N 1
ATOM 3035 C CA . VAL B 1 94 ? 7.559 1.426 -8.398 1 98.62 94 VAL B CA 1
ATOM 3036 C C . VAL B 1 94 ? 8.859 1.342 -7.609 1 98.62 94 VAL B C 1
ATOM 3038 O O . VAL B 1 94 ? 9.062 0.41 -6.824 1 98.62 94 VAL B O 1
ATOM 3041 N N . ALA B 1 95 ? 9.766 2.309 -7.836 1 98.56 95 ALA B N 1
ATOM 3042 C CA . ALA B 1 95 ? 10.992 2.352 -7.043 1 98.56 95 ALA B CA 1
ATOM 3043 C C . ALA B 1 95 ? 10.68 2.424 -5.551 1 98.56 95 ALA B C 1
ATOM 3045 O O . ALA B 1 95 ? 11.344 1.776 -4.738 1 98.56 95 ALA B O 1
ATOM 3046 N N . MET B 1 96 ? 9.703 3.188 -5.172 1 98.5 96 MET B N 1
ATOM 3047 C CA . MET B 1 96 ? 9.312 3.27 -3.766 1 98.5 96 MET B CA 1
ATOM 3048 C C . MET B 1 96 ? 8.836 1.914 -3.252 1 98.5 96 MET B C 1
ATOM 3050 O O . MET B 1 96 ? 9.172 1.518 -2.135 1 98.5 96 MET B O 1
ATOM 3054 N N . GLU B 1 97 ? 8.055 1.208 -4.062 1 98.56 97 GLU B N 1
ATOM 3055 C CA . GLU B 1 97 ? 7.605 -0.126 -3.672 1 98.56 97 GLU B CA 1
ATOM 3056 C C . GLU B 1 97 ? 8.789 -1.065 -3.467 1 98.56 97 GLU B C 1
ATOM 3058 O O . GLU B 1 97 ? 8.828 -1.824 -2.494 1 98.56 97 GLU B O 1
ATOM 3063 N N . ILE B 1 98 ? 9.766 -0.975 -4.371 1 98.56 98 ILE B N 1
ATOM 3064 C CA . ILE B 1 98 ? 10.945 -1.83 -4.27 1 98.56 98 ILE B CA 1
ATOM 3065 C C . ILE B 1 98 ? 11.711 -1.501 -2.992 1 98.56 98 ILE B C 1
ATOM 3067 O O . ILE B 1 98 ? 12.117 -2.402 -2.252 1 98.56 98 ILE B O 1
ATOM 3071 N N . MET B 1 99 ? 11.875 -0.275 -2.719 1 98.06 99 MET B N 1
ATOM 3072 C CA . MET B 1 99 ? 12.648 0.164 -1.563 1 98.06 99 MET B CA 1
ATOM 3073 C C . MET B 1 99 ? 11.977 -0.254 -0.262 1 98.06 99 MET B C 1
ATOM 3075 O O . MET B 1 99 ? 12.648 -0.592 0.712 1 98.06 99 MET B O 1
ATOM 3079 N N . LEU B 1 100 ? 10.703 -0.265 -0.254 1 98.12 100 LEU B N 1
ATOM 3080 C CA . LEU B 1 100 ? 9.961 -0.518 0.979 1 98.12 100 LEU B CA 1
ATOM 3081 C C . LEU B 1 100 ? 9.734 -2.012 1.179 1 98.12 100 LEU B C 1
ATOM 3083 O O . LEU B 1 100 ? 9.781 -2.506 2.307 1 98.12 100 LEU B O 1
ATOM 3087 N N . TYR B 1 101 ? 9.477 -2.723 0.033 1 97.88 101 TYR B N 1
ATOM 3088 C CA . TYR B 1 101 ? 8.977 -4.078 0.213 1 97.88 101 TYR B CA 1
ATOM 3089 C C . TYR B 1 101 ? 9.883 -5.094 -0.463 1 97.88 101 TYR B C 1
ATOM 3091 O O . TYR B 1 101 ? 9.812 -6.293 -0.17 1 97.88 101 TYR B O 1
ATOM 3099 N N . ASP B 1 102 ? 10.672 -4.641 -1.468 1 97.44 102 ASP B N 1
ATOM 3100 C CA . ASP B 1 102 ? 11.57 -5.52 -2.213 1 97.44 102 ASP B CA 1
ATOM 3101 C C . ASP B 1 102 ? 10.82 -6.727 -2.77 1 97.44 102 ASP B C 1
ATOM 3103 O O . ASP B 1 102 ? 11.273 -7.863 -2.629 1 97.44 102 ASP B O 1
ATOM 3107 N N . ASP B 1 103 ? 9.656 -6.43 -3.357 1 98.31 103 ASP B N 1
ATOM 3108 C CA . ASP B 1 103 ? 8.797 -7.523 -3.797 1 98.31 103 ASP B CA 1
ATOM 3109 C C . ASP B 1 103 ? 8.414 -7.363 -5.266 1 98.31 103 ASP B C 1
ATOM 3111 O O . ASP B 1 103 ? 7.312 -7.738 -5.668 1 98.31 103 ASP B O 1
ATOM 3115 N N . ILE B 1 104 ? 9.289 -6.758 -6.043 1 98.5 104 ILE B N 1
ATOM 3116 C CA . ILE B 1 104 ? 8.961 -6.523 -7.445 1 98.5 104 ILE B CA 1
ATOM 3117 C C . ILE B 1 104 ? 10.047 -7.121 -8.336 1 98.5 104 ILE B C 1
ATOM 3119 O O . ILE B 1 104 ? 11.234 -6.992 -8.047 1 98.5 104 ILE B O 1
ATOM 3123 N N . ILE B 1 105 ? 9.648 -7.824 -9.328 1 98.38 105 ILE B N 1
ATOM 3124 C CA . ILE B 1 105 ? 10.492 -8.258 -10.438 1 98.38 105 ILE B CA 1
ATOM 3125 C C . ILE B 1 105 ? 10.117 -7.48 -11.695 1 98.38 105 ILE B C 1
ATOM 3127 O O . ILE B 1 105 ? 8.953 -7.457 -12.102 1 98.38 105 ILE B O 1
ATOM 3131 N N . ILE B 1 106 ? 11.047 -6.812 -12.281 1 98.62 106 ILE B N 1
ATOM 3132 C CA . ILE B 1 106 ? 10.82 -6.148 -13.555 1 98.62 106 ILE B CA 1
ATOM 3133 C C . ILE B 1 106 ? 11.539 -6.91 -14.672 1 98.62 106 ILE B C 1
ATOM 3135 O O . ILE B 1 106 ? 12.773 -6.938 -14.719 1 98.62 106 ILE B O 1
ATOM 3139 N N . LEU B 1 107 ? 10.797 -7.5 -15.484 1 98.19 107 LEU B N 1
ATOM 3140 C CA . LEU B 1 107 ? 11.305 -8.227 -16.641 1 98.19 107 LEU B CA 1
ATOM 3141 C C . LEU B 1 107 ? 11.68 -7.258 -17.766 1 98.19 107 LEU B C 1
ATOM 3143 O O . LEU B 1 107 ? 11.164 -6.141 -17.828 1 98.19 107 LEU B O 1
ATOM 3147 N N . ASP B 1 108 ? 12.562 -7.676 -18.641 1 96.56 108 ASP B N 1
ATOM 3148 C CA . ASP B 1 108 ? 12.906 -6.883 -19.812 1 96.56 108 ASP B CA 1
ATOM 3149 C C . ASP B 1 108 ? 11.977 -7.207 -20.984 1 96.56 108 ASP B C 1
ATOM 3151 O O . ASP B 1 108 ? 12.359 -7.922 -21.906 1 96.56 108 ASP B O 1
ATOM 3155 N N . CYS B 1 109 ? 10.828 -6.633 -20.953 1 97.31 109 CYS B N 1
ATOM 3156 C CA . CYS B 1 109 ? 9.812 -6.844 -21.969 1 97.31 109 CYS B CA 1
ATOM 3157 C C . CYS B 1 109 ? 8.828 -5.684 -22.016 1 97.31 109 CYS B C 1
ATOM 3159 O O . CYS B 1 109 ? 8.797 -4.859 -21.094 1 97.31 109 CYS B O 1
ATOM 3161 N N . ALA B 1 110 ? 8.07 -5.621 -23.156 1 97.31 110 ALA B N 1
ATOM 3162 C CA . ALA B 1 110 ? 6.863 -4.805 -23.188 1 97.31 110 ALA B CA 1
ATOM 3163 C C . ALA B 1 110 ? 5.688 -5.543 -22.547 1 97.31 110 ALA B C 1
ATOM 3165 O O . ALA B 1 110 ? 5.551 -6.758 -22.703 1 97.31 110 ALA B O 1
ATOM 3166 N N . GLU B 1 111 ? 4.879 -4.77 -21.875 1 96.81 111 GLU B N 1
ATOM 3167 C CA . GLU B 1 111 ? 3.744 -5.418 -21.234 1 96.81 111 GLU B CA 1
ATOM 3168 C C . GLU B 1 111 ? 2.906 -6.199 -22.234 1 96.81 111 GLU B C 1
ATOM 3170 O O . GLU B 1 111 ? 2.65 -5.719 -23.344 1 96.81 111 GLU B O 1
ATOM 3175 N N . ASN B 1 112 ? 2.586 -7.371 -21.891 1 95.38 112 ASN B N 1
ATOM 3176 C CA . ASN B 1 112 ? 1.796 -8.266 -22.734 1 95.38 112 ASN B CA 1
ATOM 3177 C C . ASN B 1 112 ? 1.155 -9.383 -21.922 1 95.38 112 ASN B C 1
ATOM 3179 O O . ASN B 1 112 ? 1.562 -9.641 -20.781 1 95.38 112 ASN B O 1
ATOM 3183 N N . VAL B 1 113 ? 0.154 -10.055 -22.453 1 91.75 113 VAL B N 1
ATOM 3184 C CA . VAL B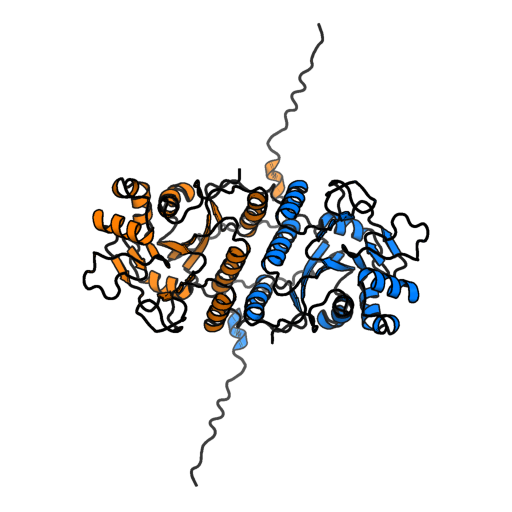 1 113 ? -0.482 -11.195 -21.812 1 91.75 113 VAL B CA 1
ATOM 3185 C C . VAL B 1 113 ? -0.06 -12.492 -22.5 1 91.75 113 VAL B C 1
ATOM 3187 O O . VAL B 1 113 ? 0.223 -13.492 -21.828 1 91.75 113 VAL B O 1
ATOM 3190 N N . ASN B 1 114 ? 0.083 -12.43 -23.797 1 94.44 114 ASN B N 1
ATOM 3191 C CA . ASN B 1 114 ? 0.273 -13.641 -24.594 1 94.44 114 ASN B CA 1
ATOM 3192 C C . ASN B 1 114 ? 1.5 -13.539 -25.5 1 94.44 114 ASN B C 1
ATOM 3194 O O . ASN B 1 114 ? 1.658 -14.32 -26.438 1 94.44 114 ASN B O 1
ATOM 3198 N N . ASP B 1 115 ? 2.293 -12.555 -25.188 1 96.25 115 ASP B N 1
ATOM 3199 C CA . ASP B 1 115 ? 3.434 -12.328 -26.062 1 96.25 115 ASP B CA 1
ATOM 3200 C C . ASP B 1 115 ? 4.75 -12.602 -25.344 1 96.25 115 ASP B C 1
ATOM 3202 O O . ASP B 1 115 ? 5.695 -11.82 -25.438 1 96.25 115 ASP B O 1
ATOM 3206 N N . GLY B 1 116 ? 4.754 -13.672 -24.469 1 96.62 116 GLY B N 1
ATOM 3207 C CA . GLY B 1 116 ? 6.008 -14.227 -24 1 96.62 116 GLY B CA 1
ATOM 3208 C C . GLY B 1 116 ? 6.359 -13.773 -22.594 1 96.62 116 GLY B C 1
ATOM 3209 O O . GLY B 1 116 ? 7.406 -14.148 -22.047 1 96.62 116 GLY B O 1
ATOM 3210 N N . LYS B 1 117 ? 5.535 -12.992 -21.922 1 97.94 117 LYS B N 1
ATOM 3211 C CA . LYS B 1 117 ? 5.852 -12.523 -20.578 1 97.94 117 LYS B CA 1
ATOM 3212 C C . LYS B 1 117 ? 6.082 -13.695 -19.625 1 97.94 117 LYS B C 1
ATOM 3214 O O . LYS B 1 117 ? 6.988 -13.656 -18.781 1 97.94 117 LYS B O 1
ATOM 3219 N N . THR B 1 118 ? 5.254 -14.734 -19.766 1 98.06 118 THR B N 1
ATOM 3220 C CA . THR B 1 118 ? 5.395 -15.906 -18.906 1 98.06 118 THR B CA 1
ATOM 3221 C C . THR B 1 118 ? 6.723 -16.609 -19.172 1 98.06 118 THR B C 1
ATOM 3223 O O . THR B 1 118 ? 7.414 -17.016 -18.234 1 98.06 118 THR B O 1
ATOM 3226 N N . TYR B 1 119 ? 7.07 -16.75 -20.422 1 97.5 119 TYR B N 1
ATOM 3227 C CA . TYR B 1 119 ? 8.375 -17.312 -20.75 1 97.5 119 TYR B CA 1
ATOM 3228 C C . TYR B 1 119 ? 9.5 -16.484 -20.156 1 97.5 119 TYR B C 1
ATOM 3230 O O . TYR B 1 119 ? 10.43 -17.016 -19.547 1 97.5 119 TYR B O 1
ATOM 3238 N N . ASP B 1 120 ? 9.414 -15.156 -20.312 1 97.75 120 ASP B N 1
ATOM 3239 C CA . ASP B 1 120 ? 10.438 -14.258 -19.781 1 97.75 120 ASP B CA 1
ATOM 3240 C C . ASP B 1 120 ? 10.57 -14.406 -18.266 1 97.75 120 ASP B C 1
ATOM 3242 O O . ASP B 1 120 ? 11.68 -14.422 -17.734 1 97.75 120 ASP B O 1
ATOM 3246 N N . TYR B 1 121 ? 9.461 -14.508 -17.672 1 98.5 121 TYR B N 1
ATOM 3247 C CA . TYR B 1 121 ? 9.438 -14.688 -16.219 1 98.5 121 TYR B CA 1
ATOM 3248 C C . TYR B 1 121 ? 10.133 -15.977 -15.82 1 98.5 121 TYR B C 1
ATOM 3250 O O . TYR B 1 121 ? 11.148 -15.953 -15.109 1 98.5 121 TYR B O 1
ATOM 3258 N N . LEU B 1 122 ? 9.711 -17.109 -16.297 1 97.94 122 LEU B N 1
ATOM 3259 C CA . LEU B 1 122 ? 10.219 -18.406 -15.875 1 97.94 122 LEU B CA 1
ATOM 3260 C C . LEU B 1 122 ? 11.672 -18.594 -16.297 1 97.94 122 LEU B C 1
ATOM 3262 O O . LEU B 1 122 ? 12.492 -19.078 -15.523 1 97.94 122 LEU B O 1
ATOM 3266 N N . SER B 1 123 ? 12 -18.125 -17.484 1 96.69 123 SER B N 1
ATOM 3267 C CA . SER B 1 123 ? 13.336 -18.391 -18.016 1 96.69 123 SER B CA 1
ATOM 3268 C C . SER B 1 123 ? 14.375 -17.484 -17.375 1 96.69 123 SER B C 1
ATOM 3270 O O . SER B 1 123 ? 15.562 -17.812 -17.344 1 96.69 123 SER B O 1
ATOM 3272 N N . SER B 1 124 ? 13.938 -16.312 -16.797 1 96.62 124 SER B N 1
ATOM 3273 C CA . SER B 1 124 ? 14.906 -15.383 -16.25 1 96.62 124 SER B CA 1
ATOM 3274 C C . SER B 1 124 ? 15.25 -15.742 -14.805 1 96.62 124 SER B C 1
ATOM 3276 O O . SER B 1 124 ? 16.297 -15.328 -14.289 1 96.62 124 SER B O 1
ATOM 3278 N N . LEU B 1 125 ? 14.469 -16.5 -14.164 1 97.31 125 LEU B N 1
ATOM 3279 C CA . LEU B 1 125 ? 14.555 -16.688 -12.719 1 97.31 125 LEU B CA 1
ATOM 3280 C C . LEU B 1 125 ? 15.883 -17.328 -12.336 1 97.31 125 LEU B C 1
ATOM 3282 O O . LEU B 1 125 ? 16.562 -16.844 -11.414 1 97.31 125 LEU B O 1
ATOM 3286 N N . PRO B 1 126 ? 16.359 -18.406 -13.023 1 95.94 126 PRO B N 1
ATOM 3287 C CA . PRO B 1 126 ? 17.641 -18.984 -12.617 1 95.94 126 PRO B CA 1
ATOM 3288 C C . PRO B 1 126 ? 18.797 -17.984 -12.711 1 95.94 126 PRO B C 1
ATOM 3290 O O . PRO B 1 126 ? 19.719 -18.016 -11.883 1 95.94 126 PRO B O 1
ATOM 3293 N N . ARG B 1 127 ? 18.719 -17.109 -13.664 1 93.69 127 ARG B N 1
ATOM 3294 C CA . ARG B 1 127 ? 19.781 -16.125 -13.867 1 93.69 127 ARG B CA 1
ATOM 3295 C C . ARG B 1 127 ? 19.703 -15.031 -12.812 1 93.69 127 ARG B C 1
ATOM 3297 O O . ARG B 1 127 ? 20.734 -14.656 -12.227 1 93.69 127 ARG B O 1
ATOM 3304 N N . VAL B 1 128 ? 18.547 -14.516 -12.523 1 93.38 128 VAL B N 1
ATOM 3305 C CA . VAL B 1 128 ? 18.438 -13.328 -11.688 1 93.38 128 VAL B CA 1
ATOM 3306 C C . VAL B 1 128 ? 18.531 -13.719 -10.211 1 93.38 128 VAL B C 1
ATOM 3308 O O . VAL B 1 128 ? 18.891 -12.898 -9.367 1 93.38 128 VAL B O 1
ATOM 3311 N N . LEU B 1 129 ? 18.141 -14.898 -9.867 1 91.62 129 LEU B N 1
ATOM 3312 C CA . LEU B 1 129 ? 18.188 -15.336 -8.477 1 91.62 129 LEU B CA 1
ATOM 3313 C C . LEU B 1 129 ? 19.516 -16.031 -8.164 1 91.62 129 LEU B C 1
ATOM 3315 O O . LEU B 1 129 ? 19.828 -16.25 -7 1 91.62 129 LEU B O 1
ATOM 3319 N N . GLY B 1 130 ? 20.344 -16.125 -9.07 1 78.31 130 GLY B N 1
ATOM 3320 C CA . GLY B 1 130 ? 21.688 -16.672 -8.883 1 78.31 130 GLY B CA 1
ATOM 3321 C C . GLY B 1 130 ? 21.719 -18.188 -8.961 1 78.31 130 GLY B C 1
ATOM 3322 O O . GLY B 1 130 ? 20.688 -18.828 -9.172 1 78.31 130 GLY B O 1
ATOM 3323 N N . ALA B 1 131 ? 23.078 -18.609 -8.664 1 66.94 131 ALA B N 1
ATOM 3324 C CA . ALA B 1 131 ? 23.359 -20.031 -8.805 1 66.94 131 ALA B CA 1
ATOM 3325 C C . ALA B 1 131 ? 22.844 -20.828 -7.602 1 66.94 131 ALA B C 1
ATOM 3327 O O . ALA B 1 131 ? 22.891 -20.344 -6.469 1 66.94 131 ALA B O 1
ATOM 3328 N N . GLY B 1 132 ? 22.203 -21.906 -7.832 1 72.38 132 GLY B N 1
ATOM 3329 C CA . GLY B 1 132 ? 21.672 -22.812 -6.824 1 72.38 132 GLY B CA 1
ATOM 3330 C C . GLY B 1 132 ? 20.156 -22.766 -6.73 1 72.38 132 GLY B C 1
ATOM 3331 O O . GLY B 1 132 ? 19.516 -21.906 -7.355 1 72.38 132 GLY B O 1
ATOM 3332 N N . ARG B 1 133 ? 19.703 -23.734 -6.082 1 72.62 133 ARG B N 1
ATOM 3333 C CA . ARG B 1 133 ? 18.266 -23.859 -5.922 1 72.62 133 ARG B CA 1
ATOM 3334 C C . ARG B 1 133 ? 17.734 -22.781 -4.977 1 72.62 133 ARG B C 1
ATOM 3336 O O . ARG B 1 133 ? 17.812 -22.938 -3.756 1 72.62 133 ARG B O 1
ATOM 3343 N N . ALA B 1 134 ? 17.156 -21.766 -5.625 1 78.38 134 ALA B N 1
ATOM 3344 C CA . ALA B 1 134 ? 16.656 -20.641 -4.848 1 78.38 134 ALA B CA 1
ATOM 3345 C C . ALA B 1 134 ? 15.305 -20.969 -4.207 1 78.38 134 ALA B C 1
ATOM 3347 O O . ALA B 1 134 ? 15.031 -20.578 -3.072 1 78.38 134 ALA B O 1
ATOM 3348 N N . TYR B 1 135 ? 14.547 -21.844 -4.965 1 95.88 135 TYR B N 1
ATOM 3349 C CA . TYR B 1 135 ? 13.211 -22.219 -4.508 1 95.88 135 TYR B CA 1
ATOM 3350 C C . TYR B 1 135 ? 12.93 -23.688 -4.816 1 95.88 135 TYR B C 1
ATOM 3352 O O . TYR B 1 135 ? 13.641 -24.312 -5.613 1 95.88 135 TYR B O 1
ATOM 3360 N N . ASP B 1 136 ? 12.055 -24.25 -4.078 1 97.25 136 ASP B N 1
ATOM 3361 C CA . ASP B 1 136 ? 11.539 -25.578 -4.41 1 97.25 136 ASP B CA 1
ATOM 3362 C C . ASP B 1 136 ? 10.508 -25.5 -5.527 1 97.25 136 ASP B C 1
ATOM 3364 O O . ASP B 1 136 ? 10.484 -26.359 -6.418 1 97.25 136 ASP B O 1
ATOM 3368 N N . TYR B 1 137 ? 9.68 -24.531 -5.465 1 98.06 137 TYR B N 1
ATOM 3369 C CA . TYR B 1 137 ? 8.602 -24.328 -6.426 1 98.06 137 TYR B CA 1
ATOM 3370 C C . TYR B 1 137 ? 8.477 -22.875 -6.824 1 98.06 137 TYR B C 1
ATOM 3372 O O . TYR B 1 137 ? 8.852 -21.984 -6.055 1 98.06 137 TYR B O 1
ATOM 3380 N N . VAL B 1 138 ? 7.926 -22.641 -8.016 1 98.5 138 VAL B N 1
ATOM 3381 C CA . VAL B 1 138 ? 7.578 -21.328 -8.531 1 98.5 138 VAL B CA 1
ATOM 3382 C C . VAL B 1 138 ? 6.125 -21.328 -9.008 1 98.5 138 VAL B C 1
ATOM 3384 O O . VAL B 1 138 ? 5.691 -22.25 -9.695 1 98.5 138 VAL B O 1
ATOM 3387 N N . VAL B 1 139 ? 5.434 -20.312 -8.609 1 98.88 139 VAL B N 1
ATOM 3388 C CA . VAL B 1 139 ? 4.051 -20.141 -9.039 1 98.88 139 VAL B CA 1
ATOM 3389 C C . VAL B 1 139 ? 3.959 -18.969 -10.023 1 98.88 139 VAL B C 1
ATOM 3391 O O . VAL B 1 139 ? 4.586 -17.938 -9.82 1 98.88 139 VAL B O 1
ATOM 3394 N N . LYS B 1 140 ? 3.262 -19.172 -11.086 1 98.81 140 LYS B N 1
ATOM 3395 C CA . LYS B 1 140 ? 2.73 -18.078 -11.906 1 98.81 140 LYS B CA 1
ATOM 3396 C C . LYS B 1 140 ? 1.245 -17.859 -11.625 1 98.81 140 LYS B C 1
ATOM 3398 O O . LYS B 1 140 ? 0.444 -18.797 -11.734 1 98.81 140 LYS B O 1
ATOM 3403 N N . THR B 1 141 ? 0.868 -16.703 -11.242 1 98.81 141 THR B N 1
ATOM 3404 C CA . THR B 1 141 ? -0.531 -16.344 -11.07 1 98.81 141 THR B CA 1
ATOM 3405 C C . THR B 1 141 ? -0.749 -14.867 -11.438 1 98.81 141 THR B C 1
ATOM 3407 O O . THR B 1 141 ? 0.186 -14.188 -11.852 1 98.81 141 THR B O 1
ATOM 3410 N N . ASP B 1 142 ? -1.989 -14.414 -11.406 1 98.5 142 ASP B N 1
ATOM 3411 C CA . ASP B 1 142 ? -2.311 -13.031 -11.742 1 98.5 142 ASP B CA 1
ATOM 3412 C C . ASP B 1 142 ? -2.783 -12.266 -10.508 1 98.5 142 ASP B C 1
ATOM 3414 O O . ASP B 1 142 ? -2.996 -12.852 -9.445 1 98.5 142 ASP B O 1
ATOM 3418 N N . ASP B 1 143 ? -2.928 -10.953 -10.695 1 98.62 143 ASP B N 1
ATOM 3419 C CA . ASP B 1 143 ? -3.223 -10.102 -9.547 1 98.62 143 ASP B CA 1
ATOM 3420 C C . ASP B 1 143 ? -4.715 -10.109 -9.227 1 98.62 143 ASP B C 1
ATOM 3422 O O . ASP B 1 143 ? -5.18 -9.328 -8.398 1 98.62 143 ASP B O 1
ATOM 3426 N N . ASP B 1 144 ? -5.469 -11.039 -9.891 1 98.75 144 ASP B N 1
ATOM 3427 C CA . ASP B 1 144 ? -6.871 -11.227 -9.531 1 98.75 144 ASP B CA 1
ATOM 3428 C C . ASP B 1 144 ? -7.094 -12.586 -8.875 1 98.75 144 ASP B C 1
ATOM 3430 O O . ASP B 1 144 ? -8.219 -13.094 -8.844 1 98.75 144 ASP B O 1
ATOM 3434 N N . THR B 1 145 ? -6.016 -13.203 -8.406 1 98.88 145 THR B N 1
ATOM 3435 C CA . THR B 1 145 ? -6.09 -14.492 -7.73 1 98.88 145 THR B CA 1
ATOM 3436 C C . THR B 1 145 ? -5.543 -14.383 -6.309 1 98.88 145 THR B C 1
ATOM 3438 O O . THR B 1 145 ? -4.484 -13.797 -6.09 1 98.88 145 THR B O 1
ATOM 3441 N N . TYR B 1 146 ? -6.297 -14.891 -5.352 1 98.88 146 TYR B N 1
ATOM 3442 C CA . TYR B 1 146 ? -5.887 -14.93 -3.949 1 98.88 146 TYR B CA 1
ATOM 3443 C C . TYR B 1 146 ? -5.551 -16.344 -3.514 1 98.88 146 TYR B C 1
ATOM 3445 O O . TYR B 1 146 ? -6.418 -17.234 -3.52 1 98.88 146 TYR B O 1
ATOM 3453 N N . TYR B 1 147 ? -4.27 -16.578 -3.15 1 98.81 147 TYR B N 1
ATOM 3454 C CA . TYR B 1 147 ? -3.826 -17.875 -2.625 1 98.81 147 TYR B CA 1
ATOM 3455 C C . TYR B 1 147 ? -3.883 -17.891 -1.103 1 98.81 147 TYR B C 1
ATOM 3457 O O . TYR B 1 147 ? -3.514 -16.906 -0.451 1 98.81 147 TYR B O 1
ATOM 3465 N N . LEU B 1 148 ? -4.422 -18.891 -0.552 1 98.62 148 LEU B N 1
ATOM 3466 C CA . LEU B 1 148 ? -4.219 -19.2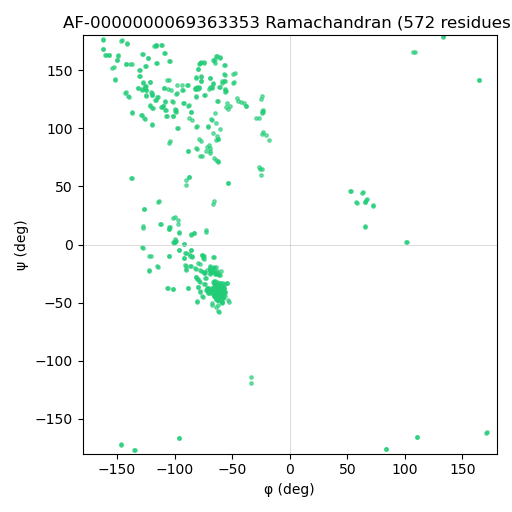03 0.859 1 98.62 148 LEU B CA 1
ATOM 3467 C C . LEU B 1 148 ? -2.898 -19.922 1.071 1 98.62 148 LEU B C 1
ATOM 3469 O O . LEU B 1 148 ? -2.814 -21.141 0.874 1 98.62 148 LEU B O 1
ATOM 3473 N N . LEU B 1 149 ? -1.913 -19.25 1.531 1 98.12 149 LEU B N 1
ATOM 3474 C CA . LEU B 1 149 ? -0.519 -19.672 1.483 1 98.12 149 LEU B CA 1
ATOM 3475 C C . LEU B 1 149 ? -0.27 -20.828 2.453 1 98.12 149 LEU B C 1
ATOM 3477 O O . LEU B 1 149 ? 0.55 -21.703 2.182 1 98.12 149 LEU B O 1
ATOM 3481 N N . ASP B 1 150 ? -0.914 -20.797 3.611 1 96.81 150 ASP B N 1
ATOM 3482 C CA . ASP B 1 150 ? -0.733 -21.891 4.574 1 96.81 150 ASP B CA 1
ATOM 3483 C C . ASP B 1 150 ? -1.243 -23.219 4.012 1 96.81 150 ASP B C 1
ATOM 3485 O O . ASP B 1 150 ? -0.591 -24.25 4.16 1 96.81 150 ASP B O 1
ATOM 3489 N N . ARG B 1 151 ? -2.369 -23.172 3.32 1 97.31 151 ARG B N 1
ATOM 3490 C CA . ARG B 1 151 ? -2.934 -24.359 2.707 1 97.31 151 ARG B CA 1
ATOM 3491 C C . ARG B 1 151 ? -2.064 -24.859 1.552 1 97.31 151 ARG B C 1
ATOM 3493 O O . ARG B 1 151 ? -1.851 -26.062 1.391 1 97.31 151 ARG B O 1
ATOM 3500 N N . LEU B 1 152 ? -1.592 -23.891 0.787 1 98.19 152 LEU B N 1
ATOM 3501 C CA . LEU B 1 152 ? -0.689 -24.25 -0.302 1 98.19 152 LEU B CA 1
ATOM 3502 C C . LEU B 1 152 ? 0.584 -24.891 0.237 1 98.19 152 LEU B C 1
ATOM 3504 O O . LEU B 1 152 ? 1.005 -25.953 -0.247 1 98.19 152 LEU B O 1
ATOM 3508 N N . ALA B 1 153 ? 1.143 -24.297 1.24 1 97.19 153 ALA B N 1
ATOM 3509 C CA . ALA B 1 153 ? 2.377 -24.812 1.831 1 97.19 153 ALA B CA 1
ATOM 3510 C C . ALA B 1 153 ? 2.176 -26.219 2.393 1 97.19 153 ALA B C 1
ATOM 3512 O O . ALA B 1 153 ? 3.01 -27.094 2.182 1 97.19 153 ALA B O 1
ATOM 3513 N N . GLU B 1 154 ? 1.081 -26.406 3.072 1 95.88 154 GLU B N 1
ATOM 3514 C CA . GLU B 1 154 ? 0.781 -27.719 3.639 1 95.88 154 GLU B CA 1
ATOM 3515 C C . GLU B 1 154 ? 0.641 -28.766 2.545 1 95.88 154 GLU B C 1
ATOM 3517 O O . GLU B 1 154 ? 1.112 -29.891 2.701 1 95.88 154 GLU B O 1
ATOM 3522 N N . THR B 1 155 ? 0.039 -28.422 1.501 1 97.12 155 THR B N 1
ATOM 3523 C CA . THR B 1 155 ? -0.133 -29.312 0.368 1 97.12 155 THR B CA 1
ATOM 3524 C C . THR B 1 155 ? 1.216 -29.672 -0.25 1 97.12 155 THR B C 1
ATOM 3526 O O . THR B 1 155 ? 1.493 -30.844 -0.516 1 97.12 155 THR B O 1
ATOM 3529 N N . LEU B 1 156 ? 2.113 -28.688 -0.394 1 97.56 156 LEU B N 1
ATOM 3530 C CA . LEU B 1 156 ? 3.383 -28.859 -1.096 1 97.56 156 LEU B CA 1
ATOM 3531 C C . LEU B 1 156 ? 4.375 -29.656 -0.25 1 97.56 156 LEU B C 1
ATOM 3533 O O . LEU B 1 156 ? 5.27 -30.297 -0.788 1 97.56 156 LEU B O 1
ATOM 3537 N N . ARG B 1 157 ? 4.18 -29.641 1.004 1 93.62 157 ARG B N 1
ATOM 3538 C CA . ARG B 1 157 ? 5.09 -30.328 1.911 1 93.62 157 ARG B CA 1
ATOM 3539 C C . ARG B 1 157 ? 5.078 -31.828 1.655 1 93.62 157 ARG B C 1
ATOM 3541 O O . ARG B 1 157 ? 6.074 -32.5 1.901 1 93.62 157 ARG B O 1
ATOM 3548 N N . ARG B 1 158 ? 4.012 -32.312 1.091 1 93.44 158 ARG B N 1
ATOM 3549 C CA . ARG B 1 158 ? 3.824 -33.75 0.92 1 93.44 158 ARG B CA 1
ATOM 3550 C C . ARG B 1 158 ? 4.148 -34.156 -0.506 1 93.44 158 ARG B C 1
ATOM 3552 O O . ARG B 1 158 ? 4.074 -35.344 -0.835 1 93.44 158 ARG B O 1
ATOM 3559 N N . LEU B 1 159 ? 4.543 -33.25 -1.302 1 96.75 159 LEU B N 1
ATOM 3560 C CA . LEU B 1 159 ? 4.75 -33.531 -2.717 1 96.75 159 LEU B CA 1
ATOM 3561 C C . LEU B 1 159 ? 6.238 -33.656 -3.035 1 96.75 159 LEU B C 1
ATOM 3563 O O . LEU B 1 159 ? 7.078 -33.156 -2.283 1 96.75 159 LEU B O 1
ATOM 3567 N N . PRO B 1 160 ? 6.543 -34.344 -4.148 1 97.06 160 PRO B N 1
ATOM 3568 C CA . PRO B 1 160 ? 7.938 -34.344 -4.598 1 97.06 160 PRO B CA 1
ATOM 3569 C C . PRO B 1 160 ? 8.453 -32.938 -4.914 1 97.06 160 PRO B C 1
ATOM 3571 O O . PRO B 1 160 ? 7.66 -32 -5.152 1 97.06 160 PRO B O 1
ATOM 3574 N N . ARG B 1 161 ? 9.742 -32.844 -4.914 1 96.62 161 ARG B N 1
ATOM 3575 C CA . ARG B 1 161 ? 10.344 -31.531 -5.172 1 96.62 161 ARG B CA 1
ATOM 3576 C C . ARG B 1 161 ? 10.805 -31.422 -6.617 1 96.62 161 ARG B C 1
ATOM 3578 O O . ARG B 1 161 ? 11.344 -30.391 -7.027 1 96.62 161 ARG B O 1
ATOM 3585 N N . GLU B 1 162 ? 10.516 -32.5 -7.375 1 97.31 162 GLU B N 1
ATOM 3586 C CA . GLU B 1 162 ? 10.992 -32.531 -8.758 1 97.31 162 GLU B CA 1
ATOM 3587 C C . GLU B 1 162 ? 9.859 -32.906 -9.719 1 97.31 162 GLU B C 1
ATOM 3589 O O . GLU B 1 162 ? 8.961 -33.688 -9.367 1 97.31 162 GLU B O 1
ATOM 3594 N N . ASP B 1 163 ? 9.969 -32.281 -10.867 1 98.19 163 ASP B N 1
ATOM 3595 C CA . ASP B 1 163 ? 9.117 -32.594 -12.008 1 98.19 163 ASP B CA 1
ATOM 3596 C C . ASP B 1 163 ? 7.637 -32.406 -11.656 1 98.19 163 ASP B C 1
ATOM 3598 O O . ASP B 1 163 ? 6.801 -33.219 -12.07 1 98.19 163 ASP B O 1
ATOM 3602 N N . VAL B 1 164 ? 7.383 -31.422 -10.859 1 98.25 164 VAL B N 1
ATOM 3603 C CA . VAL B 1 164 ? 6.027 -31.203 -10.367 1 98.25 164 VAL B CA 1
ATOM 3604 C C . VAL B 1 164 ? 5.344 -30.125 -11.203 1 98.25 164 VAL B C 1
ATOM 3606 O O . VAL B 1 164 ? 5.934 -29.078 -11.484 1 98.25 164 VAL B O 1
ATOM 3609 N N . TYR B 1 165 ? 4.184 -30.406 -11.656 1 98.25 165 TYR B N 1
ATOM 3610 C CA . TYR B 1 165 ? 3.246 -29.5 -12.328 1 98.25 165 TYR B CA 1
ATOM 3611 C C . TYR B 1 165 ? 1.884 -29.547 -11.641 1 98.25 165 TYR B C 1
ATOM 3613 O O . TYR B 1 165 ? 1.184 -30.547 -11.688 1 98.25 165 TYR B O 1
ATOM 3621 N N . LEU B 1 166 ? 1.543 -28.422 -10.93 1 98.06 166 LEU B N 1
ATOM 3622 C CA . LEU B 1 166 ? 0.369 -28.406 -10.062 1 98.06 166 LEU B CA 1
ATOM 3623 C C . LEU B 1 166 ? -0.538 -27.234 -10.391 1 98.06 166 LEU B C 1
ATOM 3625 O O . LEU B 1 166 ? -0.056 -26.125 -10.641 1 98.06 166 LEU B O 1
ATOM 3629 N N . GLY B 1 167 ? -1.85 -27.344 -10.422 1 97.5 167 GLY B N 1
ATOM 3630 C CA . GLY B 1 167 ? -2.865 -26.328 -10.648 1 97.5 167 GLY B CA 1
ATOM 3631 C C . GLY B 1 167 ? -4.258 -26.891 -10.812 1 97.5 167 GLY B C 1
ATOM 3632 O O . GLY B 1 167 ? -4.559 -27.969 -10.297 1 97.5 167 GLY B O 1
ATOM 3633 N N . LEU B 1 168 ? -5.066 -26.125 -11.352 1 96.69 168 LEU B N 1
ATOM 3634 C CA . LEU B 1 168 ? -6.367 -26.625 -11.773 1 96.69 168 LEU B CA 1
ATOM 3635 C C . LEU B 1 168 ? -6.297 -27.188 -13.195 1 96.69 168 LEU B C 1
ATOM 3637 O O . LEU B 1 168 ? -6.066 -26.438 -14.148 1 96.69 168 LEU B O 1
ATOM 3641 N N . ARG B 1 169 ? -6.586 -28.391 -13.328 1 95 169 ARG B N 1
ATOM 3642 C CA . ARG B 1 169 ? -6.402 -29.078 -14.602 1 95 169 ARG B CA 1
ATOM 3643 C C . ARG B 1 169 ? -7.516 -28.719 -15.578 1 95 169 ARG B C 1
ATOM 3645 O O . ARG B 1 169 ? -8.688 -28.656 -15.195 1 95 169 ARG B O 1
ATOM 3652 N N . VAL B 1 170 ? -7.105 -28.562 -16.797 1 93.25 170 VAL B N 1
ATOM 3653 C CA . VAL B 1 170 ? -8.016 -28.359 -17.906 1 93.25 170 VAL B CA 1
ATOM 3654 C C . VAL B 1 170 ? -7.746 -29.406 -19 1 93.25 170 VAL B C 1
ATOM 3656 O O . VAL B 1 170 ? -6.602 -29.578 -19.422 1 93.25 170 VAL B O 1
ATOM 3659 N N . PRO B 1 171 ? -8.766 -30.031 -19.562 1 90.38 171 PRO B N 1
ATOM 3660 C CA . PRO B 1 171 ? -10.156 -29.984 -19.109 1 90.38 171 PRO B CA 1
ATOM 3661 C C . PRO B 1 171 ? -10.344 -30.625 -17.734 1 90.38 171 PRO B C 1
ATOM 3663 O O . PRO B 1 171 ? -9.547 -31.469 -17.328 1 90.38 171 PRO B O 1
ATOM 3666 N N . CYS B 1 172 ? -11.43 -30.188 -17.219 1 86.25 172 CYS B N 1
ATOM 3667 C CA . CYS B 1 172 ? -11.758 -30.75 -15.914 1 86.25 172 CYS B CA 1
ATOM 3668 C C . CYS B 1 172 ? -12.086 -32.25 -16.031 1 86.25 172 CYS B C 1
ATOM 3670 O O . CYS B 1 172 ? -12.719 -32.656 -17.016 1 86.25 172 CYS B O 1
ATOM 3672 N N . TRP B 1 173 ? -11.656 -33.062 -15.18 1 73.38 173 TRP B N 1
ATOM 3673 C CA . TRP B 1 173 ? -12.008 -34.469 -15.023 1 73.38 173 TRP B CA 1
ATOM 3674 C C . TRP B 1 173 ? -11.539 -35.281 -16.234 1 73.38 173 TRP B C 1
ATOM 3676 O O . TRP B 1 173 ? -12.102 -36.344 -16.531 1 73.38 173 TRP B O 1
ATOM 3686 N N . GLY B 1 174 ? -10.688 -34.594 -16.922 1 67.88 174 GLY B N 1
ATOM 3687 C CA . GLY B 1 174 ? -10.188 -35.344 -18.062 1 67.88 174 GLY B CA 1
ATOM 3688 C C . GLY B 1 174 ? -9.453 -36.594 -17.656 1 67.88 174 GLY B C 1
ATOM 3689 O O . GLY B 1 174 ? -8.852 -36.656 -16.578 1 67.88 174 GLY B O 1
ATOM 3690 N N . LYS B 1 175 ? -9.766 -37.688 -18.391 1 65 175 LYS B N 1
ATOM 3691 C CA . LYS B 1 175 ? -9.25 -39.031 -18.109 1 65 175 LYS B CA 1
ATOM 3692 C C . LYS B 1 175 ? -7.777 -39.156 -18.5 1 65 175 LYS B C 1
ATOM 3694 O O . LYS B 1 175 ? -7.027 -39.938 -17.922 1 65 175 LYS B O 1
ATOM 3699 N N . ASP B 1 176 ? -7.465 -38.312 -19.531 1 64.44 176 ASP B N 1
ATOM 3700 C CA . ASP B 1 176 ? -6.086 -38.438 -20 1 64.44 176 ASP B CA 1
ATOM 3701 C C . ASP B 1 176 ? -5.145 -37.594 -19.156 1 64.44 176 ASP B C 1
ATOM 3703 O O . ASP B 1 176 ? -5.258 -36.344 -19.156 1 64.44 176 ASP B O 1
ATOM 3707 N N . GLU B 1 177 ? -4.367 -38.25 -18.328 1 62 177 GLU B N 1
ATOM 3708 C CA . GLU B 1 177 ? -3.533 -37.594 -17.312 1 62 177 GLU B CA 1
ATOM 3709 C C . GLU B 1 177 ? -2.457 -36.75 -17.953 1 62 177 GLU B C 1
ATOM 3711 O O . GLU B 1 177 ? -1.975 -35.781 -17.344 1 62 177 GLU B O 1
ATOM 3716 N N . VAL B 1 178 ? -2.25 -36.875 -19.281 1 65.12 178 VAL B N 1
ATOM 3717 C CA . VAL B 1 178 ? -1.048 -36.25 -19.812 1 65.12 178 VAL B CA 1
ATOM 3718 C C . VAL B 1 178 ? -1.435 -35.125 -20.766 1 65.12 178 VAL B C 1
ATOM 3720 O O . VAL B 1 178 ? -0.692 -34.156 -20.922 1 65.12 178 VAL B O 1
ATOM 3723 N N . SER B 1 179 ? -2.602 -35.062 -21.281 1 70.94 179 SER B N 1
ATOM 3724 C CA . SER B 1 179 ? -2.881 -34.156 -22.391 1 70.94 179 SER B CA 1
ATOM 3725 C C . SER B 1 179 ? -3.502 -32.844 -21.891 1 70.94 179 SER B C 1
ATOM 3727 O O . SER B 1 179 ? -3.615 -31.891 -22.641 1 70.94 179 SER B O 1
ATOM 3729 N N . GLY B 1 180 ? -3.439 -32.5 -20.766 1 89.12 180 GLY B N 1
ATOM 3730 C CA . GLY B 1 180 ? -4.051 -31.297 -20.25 1 89.12 180 GLY B CA 1
ATOM 3731 C C . GLY B 1 180 ? -3.037 -30.297 -19.734 1 89.12 180 GLY B C 1
ATOM 3732 O O . GLY B 1 180 ? -1.843 -30.406 -20.031 1 89.12 180 GLY B O 1
ATOM 3733 N N . PHE B 1 181 ? -3.514 -29.172 -19.453 1 95.44 181 PHE B N 1
ATOM 3734 C CA . PHE B 1 181 ? -2.684 -28.125 -18.875 1 95.44 181 PHE B CA 1
ATOM 3735 C C . PHE B 1 181 ? -3.328 -27.578 -17.609 1 95.44 181 PHE B C 1
ATOM 3737 O O . PHE B 1 181 ? -4.461 -27.938 -17.266 1 95.44 181 PHE B O 1
ATOM 3744 N N . MET B 1 182 ? -2.555 -26.891 -16.828 1 96.81 182 MET B N 1
ATOM 3745 C CA . MET B 1 182 ? -3.084 -26.234 -15.641 1 96.81 182 MET B CA 1
ATOM 3746 C C . MET B 1 182 ? -3.586 -24.828 -15.961 1 96.81 182 MET B C 1
ATOM 3748 O O . MET B 1 182 ? -2.922 -24.078 -16.672 1 96.81 182 MET B O 1
ATOM 3752 N N . SER B 1 183 ? -4.691 -24.469 -15.445 1 96.69 183 SER B N 1
ATOM 3753 C CA . SER B 1 183 ? -5.422 -23.234 -15.727 1 96.69 183 SER B CA 1
ATOM 3754 C C . SER B 1 183 ? -4.559 -22 -15.453 1 96.69 183 SER B C 1
ATOM 3756 O O . SER B 1 183 ? -3.773 -21.984 -14.508 1 96.69 183 SER B O 1
ATOM 3758 N N . GLY B 1 184 ? -4.898 -20.906 -16.156 1 97.38 184 GLY B N 1
ATOM 3759 C CA . GLY B 1 184 ? -4.18 -19.656 -16.062 1 97.38 184 GLY B CA 1
ATOM 3760 C C . GLY B 1 184 ? -4.461 -18.891 -14.781 1 97.38 184 GLY B C 1
ATOM 3761 O O . GLY B 1 184 ? -3.818 -17.875 -14.492 1 97.38 184 GLY B O 1
ATOM 3762 N N . MET B 1 185 ? -5.461 -19.359 -14.039 1 97.5 185 MET B N 1
ATOM 3763 C CA . MET B 1 185 ? -5.684 -18.719 -12.75 1 97.5 185 MET B CA 1
ATOM 3764 C C . MET B 1 185 ? -4.426 -18.766 -11.891 1 97.5 185 MET B C 1
ATOM 3766 O O . MET B 1 185 ? -4.195 -17.859 -11.078 1 97.5 185 MET B O 1
ATOM 3770 N N . GLY B 1 186 ? -3.672 -19.844 -12.047 1 98.38 186 GLY B N 1
ATOM 3771 C CA . GLY B 1 186 ? -2.387 -20.031 -11.391 1 98.38 186 GLY B CA 1
ATOM 3772 C C . GLY B 1 186 ? -1.904 -21.469 -11.414 1 98.38 186 GLY B C 1
ATOM 3773 O O . GLY B 1 186 ? -2.701 -22.391 -11.281 1 98.38 186 GLY B O 1
ATOM 3774 N N . TYR B 1 187 ? -0.648 -21.625 -11.594 1 98.69 187 TYR B N 1
ATOM 3775 C CA . TYR B 1 187 ? -0.059 -22.953 -11.578 1 98.69 187 TYR B CA 1
ATOM 3776 C C . TYR B 1 187 ? 1.374 -22.922 -11.062 1 98.69 187 TYR B C 1
ATOM 3778 O O . TYR B 1 187 ? 1.979 -21.844 -10.977 1 98.69 187 TYR B O 1
ATOM 3786 N N . LEU B 1 188 ? 1.822 -24.047 -10.68 1 98.69 188 LEU B N 1
ATOM 3787 C CA . LEU B 1 188 ? 3.086 -24.203 -9.977 1 98.69 188 LEU B CA 1
ATOM 3788 C C . LEU B 1 188 ? 3.998 -25.188 -10.695 1 98.69 188 LEU B C 1
ATOM 3790 O O . LEU B 1 188 ? 3.543 -26.234 -11.156 1 98.69 188 LEU B O 1
ATOM 3794 N N . LEU B 1 189 ? 5.285 -24.828 -10.805 1 98.62 189 LEU B N 1
ATOM 3795 C CA . LEU B 1 189 ? 6.336 -25.703 -11.328 1 98.62 189 LEU B CA 1
ATOM 3796 C C . LEU B 1 189 ? 7.434 -25.906 -10.289 1 98.62 189 LEU B C 1
ATOM 3798 O O . LEU B 1 189 ? 7.812 -24.969 -9.578 1 98.62 189 LEU B O 1
ATOM 3802 N N . SER B 1 190 ? 7.922 -27.141 -10.211 1 98.25 190 SER B N 1
ATOM 3803 C CA . SER B 1 190 ? 9.141 -27.344 -9.438 1 98.25 190 SER B CA 1
ATOM 3804 C C . SER B 1 190 ? 10.32 -26.625 -10.07 1 98.25 190 SER B C 1
ATOM 3806 O O . SER B 1 190 ? 10.336 -26.375 -11.273 1 98.25 190 SER B O 1
ATOM 3808 N N . TRP B 1 191 ? 11.297 -26.328 -9.273 1 97.5 191 TRP B N 1
ATOM 3809 C CA . TRP B 1 191 ? 12.43 -25.5 -9.688 1 97.5 191 TRP B CA 1
ATOM 3810 C C . TRP B 1 191 ? 13.172 -26.141 -10.859 1 97.5 191 TRP B C 1
ATOM 3812 O O . TRP B 1 191 ? 13.641 -25.438 -11.758 1 97.5 191 TRP B O 1
ATOM 3822 N N . ASP B 1 192 ? 13.281 -27.469 -10.875 1 97.06 192 ASP B N 1
ATOM 3823 C CA . ASP B 1 192 ? 13.992 -28.141 -11.953 1 97.06 192 ASP B CA 1
ATOM 3824 C C . ASP B 1 192 ? 13.32 -27.891 -13.305 1 97.06 192 ASP B C 1
ATOM 3826 O O . ASP B 1 192 ? 14 -27.781 -14.328 1 97.06 192 ASP B O 1
ATOM 3830 N N . LEU B 1 193 ? 12.016 -27.812 -13.289 1 97.88 193 LEU B N 1
ATOM 3831 C CA . LEU B 1 193 ? 11.312 -27.484 -14.523 1 97.88 193 LEU B CA 1
ATOM 3832 C C . LEU B 1 193 ? 11.594 -26.047 -14.953 1 97.88 193 LEU B C 1
ATOM 3834 O O . LEU B 1 193 ? 11.711 -25.766 -16.156 1 97.88 193 LEU B O 1
ATOM 3838 N N . VAL B 1 194 ? 11.695 -25.141 -14.016 1 97.88 194 VAL B N 1
ATOM 3839 C CA . VAL B 1 194 ? 12.031 -23.75 -14.305 1 97.88 194 VAL B CA 1
ATOM 3840 C C . VAL B 1 194 ? 13.422 -23.672 -14.922 1 97.88 194 VAL B C 1
ATOM 3842 O O . VAL B 1 194 ? 13.633 -22.969 -15.914 1 97.88 194 VAL B O 1
ATOM 3845 N N . GLU B 1 195 ? 14.344 -24.406 -14.398 1 97 195 GLU B N 1
ATOM 3846 C CA . GLU B 1 195 ? 15.688 -24.453 -14.953 1 97 195 GLU B CA 1
ATOM 3847 C C . GLU B 1 195 ? 15.68 -25.016 -16.375 1 97 195 GLU B C 1
ATOM 3849 O O . GLU B 1 195 ? 16.391 -24.5 -17.25 1 97 195 GLU B O 1
ATOM 3854 N N . TRP B 1 196 ? 14.898 -26.016 -16.547 1 97.44 196 TRP B N 1
ATOM 3855 C CA . TRP B 1 196 ? 14.781 -26.609 -17.875 1 97.44 196 TRP B CA 1
ATOM 3856 C C . TRP B 1 196 ? 14.219 -25.609 -18.875 1 97.44 196 TRP B C 1
ATOM 3858 O O . TRP B 1 196 ? 14.727 -25.469 -19.984 1 97.44 196 TRP B O 1
ATOM 3868 N N . ILE B 1 197 ? 13.203 -24.906 -18.5 1 97.56 197 ILE B N 1
ATOM 3869 C CA . ILE B 1 197 ? 12.57 -23.906 -19.359 1 97.56 197 ILE B CA 1
ATOM 3870 C C . ILE B 1 197 ? 13.602 -22.875 -19.797 1 97.56 197 ILE B C 1
ATOM 3872 O O . ILE B 1 197 ? 13.586 -22.438 -20.953 1 97.56 197 ILE B O 1
ATOM 3876 N N . ALA B 1 198 ? 14.477 -22.5 -18.953 1 96.25 198 ALA B N 1
ATOM 3877 C CA . ALA B 1 198 ? 15.469 -21.453 -19.203 1 96.25 198 ALA B CA 1
ATOM 3878 C C . ALA B 1 198 ? 16.422 -21.859 -20.312 1 96.25 198 ALA B C 1
ATOM 3880 O O . ALA B 1 198 ? 17.031 -21.016 -20.953 1 96.25 198 ALA B O 1
ATOM 3881 N N . THR B 1 199 ? 16.516 -23.156 -20.625 1 96.38 199 THR B N 1
ATOM 3882 C CA . THR B 1 199 ? 17.562 -23.594 -21.562 1 96.38 199 THR B CA 1
ATOM 3883 C C . THR B 1 199 ? 16.969 -24.422 -22.688 1 96.38 199 THR B C 1
ATOM 3885 O O . THR B 1 199 ? 17.672 -24.797 -23.625 1 96.38 199 THR B O 1
ATOM 3888 N N . SER B 1 200 ? 15.742 -24.672 -22.656 1 97.12 200 SER B N 1
ATOM 3889 C CA . SER B 1 200 ? 15.117 -25.609 -23.578 1 97.12 200 SER B CA 1
ATOM 3890 C C . SER B 1 200 ? 14.852 -24.984 -24.938 1 97.12 200 SER B C 1
ATOM 3892 O O . SER B 1 200 ? 14.234 -23.922 -25.031 1 97.12 200 SER B O 1
ATOM 3894 N N . GLU B 1 201 ? 15.188 -25.672 -25.953 1 95 201 GLU B N 1
ATOM 3895 C CA . GLU B 1 201 ? 14.891 -25.25 -27.312 1 95 201 GLU B CA 1
ATOM 3896 C C . GLU B 1 201 ? 13.406 -25.422 -27.641 1 95 201 GLU B C 1
ATOM 3898 O O . GLU B 1 201 ? 12.836 -24.625 -28.391 1 95 201 GLU B O 1
ATOM 3903 N N . VAL B 1 202 ? 12.867 -26.438 -27.078 1 93.94 202 VAL B N 1
ATOM 3904 C CA . VAL B 1 202 ? 11.438 -26.703 -27.25 1 93.94 202 VAL B CA 1
ATOM 3905 C C . VAL B 1 202 ? 10.633 -25.484 -26.812 1 93.94 202 VAL B C 1
ATOM 3907 O O . VAL B 1 202 ? 9.727 -25.047 -27.531 1 93.94 202 VAL B O 1
ATOM 3910 N N . VAL B 1 203 ? 10.977 -24.906 -25.703 1 96.12 203 VAL B N 1
ATOM 3911 C CA . VAL B 1 203 ? 10.266 -23.781 -25.125 1 96.12 203 VAL B CA 1
ATOM 3912 C C . VAL B 1 203 ? 10.523 -22.516 -25.938 1 96.12 203 VAL B C 1
ATOM 3914 O O . VAL B 1 203 ? 9.594 -21.766 -26.234 1 96.12 203 VAL B O 1
ATOM 3917 N N . ARG B 1 204 ? 11.656 -22.297 -26.406 1 93.75 204 ARG B N 1
ATOM 3918 C CA . ARG B 1 204 ? 12.07 -21.094 -27.125 1 93.75 204 ARG B CA 1
ATOM 3919 C C . ARG B 1 204 ? 11.312 -20.953 -28.438 1 93.75 204 ARG B C 1
ATOM 3921 O O . ARG B 1 204 ? 11.094 -19.844 -28.922 1 93.75 204 ARG B O 1
ATOM 3928 N N . LYS B 1 205 ? 10.867 -22.031 -28.953 1 92.38 205 LYS B N 1
ATOM 3929 C CA . LYS B 1 205 ? 10.188 -22.016 -30.234 1 92.38 205 LYS B CA 1
ATOM 3930 C C . LYS B 1 205 ? 8.695 -21.75 -30.078 1 92.38 205 LYS B C 1
ATOM 3932 O O . LYS B 1 205 ? 7.988 -21.516 -31.062 1 92.38 205 LYS B O 1
ATOM 3937 N N . LYS B 1 206 ? 8.219 -21.75 -28.859 1 92.38 206 LYS B N 1
ATOM 3938 C CA . LYS B 1 206 ? 6.785 -21.641 -28.594 1 92.38 206 LYS B CA 1
ATOM 3939 C C . LYS B 1 206 ? 6.516 -20.688 -27.422 1 92.38 206 LYS B C 1
ATOM 3941 O O . LYS B 1 206 ? 5.777 -21.016 -26.5 1 92.38 206 LYS B O 1
ATOM 3946 N N . MET B 1 207 ? 6.957 -19.516 -27.547 1 89.31 207 MET B N 1
ATOM 3947 C CA . MET B 1 207 ? 6.918 -18.594 -26.422 1 89.31 207 MET B CA 1
ATOM 3948 C C . MET B 1 207 ? 5.617 -17.797 -26.406 1 89.31 207 MET B C 1
ATOM 3950 O O . MET B 1 207 ? 5.227 -17.25 -25.375 1 89.31 207 MET B O 1
ATOM 3954 N N . LYS B 1 208 ? 4.945 -17.719 -27.594 1 91.69 208 LYS B N 1
ATOM 3955 C CA . LYS B 1 208 ? 3.803 -16.812 -27.719 1 91.69 208 LYS B CA 1
ATOM 3956 C C . LYS B 1 208 ? 2.492 -17.594 -27.75 1 91.69 208 LYS B C 1
ATOM 3958 O O . LYS B 1 208 ? 2.42 -18.672 -28.344 1 91.69 208 LYS B O 1
ATOM 3963 N N . GLY B 1 209 ? 1.471 -17.016 -27.094 1 94.56 209 GLY B N 1
ATOM 3964 C CA . GLY B 1 209 ? 0.157 -17.625 -27 1 94.56 209 GLY B CA 1
ATOM 3965 C C . GLY B 1 209 ? -0.406 -17.609 -25.594 1 94.56 209 GLY B C 1
ATOM 3966 O O . GLY B 1 209 ? 0.228 -17.078 -24.672 1 94.56 209 GLY B O 1
ATOM 3967 N N . PRO B 1 210 ? -1.647 -18.156 -25.469 1 95.81 210 PRO B N 1
ATOM 3968 C CA . PRO B 1 210 ? -2.158 -18.266 -24.109 1 95.81 210 PRO B CA 1
ATOM 3969 C C . PRO B 1 210 ? -1.205 -19 -23.172 1 95.81 210 PRO B C 1
ATOM 3971 O O . PRO B 1 210 ? -0.894 -20.172 -23.422 1 95.81 210 PRO B O 1
ATOM 3974 N N . GLU B 1 211 ? -0.749 -18.328 -22.219 1 96.19 211 GLU B N 1
ATOM 3975 C CA . GLU B 1 211 ? 0.445 -18.734 -21.484 1 96.19 211 GLU B CA 1
ATOM 3976 C C . GLU B 1 211 ? 0.233 -20.094 -20.797 1 96.19 211 GLU B C 1
ATOM 3978 O O . GLU B 1 211 ? 1.164 -20.891 -20.688 1 96.19 211 GLU B O 1
ATOM 3983 N N . ASP B 1 212 ? -1.015 -20.438 -20.25 1 96.25 212 ASP B N 1
ATOM 3984 C CA . ASP B 1 212 ? -1.246 -21.703 -19.562 1 96.25 212 ASP B CA 1
ATOM 3985 C C . ASP B 1 212 ? -1.272 -22.875 -20.531 1 96.25 212 ASP B C 1
ATOM 3987 O O . ASP B 1 212 ? -0.699 -23.922 -20.266 1 96.25 212 ASP B O 1
ATOM 3991 N N . ILE B 1 213 ? -1.839 -22.625 -21.688 1 95.44 213 ILE B N 1
ATOM 3992 C CA . ILE B 1 213 ? -1.849 -23.641 -22.75 1 95.44 213 ILE B CA 1
ATOM 3993 C C . ILE B 1 213 ? -0.422 -23.906 -23.219 1 95.44 213 ILE B C 1
ATOM 3995 O O . ILE B 1 213 ? -0.016 -25.047 -23.391 1 95.44 213 ILE B O 1
ATOM 3999 N N . MET B 1 214 ? 0.343 -22.844 -23.391 1 95.94 214 MET B N 1
ATOM 4000 C CA . MET B 1 214 ? 1.721 -22.969 -23.859 1 95.94 214 MET B CA 1
ATOM 4001 C C . MET B 1 214 ? 2.568 -23.734 -22.859 1 95.94 214 MET B C 1
ATOM 4003 O O . MET B 1 214 ? 3.344 -24.625 -23.219 1 95.94 214 MET B O 1
ATOM 4007 N N . THR B 1 215 ? 2.398 -23.453 -21.594 1 97.06 215 THR B N 1
ATOM 4008 C CA . THR B 1 215 ? 3.162 -24.141 -20.562 1 97.06 215 THR B CA 1
ATOM 4009 C C . THR B 1 215 ? 2.855 -25.641 -20.578 1 97.06 215 THR B C 1
ATOM 4011 O O . THR B 1 215 ? 3.77 -26.469 -20.516 1 97.06 215 THR B O 1
ATOM 4014 N N . GLY B 1 216 ? 1.569 -25.969 -20.656 1 96.06 216 GLY B N 1
ATOM 4015 C CA . GLY B 1 216 ? 1.199 -27.375 -20.797 1 96.06 216 GLY B CA 1
ATOM 4016 C C . GLY B 1 216 ? 1.812 -28.031 -22.016 1 96.06 216 GLY B C 1
ATOM 4017 O O . GLY B 1 216 ? 2.307 -29.156 -21.938 1 96.06 216 GLY B O 1
ATOM 4018 N N . ALA B 1 217 ? 1.823 -27.328 -23.094 1 95.06 217 ALA B N 1
ATOM 4019 C CA . ALA B 1 217 ? 2.357 -27.859 -24.344 1 95.06 217 ALA B CA 1
ATOM 4020 C C . ALA B 1 217 ? 3.857 -28.125 -24.234 1 95.06 217 ALA B C 1
ATOM 4022 O O . ALA B 1 217 ? 4.355 -29.125 -24.734 1 95.06 217 ALA B O 1
ATOM 4023 N N . TRP B 1 218 ? 4.605 -27.141 -23.625 1 97.19 218 TRP B N 1
ATOM 4024 C CA . TRP B 1 218 ? 6.039 -27.328 -23.406 1 97.19 218 TRP B CA 1
ATOM 4025 C C . TRP B 1 218 ? 6.312 -28.641 -22.688 1 97.19 218 TRP B C 1
ATOM 4027 O O . TRP B 1 218 ? 7.125 -29.453 -23.141 1 97.19 218 TRP B O 1
ATOM 4037 N N . LEU B 1 219 ? 5.605 -28.875 -21.625 1 96.81 219 LEU B N 1
ATOM 4038 C CA . LEU B 1 219 ? 5.844 -30.016 -20.75 1 96.81 219 LEU B CA 1
ATOM 4039 C C . LEU B 1 219 ? 5.43 -31.312 -21.438 1 96.81 219 LEU B C 1
ATOM 4041 O O . LEU B 1 219 ? 6.148 -32.312 -21.359 1 96.81 219 LEU B O 1
ATOM 4045 N N . ASN B 1 220 ? 4.324 -31.297 -22.109 1 94.62 220 ASN B N 1
ATOM 4046 C CA . ASN B 1 220 ? 3.84 -32.469 -22.812 1 94.62 220 ASN B CA 1
ATOM 4047 C C . ASN B 1 220 ? 4.809 -32.906 -23.906 1 94.62 220 ASN B C 1
ATOM 4049 O O . ASN B 1 220 ? 5.133 -34.094 -24.031 1 94.62 220 ASN B O 1
ATOM 4053 N N . GLU B 1 221 ? 5.23 -32 -24.656 1 94.56 221 GLU B N 1
ATOM 4054 C CA . GLU B 1 221 ? 6.117 -32.312 -25.766 1 94.56 221 GLU B CA 1
ATOM 4055 C C . GLU B 1 221 ? 7.449 -32.875 -25.281 1 94.56 221 GLU B C 1
ATOM 4057 O O . GLU B 1 221 ? 8.016 -33.781 -25.906 1 94.56 221 GLU B O 1
ATOM 4062 N N . ALA B 1 222 ? 7.934 -32.375 -24.203 1 96.06 222 ALA B N 1
ATOM 4063 C CA . ALA B 1 222 ? 9.25 -32.75 -23.703 1 96.06 222 ALA B CA 1
ATOM 4064 C C . ALA B 1 222 ? 9.133 -33.938 -22.75 1 96.06 222 ALA B C 1
ATOM 4066 O O . ALA B 1 222 ? 10.148 -34.5 -22.297 1 96.06 222 ALA B O 1
ATOM 4067 N N . GLY B 1 223 ? 7.91 -34.375 -22.375 1 94.88 223 GLY B N 1
ATOM 4068 C CA . GLY B 1 223 ? 7.727 -35.438 -21.406 1 94.88 223 GLY B CA 1
ATOM 4069 C C . GLY B 1 223 ? 8.18 -35.062 -20.016 1 94.88 223 GLY B C 1
ATOM 4070 O O . GLY B 1 223 ? 8.812 -35.875 -19.328 1 94.88 223 GLY B O 1
ATOM 4071 N N . ARG B 1 224 ? 7.91 -33.812 -19.672 1 96.44 224 ARG B N 1
ATOM 4072 C CA . ARG B 1 224 ? 8.266 -33.312 -18.359 1 96.44 224 ARG B CA 1
ATOM 4073 C C . ARG B 1 224 ? 7.016 -32.938 -17.562 1 96.44 224 ARG B C 1
ATOM 4075 O O . ARG B 1 224 ? 5.902 -32.969 -18.094 1 96.44 224 ARG B O 1
ATOM 4082 N N . GLY B 1 225 ? 7.238 -32.656 -16.344 1 96.38 225 GLY B N 1
ATOM 4083 C CA . GLY B 1 225 ? 6.09 -32.375 -15.492 1 96.38 225 GLY B CA 1
ATOM 4084 C C . GLY B 1 225 ? 5.164 -33.562 -15.32 1 96.38 225 GLY B C 1
ATOM 4085 O O . GLY B 1 225 ? 3.945 -33.438 -15.461 1 96.38 225 GLY B O 1
ATOM 4086 N N . ARG B 1 226 ? 5.699 -34.656 -15.086 1 94.62 226 ARG B N 1
ATOM 4087 C CA . ARG B 1 226 ? 4.922 -35.906 -15.039 1 94.62 226 ARG B CA 1
ATOM 4088 C C . ARG B 1 226 ? 4.227 -36.062 -13.688 1 94.62 226 ARG B C 1
ATOM 4090 O O . ARG B 1 226 ? 3.207 -36.75 -13.586 1 94.62 226 ARG B O 1
ATOM 4097 N N . ASN B 1 227 ? 4.852 -35.5 -12.664 1 95.44 227 ASN B N 1
ATOM 4098 C CA . ASN B 1 227 ? 4.141 -35.406 -11.398 1 95.44 227 ASN B CA 1
ATOM 4099 C C . ASN B 1 227 ? 3.117 -34.281 -11.391 1 95.44 227 ASN B C 1
ATOM 4101 O O . ASN B 1 227 ? 3.443 -33.125 -11.047 1 95.44 227 ASN B O 1
ATOM 4105 N N . ARG B 1 228 ? 1.943 -34.656 -11.812 1 95.12 228 ARG B N 1
ATOM 4106 C CA . ARG B 1 228 ? 0.878 -33.688 -11.945 1 95.12 228 ARG B CA 1
ATOM 4107 C C . ARG B 1 228 ? -0.128 -33.781 -10.805 1 95.12 228 ARG B C 1
ATOM 4109 O O . ARG B 1 228 ? -0.509 -34.906 -10.422 1 95.12 228 ARG B O 1
ATOM 4116 N N . PHE B 1 229 ? -0.449 -32.688 -10.281 1 95.44 229 PHE B N 1
ATOM 4117 C CA . PHE B 1 229 ? -1.389 -32.656 -9.164 1 95.44 229 PHE B CA 1
ATOM 4118 C C . PHE B 1 229 ? -2.518 -31.672 -9.43 1 95.44 229 PHE B C 1
ATOM 4120 O O . PHE B 1 229 ? -2.283 -30.469 -9.5 1 95.44 229 PHE B O 1
ATOM 4127 N N . ASP B 1 230 ? -3.703 -32.219 -9.617 1 95.06 230 ASP B N 1
ATOM 4128 C CA . ASP B 1 230 ? -4.91 -31.406 -9.805 1 95.06 230 ASP B CA 1
ATOM 4129 C C . ASP B 1 230 ? -5.469 -30.922 -8.469 1 95.06 230 ASP B C 1
ATOM 4131 O O . ASP B 1 230 ? -5.75 -31.734 -7.582 1 95.06 230 ASP B O 1
ATOM 4135 N N . MET B 1 231 ? -5.691 -29.641 -8.328 1 95.5 231 MET B N 1
ATOM 4136 C CA . MET B 1 231 ? -6.129 -29.062 -7.062 1 95.5 231 MET B CA 1
ATOM 4137 C C . MET B 1 231 ? -7.637 -28.828 -7.062 1 95.5 231 MET B C 1
ATOM 4139 O O . MET B 1 231 ? -8.18 -28.234 -6.133 1 95.5 231 MET B O 1
ATOM 4143 N N . ASN B 1 232 ? -8.266 -29.281 -8.156 1 93.25 232 ASN B N 1
ATOM 4144 C CA . ASN B 1 232 ? -9.727 -29.281 -8.086 1 93.25 232 ASN B CA 1
ATOM 4145 C C . ASN B 1 232 ? -10.227 -30.078 -6.883 1 93.25 232 ASN B C 1
ATOM 4147 O O . ASN B 1 232 ? -9.781 -31.188 -6.633 1 93.25 232 ASN B O 1
ATOM 4151 N N . PRO B 1 233 ? -11.164 -29.484 -6.098 1 95.44 233 PRO B N 1
ATOM 4152 C CA . PRO B 1 233 ? -11.914 -28.219 -6.242 1 95.44 233 PRO B CA 1
ATOM 4153 C C . PRO B 1 233 ? -11.344 -27.094 -5.375 1 95.44 233 PRO B C 1
ATOM 4155 O O . PRO B 1 233 ? -12.062 -26.172 -5.012 1 95.44 233 PRO B O 1
ATOM 4158 N N . ARG B 1 234 ? -10.062 -27.172 -4.984 1 97.88 234 ARG B N 1
ATOM 4159 C CA . ARG B 1 234 ? -9.492 -26.266 -3.998 1 97.88 234 ARG B CA 1
ATOM 4160 C C . ARG B 1 234 ? -9.023 -24.969 -4.652 1 97.88 234 ARG B C 1
ATOM 4162 O O . ARG B 1 234 ? -8.594 -24.031 -3.967 1 97.88 234 ARG B O 1
ATOM 4169 N N . MET B 1 235 ? -8.992 -24.906 -5.965 1 98.12 235 MET B N 1
ATOM 4170 C CA . MET B 1 235 ? -8.781 -23.703 -6.773 1 98.12 235 MET B CA 1
ATOM 4171 C C . MET B 1 235 ? -9.977 -23.438 -7.68 1 98.12 235 MET B C 1
ATOM 4173 O O . MET B 1 235 ? -10.43 -24.344 -8.398 1 98.12 235 MET B O 1
ATOM 4177 N N . TYR B 1 236 ? -10.469 -22.281 -7.637 1 98.12 236 TYR B N 1
ATOM 4178 C CA . TYR B 1 236 ? -11.711 -22.047 -8.367 1 98.12 236 TYR B CA 1
ATOM 4179 C C . TYR B 1 236 ? -11.945 -20.562 -8.586 1 98.12 236 TYR B C 1
ATOM 4181 O O . TYR B 1 236 ? -11.25 -19.719 -7.996 1 98.12 236 TYR B O 1
ATOM 4189 N N . ASP B 1 237 ? -12.891 -20.203 -9.43 1 98.12 237 ASP B N 1
ATOM 4190 C CA . ASP B 1 237 ? -13.297 -18.828 -9.703 1 98.12 237 ASP B CA 1
ATOM 4191 C C . ASP B 1 237 ? -14.227 -18.312 -8.609 1 98.12 237 ASP B C 1
ATOM 4193 O O . ASP B 1 237 ? -14.945 -19.078 -7.977 1 98.12 237 ASP B O 1
ATOM 4197 N N . TYR B 1 238 ? -14.148 -17.016 -8.445 1 98.56 238 TYR B N 1
ATOM 4198 C CA . TYR B 1 238 ? -15.078 -16.344 -7.551 1 98.56 238 TYR B CA 1
ATOM 4199 C C . TYR B 1 238 ? -16.516 -16.781 -7.828 1 98.56 238 TYR B C 1
ATOM 4201 O O . TYR B 1 238 ? -16.922 -16.891 -8.992 1 98.56 238 TYR B O 1
ATOM 4209 N N . PRO B 1 239 ? -17.344 -16.984 -6.797 1 96.75 239 PRO B N 1
ATOM 4210 C CA . PRO B 1 239 ? -18.672 -17.578 -6.977 1 96.75 239 PRO B CA 1
ATOM 4211 C C . PRO B 1 239 ? -19.688 -16.578 -7.527 1 96.75 239 PRO B C 1
ATOM 4213 O O . PRO B 1 239 ? -20.5 -16.031 -6.773 1 96.75 239 PRO B O 1
ATOM 4216 N N . GLU B 1 240 ? -19.531 -16.359 -8.766 1 93.81 240 GLU B N 1
ATOM 4217 C CA . GLU B 1 240 ? -20.516 -15.547 -9.477 1 93.81 240 GLU B CA 1
ATOM 4218 C C . GLU B 1 240 ? -21.172 -16.344 -10.602 1 93.81 240 GLU B C 1
ATOM 4220 O O . GLU B 1 240 ? -20.547 -16.625 -11.625 1 93.81 240 GLU B O 1
ATOM 4225 N N . GLY B 1 241 ? -22.422 -16.828 -10.422 1 90.88 241 GLY B N 1
ATOM 4226 C CA . GLY B 1 241 ? -23.125 -17.656 -11.391 1 90.88 241 GLY B CA 1
ATOM 4227 C C . GLY B 1 241 ? -23.312 -19.094 -10.938 1 90.88 241 GLY B C 1
ATOM 4228 O O . GLY B 1 241 ? -23.047 -19.406 -9.773 1 90.88 241 GLY B O 1
ATOM 4229 N N . PRO B 1 242 ? -23.672 -19.953 -11.859 1 93.19 242 PRO B N 1
ATOM 4230 C CA . PRO B 1 242 ? -23.891 -21.359 -11.5 1 93.19 242 PRO B CA 1
ATOM 4231 C C . PRO B 1 242 ? -22.578 -22.109 -11.25 1 93.19 242 PRO B C 1
ATOM 4233 O O . PRO B 1 242 ? -21.547 -21.75 -11.812 1 93.19 242 PRO B O 1
ATOM 4236 N N . ASP B 1 243 ? -22.688 -23.141 -10.516 1 93.69 243 ASP B N 1
ATOM 4237 C CA . ASP B 1 243 ? -21.516 -23.984 -10.219 1 93.69 243 ASP B CA 1
ATOM 4238 C C . ASP B 1 243 ? -21.047 -24.734 -11.461 1 93.69 243 ASP B C 1
ATOM 4240 O O . ASP B 1 243 ? -21.875 -25.203 -12.25 1 93.69 243 ASP B O 1
ATOM 4244 N N . THR B 1 244 ? -19.781 -24.734 -11.641 1 92.62 244 THR B N 1
ATOM 4245 C CA . THR B 1 244 ? -19.078 -25.531 -12.633 1 92.62 244 THR B CA 1
ATOM 4246 C C . THR B 1 244 ? -17.859 -26.203 -12.023 1 92.62 244 THR B C 1
ATOM 4248 O O . THR B 1 244 ? -17.625 -26.109 -10.812 1 92.62 244 THR B O 1
ATOM 4251 N N . CYS B 1 245 ? -17.156 -26.859 -12.797 1 89.81 245 CYS B N 1
ATOM 4252 C CA . CYS B 1 245 ? -15.914 -27.438 -12.328 1 89.81 245 CYS B CA 1
ATOM 4253 C C . CYS B 1 245 ? -14.898 -26.359 -11.961 1 89.81 245 CYS B C 1
ATOM 4255 O O . CYS B 1 245 ? -14.039 -26.578 -11.109 1 89.81 245 CYS B O 1
ATOM 4257 N N . PHE B 1 246 ? -15.086 -25.172 -12.469 1 92.5 246 PHE B N 1
ATOM 4258 C CA . PHE B 1 246 ? -14.133 -24.078 -12.273 1 92.5 246 PHE B CA 1
ATOM 4259 C C . PHE B 1 246 ? -14.664 -23.062 -11.266 1 92.5 246 PHE B C 1
ATOM 4261 O O . PHE B 1 246 ? -13.961 -22.125 -10.906 1 92.5 246 PHE B O 1
ATOM 4268 N N . ARG B 1 247 ? -15.883 -23.234 -10.953 1 95.69 247 ARG B N 1
ATOM 4269 C CA . ARG B 1 247 ? -16.531 -22.219 -10.141 1 95.69 247 ARG B CA 1
ATOM 4270 C C . ARG B 1 247 ? -17.516 -22.844 -9.148 1 95.69 247 ARG B C 1
ATOM 4272 O O . ARG B 1 247 ? -18.375 -23.625 -9.539 1 95.69 247 ARG B O 1
ATOM 4279 N N . HIS B 1 248 ? -17.406 -22.469 -7.965 1 96.62 248 HIS B N 1
ATOM 4280 C CA . HIS B 1 248 ? -18.328 -22.859 -6.906 1 96.62 248 HIS B CA 1
ATOM 4281 C C . HIS B 1 248 ? -18.219 -21.922 -5.703 1 96.62 248 HIS B C 1
ATOM 4283 O O . HIS B 1 248 ? -17.406 -21 -5.711 1 96.62 248 HIS B O 1
ATOM 4289 N N . GLY B 1 249 ? -19.078 -22.141 -4.703 1 97.19 249 GLY B N 1
ATOM 4290 C CA . GLY B 1 249 ? -19.031 -21.328 -3.506 1 97.19 249 GLY B CA 1
ATOM 4291 C C . GLY B 1 249 ? -17.734 -21.469 -2.725 1 97.19 249 GLY B C 1
ATOM 4292 O O . GLY B 1 249 ? -17 -22.438 -2.924 1 97.19 249 GLY B O 1
ATOM 4293 N N . PHE B 1 250 ? -17.531 -20.484 -1.872 1 98 250 PHE B N 1
ATOM 4294 C CA . PHE B 1 250 ? -16.344 -20.547 -1.023 1 98 250 PHE B CA 1
ATOM 4295 C C . PHE B 1 250 ? -16.359 -21.812 -0.173 1 98 250 PHE B C 1
ATOM 4297 O O . PHE B 1 250 ? -17.406 -22.219 0.332 1 98 250 PHE B O 1
ATOM 4304 N N . THR B 1 251 ? -15.219 -22.391 -0.033 1 97.25 251 THR B N 1
ATOM 4305 C CA . THR B 1 251 ? -15.062 -23.547 0.852 1 97.25 251 THR B CA 1
ATOM 4306 C C . THR B 1 251 ? -13.859 -23.359 1.768 1 97.25 251 THR B C 1
ATOM 4308 O O . THR B 1 251 ? -12.867 -22.734 1.385 1 97.25 251 THR B O 1
ATOM 4311 N N . PRO B 1 252 ? -13.844 -23.922 2.984 1 96.38 252 PRO B N 1
ATOM 4312 C CA . PRO B 1 252 ? -12.734 -23.75 3.928 1 96.38 252 PRO B CA 1
ATOM 4313 C C . PRO B 1 252 ? -11.422 -24.328 3.412 1 96.38 252 PRO B C 1
ATOM 4315 O O . PRO B 1 252 ? -10.344 -23.828 3.752 1 96.38 252 PRO B O 1
ATOM 4318 N N . ASP B 1 253 ? -11.531 -25.391 2.648 1 96.62 253 ASP B N 1
ATOM 4319 C CA . ASP B 1 253 ? -10.32 -26.031 2.137 1 96.62 253 ASP B CA 1
ATOM 4320 C C . ASP B 1 253 ? -9.922 -25.438 0.787 1 96.62 253 ASP B C 1
ATOM 4322 O O . ASP B 1 253 ? -9.719 -26.172 -0.182 1 96.62 253 ASP B O 1
ATOM 4326 N N . THR B 1 254 ? -9.828 -24.172 0.691 1 98.38 254 THR B N 1
ATOM 4327 C CA . THR B 1 254 ? -9.484 -23.438 -0.517 1 98.38 254 THR B CA 1
ATOM 4328 C C . THR B 1 254 ? -7.984 -23.156 -0.576 1 98.38 254 THR B C 1
ATOM 4330 O O . THR B 1 254 ? -7.371 -22.812 0.435 1 98.38 254 THR B O 1
ATOM 4333 N N . ILE B 1 255 ? -7.434 -23.344 -1.754 1 98.5 255 ILE B N 1
ATOM 4334 C CA . ILE B 1 255 ? -6.043 -22.969 -2.002 1 98.5 255 ILE B CA 1
ATOM 4335 C C . ILE B 1 255 ? -5.988 -21.641 -2.752 1 98.5 255 ILE B C 1
ATOM 4337 O O . ILE B 1 255 ? -5.129 -20.797 -2.475 1 98.5 255 ILE B O 1
ATOM 4341 N N . ALA B 1 256 ? -6.93 -21.453 -3.697 1 98.75 256 ALA B N 1
ATOM 4342 C CA . ALA B 1 256 ? -6.91 -20.203 -4.445 1 98.75 256 ALA B CA 1
ATOM 4343 C C . ALA B 1 256 ? -8.312 -19.828 -4.918 1 98.75 256 ALA B C 1
ATOM 4345 O O . ALA B 1 256 ? -9.102 -20.688 -5.293 1 98.75 256 ALA B O 1
ATOM 4346 N N . VAL B 1 257 ? -8.594 -18.578 -4.891 1 98.88 257 VAL B N 1
ATOM 4347 C CA . VAL B 1 257 ? -9.797 -18 -5.477 1 98.88 257 VAL B CA 1
ATOM 4348 C C . VAL B 1 257 ? -9.414 -17.031 -6.602 1 98.88 257 VAL B C 1
ATOM 4350 O O . VAL B 1 257 ? -8.641 -16.094 -6.387 1 98.88 257 VAL B O 1
ATOM 4353 N N . HIS B 1 258 ? -9.938 -17.266 -7.758 1 98.75 258 HIS B N 1
ATOM 4354 C CA . HIS B 1 258 ? -9.602 -16.516 -8.961 1 98.75 258 HIS B CA 1
ATOM 4355 C C . HIS B 1 258 ? -10.758 -15.609 -9.383 1 98.75 258 HIS B C 1
ATOM 4357 O O . HIS B 1 258 ? -11.875 -15.75 -8.883 1 98.75 258 HIS B O 1
ATOM 4363 N N . LYS B 1 259 ? -10.531 -14.625 -10.281 1 98.5 259 LYS B N 1
ATOM 4364 C CA . LYS B 1 259 ? -11.469 -13.672 -10.867 1 98.5 259 LYS B CA 1
ATOM 4365 C C . LYS B 1 259 ? -11.898 -12.617 -9.844 1 98.5 259 LYS B C 1
ATOM 4367 O O . LYS B 1 259 ? -13.062 -12.219 -9.805 1 98.5 259 LYS B O 1
ATOM 4372 N N . LEU B 1 260 ? -10.953 -12.305 -8.984 1 98.75 260 LEU B N 1
ATOM 4373 C CA . LEU B 1 260 ? -11.156 -11.164 -8.102 1 98.75 260 LEU B CA 1
ATOM 4374 C C . LEU B 1 260 ? -10.844 -9.859 -8.82 1 98.75 260 LEU B C 1
ATOM 4376 O O . LEU B 1 260 ? -9.789 -9.25 -8.586 1 98.75 260 LEU B O 1
ATOM 4380 N N . LYS B 1 261 ? -11.805 -9.383 -9.562 1 97.88 261 LYS B N 1
ATOM 4381 C CA . LYS B 1 261 ? -11.57 -8.344 -10.555 1 97.88 261 LYS B CA 1
ATOM 4382 C C . LYS B 1 261 ? -11.766 -6.957 -9.953 1 97.88 261 LYS B C 1
ATOM 4384 O O . LYS B 1 261 ? -11.328 -5.957 -10.523 1 97.88 261 LYS B O 1
ATOM 4389 N N . ASP B 1 262 ? -12.453 -6.883 -8.797 1 97.94 262 ASP B N 1
ATOM 4390 C CA . ASP B 1 262 ? -12.719 -5.582 -8.18 1 97.94 262 ASP B CA 1
ATOM 4391 C C . ASP B 1 262 ? -12.594 -5.66 -6.66 1 97.94 262 ASP B C 1
ATOM 4393 O O . ASP B 1 262 ? -12.438 -6.746 -6.098 1 97.94 262 ASP B O 1
ATOM 4397 N N . ASP B 1 263 ? -12.664 -4.539 -6.055 1 98.31 263 ASP B N 1
ATOM 4398 C CA . ASP B 1 263 ? -12.422 -4.426 -4.617 1 98.31 263 ASP B CA 1
ATOM 4399 C C . ASP B 1 263 ? -13.484 -5.184 -3.82 1 98.31 263 ASP B C 1
ATOM 4401 O O . ASP B 1 263 ? -13.18 -5.762 -2.773 1 98.31 263 ASP B O 1
ATOM 4405 N N . LEU B 1 264 ? -14.672 -5.105 -4.297 1 98.38 264 LEU B N 1
ATOM 4406 C CA . LEU B 1 264 ? -15.75 -5.766 -3.572 1 98.38 264 LEU B CA 1
ATOM 4407 C C . LEU B 1 264 ? -15.539 -7.277 -3.549 1 98.38 264 LEU B C 1
ATOM 4409 O O . LEU B 1 264 ? -15.711 -7.914 -2.506 1 98.38 264 LEU B O 1
ATOM 4413 N N . LYS B 1 265 ? -15.18 -7.891 -4.645 1 98.69 265 LYS B N 1
ATOM 4414 C CA . LYS B 1 265 ? -14.906 -9.328 -4.703 1 98.69 265 LYS B CA 1
ATOM 4415 C C . LYS B 1 265 ? -13.742 -9.703 -3.793 1 98.69 265 LYS B C 1
ATOM 4417 O O . LYS B 1 265 ? -13.789 -10.727 -3.104 1 98.69 265 LYS B O 1
ATOM 4422 N N . TRP B 1 266 ? -12.727 -8.883 -3.82 1 98.81 266 TRP B N 1
ATOM 4423 C CA . TRP B 1 266 ? -11.617 -9.094 -2.891 1 98.81 266 TRP B CA 1
ATOM 4424 C C . TRP B 1 266 ? -12.109 -9.031 -1.445 1 98.81 266 TRP B C 1
ATOM 4426 O O . TRP B 1 266 ? -11.812 -9.93 -0.648 1 98.81 266 TRP B O 1
ATOM 4436 N N . ALA B 1 267 ? -12.859 -8.023 -1.142 1 98.62 267 ALA B N 1
ATOM 4437 C CA . ALA B 1 267 ? -13.328 -7.82 0.227 1 98.62 267 ALA B CA 1
ATOM 4438 C C . ALA B 1 267 ? -14.164 -9.008 0.702 1 98.62 267 ALA B C 1
ATOM 4440 O O . ALA B 1 267 ? -13.953 -9.523 1.805 1 98.62 267 ALA B O 1
ATOM 4441 N N . LYS B 1 268 ? -15.047 -9.453 -0.14 1 98.5 268 LYS B N 1
ATOM 4442 C CA . LYS B 1 268 ? -15.906 -10.578 0.215 1 98.5 268 LYS B CA 1
ATOM 4443 C C . LYS B 1 268 ? -15.086 -11.852 0.423 1 98.5 268 LYS B C 1
ATOM 4445 O O . LYS B 1 268 ? -15.344 -12.617 1.352 1 98.5 268 LYS B O 1
ATOM 4450 N N . THR B 1 269 ? -14.172 -12.078 -0.419 1 98.81 269 THR B N 1
ATOM 4451 C CA . THR B 1 269 ? -13.297 -13.234 -0.301 1 98.81 269 THR B CA 1
ATOM 4452 C C . THR B 1 269 ? -12.484 -13.18 0.992 1 98.81 269 THR B C 1
ATOM 4454 O O . THR B 1 269 ? -12.445 -14.148 1.75 1 98.81 269 THR B O 1
ATOM 4457 N N . LEU B 1 270 ? -11.891 -12.023 1.256 1 98.62 270 LEU B N 1
ATOM 4458 C CA . LEU B 1 270 ? -11.062 -11.844 2.441 1 98.62 270 LEU B CA 1
ATOM 4459 C C . LEU B 1 270 ? -11.898 -11.961 3.713 1 98.62 270 LEU B C 1
ATOM 4461 O O . LEU B 1 270 ? -11.422 -12.477 4.727 1 98.62 270 LEU B O 1
ATOM 4465 N N . GLN B 1 271 ? -13.086 -11.5 3.648 1 97.56 271 GLN B N 1
ATOM 4466 C CA . GLN B 1 271 ? -14 -11.641 4.773 1 97.56 271 GLN B CA 1
ATOM 4467 C C . GLN B 1 271 ? -14.328 -13.109 5.035 1 97.56 271 GLN B C 1
ATOM 4469 O O . GLN B 1 271 ? -14.336 -13.555 6.184 1 97.56 271 GLN B O 1
ATOM 4474 N N . TYR B 1 272 ? -14.602 -13.82 3.955 1 98.12 272 TYR B N 1
ATOM 4475 C CA . TYR B 1 272 ? -14.922 -15.234 4.121 1 98.12 272 TYR B CA 1
ATOM 4476 C C . TYR B 1 272 ? -13.789 -15.969 4.832 1 98.12 272 TYR B C 1
ATOM 4478 O O . TYR B 1 272 ? -14.039 -16.828 5.688 1 98.12 272 TYR B O 1
ATOM 4486 N N . PHE B 1 273 ? -12.609 -15.617 4.551 1 97.94 273 PHE B N 1
ATOM 4487 C CA . PHE B 1 273 ? -11.477 -16.344 5.102 1 97.94 273 PHE B CA 1
ATOM 4488 C C . PHE B 1 273 ? -10.953 -15.664 6.359 1 97.94 273 PHE B C 1
ATOM 4490 O O . PHE B 1 273 ? -9.828 -15.93 6.789 1 97.94 273 PHE B O 1
ATOM 4497 N N . ASN B 1 274 ? -11.625 -14.695 6.926 1 96.31 274 ASN B N 1
ATOM 4498 C CA . ASN B 1 274 ? -11.422 -14.086 8.242 1 96.31 274 ASN B CA 1
ATOM 4499 C C . ASN B 1 274 ? -10.086 -13.352 8.312 1 96.31 274 ASN B C 1
ATOM 4501 O O . ASN B 1 274 ? -9.414 -13.391 9.344 1 96.31 274 ASN B O 1
ATOM 4505 N N . VAL B 1 275 ? -9.734 -12.734 7.203 1 96.44 275 VAL B N 1
ATOM 4506 C CA . VAL B 1 275 ? -8.43 -12.094 7.113 1 96.44 275 VAL B CA 1
ATOM 4507 C C . VAL B 1 275 ? -8.367 -10.906 8.078 1 96.44 275 VAL B C 1
ATOM 4509 O O . VAL B 1 275 ? -7.309 -10.609 8.641 1 96.44 275 VAL B O 1
ATOM 4512 N N . THR B 1 276 ? -9.492 -10.211 8.328 1 95.81 276 THR B N 1
ATOM 4513 C CA . THR B 1 276 ? -9.469 -9.008 9.156 1 95.81 276 THR B CA 1
ATOM 4514 C C . THR B 1 276 ? -10.055 -9.297 10.539 1 95.81 276 THR B C 1
ATOM 4516 O O . THR B 1 276 ? -10.375 -8.375 11.289 1 95.81 276 THR B O 1
ATOM 4519 N N . GLN B 1 277 ? -10.227 -10.523 10.875 1 92.25 277 GLN B N 1
ATOM 4520 C CA . GLN B 1 277 ? -10.836 -10.906 12.141 1 92.25 277 GLN B CA 1
ATOM 4521 C C . GLN B 1 277 ? -9.969 -10.492 13.328 1 92.25 277 GLN B C 1
ATOM 4523 O O . GLN B 1 277 ? -10.469 -10.258 14.422 1 92.25 277 GLN B O 1
ATOM 4528 N N . GLY B 1 278 ? -8.664 -10.328 13.141 1 91.56 278 GLY B N 1
ATOM 4529 C CA . GLY B 1 278 ? -7.746 -9.992 14.219 1 91.56 278 GLY B CA 1
ATOM 4530 C C . GLY B 1 278 ? -7.645 -8.5 14.477 1 91.56 278 GLY B C 1
ATOM 4531 O O . GLY B 1 278 ? -6.785 -8.055 15.234 1 91.56 278 GLY B O 1
ATOM 4532 N N . LEU B 1 279 ? -8.5 -7.719 13.852 1 94.94 279 LEU B N 1
ATOM 4533 C CA . LEU B 1 279 ? -8.461 -6.277 14.055 1 94.94 279 LEU B CA 1
ATOM 4534 C C . LEU B 1 279 ? -8.758 -5.93 15.516 1 94.94 279 LEU B C 1
ATOM 4536 O O . LEU B 1 279 ? -9.82 -6.289 16.031 1 94.94 279 LEU B O 1
ATOM 4540 N N . ARG B 1 280 ? -7.898 -5.258 16.141 1 94 280 ARG B N 1
ATOM 4541 C CA . ARG B 1 280 ? -8.055 -4.883 17.531 1 94 280 ARG B CA 1
ATOM 4542 C C . ARG B 1 280 ? -9.008 -3.703 17.688 1 94 280 ARG B C 1
ATOM 4544 O O . ARG B 1 280 ? -9.148 -2.895 16.766 1 94 280 ARG B O 1
ATOM 4551 N N . SER B 1 281 ? -9.531 -3.664 18.828 1 93.62 281 SER B N 1
ATOM 4552 C CA . SER B 1 281 ? -10.328 -2.484 19.156 1 93.62 281 SER B CA 1
ATOM 4553 C C . SER B 1 281 ? -9.438 -1.294 19.5 1 93.62 281 SER B C 1
ATOM 4555 O O . SER B 1 281 ? -8.336 -1.467 20.031 1 93.62 281 SER B O 1
ATOM 4557 N N . SER B 1 282 ? -9.891 -0.17 19.125 1 94.5 282 SER B N 1
ATOM 4558 C CA . SER B 1 282 ? -9.156 1.064 19.391 1 94.5 282 SER B CA 1
ATOM 4559 C C . SER B 1 282 ? -10.102 2.264 19.438 1 94.5 282 SER B C 1
ATOM 4561 O O . SER B 1 282 ? -11.148 2.264 18.797 1 94.5 282 SER B O 1
ATOM 4563 N N . LYS B 1 283 ? -9.711 3.26 20.188 1 93.56 283 LYS B N 1
ATOM 4564 C CA . LYS B 1 283 ? -10.477 4.5 20.219 1 93.56 283 LYS B CA 1
ATOM 4565 C C . LYS B 1 283 ? -10.258 5.316 18.953 1 93.56 283 LYS B C 1
ATOM 4567 O O . LYS B 1 283 ? -11 6.258 18.672 1 93.56 283 LYS B O 1
ATOM 4572 N N . LEU B 1 284 ? -9.289 4.922 18.188 1 95.19 284 LEU B N 1
ATOM 4573 C CA . LEU B 1 284 ? -8.906 5.699 17.016 1 95.19 284 LEU B CA 1
ATOM 4574 C C . LEU B 1 284 ? -9.82 5.379 15.836 1 95.19 284 LEU B C 1
ATOM 4576 O O . LEU B 1 284 ? -9.852 6.125 14.852 1 95.19 284 LEU B O 1
ATOM 4580 N N . PHE B 1 285 ? -10.461 4.234 15.922 1 96.69 285 PHE B N 1
ATOM 4581 C CA . PHE B 1 285 ? -11.305 3.879 14.789 1 96.69 285 PHE B CA 1
ATOM 4582 C C . PHE B 1 285 ? -12.492 3.027 15.242 1 96.69 285 PHE B C 1
ATOM 4584 O O . PHE B 1 285 ? -12.461 2.451 16.328 1 96.69 285 PHE B O 1
ATOM 4591 N N . HIS B 1 286 ? -13.492 2.996 14.469 1 93.56 286 HIS B N 1
ATOM 4592 C CA . HIS B 1 286 ? -14.648 2.119 14.562 1 93.56 286 HIS B CA 1
ATOM 4593 C C . HIS B 1 286 ? -15.047 1.581 13.188 1 93.56 286 HIS B C 1
ATOM 4595 O O . HIS B 1 286 ? -15.258 2.354 12.25 1 93.56 286 HIS B O 1
ATOM 4601 N N . ILE B 1 287 ? -14.883 0.269 13.094 1 89.25 287 ILE B N 1
ATOM 4602 C CA . ILE B 1 287 ? -15.242 -0.37 11.828 1 89.25 287 ILE B CA 1
ATOM 4603 C C . ILE B 1 287 ? -16.562 -1.127 11.984 1 89.25 287 ILE B C 1
ATOM 4605 O O . ILE B 1 287 ? -16.656 -2.049 12.797 1 89.25 287 ILE B O 1
ATOM 4609 N N . HIS B 1 288 ? -17.766 -0.525 11.789 1 73.88 288 HIS B N 1
ATOM 4610 C CA . HIS B 1 288 ? -19.078 -1.16 11.93 1 73.88 288 HIS B CA 1
ATOM 4611 C C . HIS B 1 288 ? -19.438 -1.97 10.695 1 73.88 288 HIS B C 1
ATOM 4613 O O . HIS B 1 288 ? -19 -1.643 9.586 1 73.88 288 HIS B O 1
#

Organism: Musa acuminata subsp. malaccensis (NCBI:txid214687)